Protein AF-A0AAW1YZZ3-F1 (afdb_monomer)

Structure (mmCIF, N/CA/C/O backbone):
data_AF-A0AAW1YZZ3-F1
#
_entry.id   AF-A0AAW1YZZ3-F1
#
loop_
_atom_site.group_PDB
_atom_site.id
_atom_site.type_symbol
_atom_site.label_atom_id
_atom_site.label_alt_id
_atom_site.label_comp_id
_atom_site.label_asym_id
_atom_site.label_entity_id
_atom_site.label_seq_id
_atom_site.pdbx_PDB_ins_code
_atom_site.Cartn_x
_atom_site.Cartn_y
_atom_site.Cartn_z
_atom_site.occupancy
_atom_site.B_iso_or_equiv
_atom_site.auth_seq_id
_atom_site.auth_comp_id
_atom_site.auth_asym_id
_atom_site.auth_atom_id
_atom_site.pdbx_PDB_model_num
ATOM 1 N N . MET A 1 1 ? 16.097 3.789 -34.627 1.00 82.50 1 MET A N 1
ATOM 2 C CA . MET A 1 1 ? 17.532 3.646 -34.958 1.00 82.50 1 MET A CA 1
ATOM 3 C C . MET A 1 1 ? 18.376 4.429 -33.959 1.00 82.50 1 MET A C 1
ATOM 5 O O . MET A 1 1 ? 18.066 5.586 -33.705 1.00 82.50 1 MET A O 1
ATOM 9 N N . PHE A 1 2 ? 19.416 3.809 -33.402 1.00 86.00 2 PHE A N 1
ATOM 10 C CA . PHE A 1 2 ? 20.401 4.399 -32.495 1.00 86.00 2 PHE A CA 1
ATOM 11 C C . PHE A 1 2 ? 21.767 4.456 -33.185 1.00 86.00 2 PHE A C 1
ATOM 13 O O . PHE A 1 2 ? 22.247 3.450 -33.706 1.00 86.00 2 PHE A O 1
ATOM 20 N N . VAL A 1 3 ? 22.403 5.628 -33.183 1.00 87.69 3 VAL A N 1
ATOM 21 C CA . VAL A 1 3 ? 23.716 5.834 -33.811 1.00 87.69 3 VAL A CA 1
ATOM 22 C C . VAL A 1 3 ? 24.708 6.311 -32.757 1.00 87.69 3 VAL A C 1
ATOM 24 O O . VAL A 1 3 ? 24.566 7.403 -32.211 1.00 87.69 3 VAL A O 1
ATOM 27 N N . HIS A 1 4 ? 25.726 5.499 -32.487 1.00 86.88 4 HIS A N 1
ATOM 28 C CA . HIS A 1 4 ? 26.848 5.856 -31.624 1.00 86.88 4 HIS A CA 1
ATOM 29 C C . HIS A 1 4 ? 27.950 6.498 -32.465 1.00 86.88 4 HIS A C 1
ATOM 31 O O . HIS A 1 4 ? 28.500 5.856 -33.354 1.00 86.88 4 HIS A O 1
ATOM 37 N N . GLN A 1 5 ? 28.267 7.763 -32.198 1.00 85.44 5 GLN A N 1
ATOM 38 C CA . GLN A 1 5 ? 29.272 8.521 -32.947 1.00 85.44 5 GLN A CA 1
ATOM 39 C C . GLN A 1 5 ? 30.652 8.456 -32.281 1.00 85.44 5 GLN A C 1
ATOM 41 O O . GLN A 1 5 ? 30.757 8.217 -31.079 1.00 85.44 5 GLN A O 1
ATOM 46 N N . ASN A 1 6 ? 31.698 8.744 -33.059 1.00 82.44 6 ASN A N 1
ATOM 47 C CA . ASN A 1 6 ? 33.088 8.874 -32.609 1.00 82.44 6 ASN A CA 1
ATOM 48 C C . ASN A 1 6 ? 33.712 7.610 -32.004 1.00 82.44 6 ASN A C 1
ATOM 50 O O . ASN A 1 6 ? 34.569 7.676 -31.119 1.00 82.44 6 ASN A O 1
ATOM 54 N N . VAL A 1 7 ? 33.316 6.453 -32.512 1.00 82.62 7 VAL A N 1
ATOM 55 C CA . VAL A 1 7 ? 33.827 5.163 -32.070 1.00 82.62 7 VAL A CA 1
ATOM 56 C C . VAL A 1 7 ? 35.192 4.922 -32.715 1.00 82.62 7 VAL A C 1
ATOM 58 O O . VAL A 1 7 ? 35.328 4.986 -33.932 1.00 82.62 7 VAL A O 1
ATOM 61 N N . SER A 1 8 ? 36.226 4.707 -31.903 1.00 70.19 8 SER A N 1
ATOM 62 C CA . SER A 1 8 ? 37.606 4.551 -32.386 1.00 70.19 8 SER A CA 1
ATOM 63 C C . SER A 1 8 ? 37.901 3.161 -32.952 1.00 70.19 8 SER A C 1
ATOM 65 O O . SER A 1 8 ? 38.760 3.026 -33.817 1.00 70.19 8 SER A O 1
ATOM 67 N N . ASP A 1 9 ? 37.201 2.130 -32.476 1.00 73.12 9 ASP A N 1
ATOM 68 C CA . ASP A 1 9 ? 37.412 0.742 -32.887 1.00 73.12 9 ASP A CA 1
ATOM 69 C C . ASP A 1 9 ? 36.406 0.331 -33.973 1.00 73.12 9 ASP A C 1
ATOM 71 O O . ASP A 1 9 ? 35.195 0.337 -33.750 1.00 73.12 9 ASP A O 1
ATOM 75 N N . ILE A 1 10 ? 36.913 -0.073 -35.139 1.00 67.50 10 ILE A N 1
ATOM 76 C CA . ILE A 1 10 ? 36.113 -0.552 -36.279 1.00 67.50 10 ILE A CA 1
ATOM 77 C C . ILE A 1 10 ? 35.351 -1.842 -35.906 1.00 67.50 10 ILE A C 1
ATOM 79 O O . ILE A 1 10 ? 34.252 -2.084 -36.398 1.00 67.50 10 ILE A O 1
ATOM 83 N N . THR A 1 11 ? 35.868 -2.629 -34.952 1.00 70.50 11 THR A N 1
ATOM 84 C CA . THR A 1 11 ? 35.225 -3.853 -34.431 1.00 70.50 11 THR A CA 1
ATOM 85 C C . THR A 1 11 ? 34.248 -3.595 -33.280 1.00 70.50 11 THR A C 1
ATOM 87 O O . THR A 1 11 ? 33.712 -4.535 -32.689 1.00 70.50 11 THR A O 1
ATOM 90 N N . ALA A 1 12 ? 33.967 -2.332 -32.940 1.00 71.06 12 ALA A N 1
ATOM 91 C CA . ALA A 1 12 ? 33.078 -1.992 -31.829 1.00 71.06 12 ALA A CA 1
ATOM 92 C C . ALA A 1 12 ? 31.659 -2.561 -31.975 1.00 71.06 12 ALA A C 1
ATOM 94 O O . ALA A 1 12 ? 31.012 -2.816 -30.962 1.00 71.06 12 ALA A O 1
ATOM 95 N N . GLY A 1 13 ? 31.182 -2.791 -33.203 1.00 70.12 13 GLY A N 1
ATOM 96 C CA . GLY A 1 13 ? 29.907 -3.472 -33.443 1.00 70.12 13 GLY A CA 1
ATOM 97 C C . GLY A 1 13 ? 29.881 -4.903 -32.907 1.00 70.12 13 GLY A C 1
ATOM 98 O O . GLY A 1 13 ? 28.924 -5.291 -32.242 1.00 70.12 13 GLY A O 1
ATOM 99 N N . GLU A 1 14 ? 30.958 -5.653 -33.131 1.00 70.50 14 GLU A N 1
ATOM 100 C CA . GLU A 1 14 ? 31.103 -7.046 -32.694 1.00 70.50 14 GLU A CA 1
ATOM 101 C C . GLU A 1 14 ? 31.482 -7.137 -31.213 1.00 70.50 14 GLU A C 1
ATOM 103 O O . GLU A 1 14 ? 30.962 -7.970 -30.471 1.00 70.50 14 GLU A O 1
ATOM 108 N N . LYS A 1 15 ? 32.345 -6.233 -30.739 1.00 76.62 15 LYS A N 1
ATOM 109 C CA . LYS A 1 15 ? 32.779 -6.209 -29.335 1.00 76.62 15 LYS A CA 1
ATOM 110 C C . LYS A 1 15 ? 31.675 -5.760 -28.374 1.00 76.62 15 LYS A C 1
ATOM 112 O O . LYS A 1 15 ? 31.672 -6.184 -27.221 1.00 76.62 15 LYS A O 1
ATOM 117 N N . ASN A 1 16 ? 30.709 -4.959 -28.832 1.00 80.00 16 ASN A N 1
ATOM 118 C CA . ASN A 1 16 ? 29.606 -4.459 -28.001 1.00 80.00 16 ASN A CA 1
ATOM 119 C C . ASN A 1 16 ? 28.310 -5.281 -28.101 1.00 80.00 16 ASN A C 1
ATOM 121 O O . ASN A 1 16 ? 27.244 -4.789 -27.722 1.00 80.00 16 ASN A O 1
ATOM 125 N N . MET A 1 17 ? 28.372 -6.542 -28.537 1.00 79.44 17 MET A N 1
ATOM 126 C CA . MET A 1 17 ? 27.196 -7.424 -28.596 1.00 79.44 17 MET A CA 1
ATOM 127 C C . MET A 1 17 ? 26.496 -7.582 -27.238 1.00 79.44 17 MET A C 1
ATOM 129 O O . MET A 1 17 ? 25.269 -7.558 -27.157 1.00 79.44 17 MET A O 1
ATOM 133 N N . GLU A 1 18 ? 27.264 -7.642 -26.150 1.00 80.56 18 GLU A N 1
ATOM 134 C CA . GLU A 1 18 ? 26.723 -7.669 -24.786 1.00 80.56 18 GLU A CA 1
ATOM 135 C C . GLU A 1 18 ? 26.038 -6.342 -24.404 1.00 80.56 18 GLU A C 1
ATOM 137 O O . GLU A 1 18 ? 25.015 -6.337 -23.720 1.00 80.56 18 GLU A O 1
ATOM 142 N N . GLY A 1 19 ? 26.553 -5.206 -24.886 1.00 81.75 19 GLY A N 1
ATOM 143 C CA . GLY A 1 19 ? 25.923 -3.897 -24.700 1.00 81.75 19 GLY A CA 1
ATOM 144 C C . GLY A 1 19 ? 24.588 -3.786 -25.440 1.00 81.75 19 GLY A C 1
ATOM 145 O O . GLY A 1 19 ? 23.613 -3.293 -24.875 1.00 81.75 19 GLY A O 1
ATOM 146 N N . ARG A 1 20 ? 24.523 -4.313 -26.669 1.00 84.25 20 ARG A N 1
ATOM 147 C CA . ARG A 1 20 ? 23.284 -4.425 -27.455 1.00 84.25 20 ARG A CA 1
ATOM 148 C C . ARG A 1 20 ? 22.235 -5.278 -26.741 1.00 84.25 20 ARG A C 1
ATOM 150 O O . ARG A 1 20 ? 21.100 -4.834 -26.597 1.00 84.25 20 ARG A O 1
ATOM 157 N N . ARG A 1 21 ? 22.627 -6.452 -26.230 1.00 85.50 21 ARG A N 1
ATOM 158 C CA . ARG A 1 21 ? 21.737 -7.342 -25.464 1.00 85.50 21 ARG A CA 1
ATOM 159 C C . ARG A 1 21 ? 21.132 -6.626 -24.255 1.00 85.50 21 ARG A C 1
ATOM 161 O O . ARG A 1 21 ? 19.919 -6.625 -24.090 1.00 85.50 21 ARG A O 1
ATOM 168 N N . ARG A 1 22 ? 21.963 -5.950 -23.454 1.00 85.88 22 ARG A N 1
ATOM 169 C CA . ARG A 1 22 ? 21.502 -5.190 -22.277 1.00 85.88 22 ARG A CA 1
ATOM 170 C C . ARG A 1 22 ? 20.572 -4.035 -22.640 1.00 85.88 22 ARG A C 1
ATOM 172 O O . ARG A 1 22 ? 19.635 -3.761 -21.898 1.00 85.88 22 ARG A O 1
ATOM 179 N N . LEU A 1 23 ? 20.838 -3.344 -23.751 1.00 86.31 23 LEU A N 1
ATOM 180 C CA . LEU A 1 23 ? 19.967 -2.275 -24.237 1.00 86.31 23 LEU A CA 1
ATOM 181 C C . LEU A 1 23 ? 18.580 -2.824 -24.585 1.00 86.31 23 LEU A C 1
ATOM 183 O O . LEU A 1 23 ? 17.589 -2.264 -24.128 1.00 86.31 23 LEU A O 1
ATOM 187 N N . GLN A 1 24 ? 18.521 -3.918 -25.346 1.00 88.31 24 GLN A N 1
ATOM 188 C CA . GLN A 1 24 ? 17.260 -4.557 -25.716 1.00 88.31 24 GLN A CA 1
ATOM 189 C C . GLN A 1 24 ? 16.493 -5.046 -24.483 1.00 88.31 24 GLN A C 1
ATOM 191 O O . GLN A 1 24 ? 15.337 -4.683 -24.315 1.00 88.31 24 GLN A O 1
ATOM 196 N N . GLU A 1 25 ? 17.154 -5.763 -23.570 1.00 88.69 25 GLU A N 1
ATOM 197 C CA . GLU A 1 25 ? 16.528 -6.245 -22.331 1.00 88.69 25 GLU A CA 1
ATOM 198 C C . GLU A 1 25 ? 15.920 -5.107 -21.511 1.00 88.69 25 GLU A C 1
ATOM 200 O O . GLU A 1 25 ? 14.801 -5.225 -21.015 1.00 88.69 25 GLU A O 1
ATOM 205 N N . LYS A 1 26 ? 16.629 -3.978 -21.412 1.00 85.69 26 LYS A N 1
ATOM 206 C CA . LYS A 1 26 ? 16.136 -2.803 -20.696 1.00 85.69 26 LYS A CA 1
ATOM 207 C C . LYS A 1 26 ? 14.932 -2.166 -21.393 1.00 85.69 26 LYS A C 1
ATOM 209 O O . LYS A 1 26 ? 13.995 -1.752 -20.718 1.00 85.69 26 LYS A O 1
ATOM 214 N N . LEU A 1 27 ? 14.955 -2.057 -22.722 1.00 86.62 27 LEU A N 1
ATOM 215 C CA . LEU A 1 27 ? 13.833 -1.519 -23.498 1.00 86.62 27 LEU A CA 1
ATOM 216 C C . LEU A 1 27 ? 12.591 -2.411 -23.378 1.00 86.62 27 LEU A C 1
ATOM 218 O O . LEU A 1 27 ? 11.498 -1.897 -23.142 1.00 86.62 27 LEU A O 1
ATOM 222 N N . ASP A 1 28 ? 12.764 -3.728 -23.466 1.00 89.00 28 ASP A N 1
ATOM 223 C CA . ASP A 1 28 ? 11.676 -4.698 -23.332 1.00 89.00 28 ASP A CA 1
ATOM 224 C C . ASP A 1 28 ? 11.082 -4.674 -21.919 1.00 89.00 28 ASP A C 1
ATOM 226 O O . ASP A 1 28 ? 9.864 -4.630 -21.759 1.00 89.00 28 ASP A O 1
ATOM 230 N N . GLU A 1 29 ? 11.918 -4.621 -20.877 1.00 85.62 29 GLU A N 1
ATOM 231 C CA . GLU A 1 29 ? 11.454 -4.511 -19.490 1.00 85.62 29 GLU A CA 1
ATOM 232 C C . GLU A 1 29 ? 10.631 -3.237 -19.256 1.00 85.62 29 GLU A C 1
ATOM 234 O O . GLU A 1 29 ? 9.527 -3.307 -18.713 1.00 85.62 29 GLU A O 1
ATOM 239 N N . MET A 1 30 ? 11.125 -2.080 -19.709 1.00 82.50 30 MET A N 1
ATOM 240 C CA . MET A 1 30 ? 10.398 -0.814 -19.575 1.00 82.50 30 MET A CA 1
ATOM 241 C C . MET A 1 30 ? 9.076 -0.831 -20.354 1.00 82.50 30 MET A C 1
ATOM 243 O O . MET A 1 30 ? 8.077 -0.299 -19.871 1.00 82.50 30 MET A O 1
ATOM 247 N N . THR A 1 31 ? 9.049 -1.480 -21.520 1.00 85.31 31 THR A N 1
ATOM 248 C CA . THR A 1 31 ? 7.838 -1.610 -22.341 1.00 85.31 31 THR A CA 1
ATOM 249 C C . THR A 1 31 ? 6.792 -2.483 -21.657 1.00 85.31 31 THR A C 1
ATOM 251 O O . THR A 1 31 ? 5.651 -2.054 -21.514 1.00 85.31 31 THR A O 1
ATOM 254 N N . LYS A 1 32 ? 7.184 -3.652 -21.129 1.00 86.00 32 LYS A N 1
ATOM 255 C CA . LYS A 1 32 ? 6.287 -4.534 -20.358 1.00 86.00 32 LYS A CA 1
ATOM 256 C C . LYS A 1 32 ? 5.681 -3.833 -19.150 1.00 86.00 32 LYS A C 1
ATOM 258 O O . LYS A 1 32 ? 4.520 -4.059 -18.814 1.00 86.00 32 LYS A O 1
ATOM 263 N N . LEU A 1 33 ? 6.485 -3.040 -18.440 1.00 80.56 33 LEU A N 1
ATOM 264 C CA . LEU A 1 33 ? 6.013 -2.305 -17.271 1.00 80.56 33 LEU A CA 1
ATOM 265 C C . LEU A 1 33 ? 4.966 -1.270 -17.665 1.00 80.56 33 LEU A C 1
ATOM 267 O O . LEU A 1 33 ? 3.906 -1.233 -17.049 1.00 80.56 33 LEU A O 1
ATOM 271 N N . ALA A 1 34 ? 5.231 -0.491 -18.708 1.00 80.94 34 ALA A N 1
ATOM 272 C CA . ALA A 1 34 ? 4.301 0.536 -19.141 1.00 80.94 34 ALA A CA 1
ATOM 273 C C . ALA A 1 34 ? 3.021 -0.045 -19.765 1.00 80.94 34 ALA A C 1
ATOM 275 O O . ALA A 1 34 ? 1.929 0.437 -19.483 1.00 80.94 34 ALA A O 1
ATOM 276 N N . ALA A 1 35 ? 3.129 -1.147 -20.513 1.00 84.19 35 ALA A N 1
ATOM 277 C CA . ALA A 1 35 ? 1.976 -1.866 -21.051 1.00 84.19 35 ALA A CA 1
ATOM 278 C C . ALA A 1 35 ? 1.010 -2.319 -19.941 1.00 84.19 35 ALA A C 1
ATOM 280 O O . ALA A 1 35 ? -0.201 -2.174 -20.071 1.00 84.19 35 ALA A O 1
ATOM 281 N N . LYS A 1 36 ? 1.532 -2.782 -18.795 1.00 81.56 36 LYS A N 1
ATOM 282 C CA . LYS A 1 36 ? 0.701 -3.132 -17.629 1.00 81.56 36 LYS A CA 1
ATOM 283 C C . LYS A 1 36 ? -0.011 -1.937 -17.001 1.00 81.56 36 LYS A C 1
ATOM 285 O O . LYS A 1 36 ? -1.084 -2.124 -16.436 1.00 81.56 36 LYS A O 1
ATOM 290 N N . GLU A 1 37 ? 0.594 -0.752 -17.023 1.00 73.25 37 GLU A N 1
ATOM 291 C CA . GLU A 1 37 ? -0.016 0.455 -16.450 1.00 73.25 37 GLU A CA 1
ATOM 292 C C . GLU A 1 37 ? -1.137 0.996 -17.336 1.00 73.25 37 GLU A C 1
ATOM 294 O O . GLU A 1 37 ? -2.181 1.377 -16.814 1.00 73.25 37 GLU A O 1
ATOM 299 N N . GLU A 1 38 ? -0.953 0.931 -18.652 1.00 74.56 38 GLU A N 1
ATOM 300 C CA . GLU A 1 38 ? -1.923 1.396 -19.651 1.00 74.56 38 GLU A CA 1
ATOM 301 C C . GLU A 1 38 ? -2.948 0.322 -20.063 1.00 74.56 38 GLU A C 1
ATOM 303 O O . GLU A 1 38 ? -3.822 0.574 -20.886 1.00 74.56 38 GLU A O 1
ATOM 308 N N . VAL A 1 39 ? -2.874 -0.884 -19.481 1.00 79.25 39 VAL A N 1
ATOM 309 C CA . VAL A 1 39 ? -3.753 -2.026 -19.810 1.00 79.25 39 VAL A CA 1
ATOM 310 C C . VAL A 1 39 ? -3.658 -2.406 -21.300 1.00 79.25 39 VAL A C 1
ATOM 312 O O . VAL A 1 39 ? -4.650 -2.677 -21.974 1.00 79.25 39 VAL A O 1
ATOM 315 N N . CYS A 1 40 ? -2.429 -2.451 -21.810 1.00 80.00 40 CYS A N 1
ATOM 316 C CA . CYS A 1 40 ? -2.091 -2.837 -23.177 1.00 80.00 40 CYS A CA 1
ATOM 317 C C . CYS A 1 40 ? -1.381 -4.199 -23.209 1.00 80.00 40 CYS A C 1
ATOM 319 O O . CYS A 1 40 ? -0.654 -4.560 -22.281 1.00 80.00 40 CYS A O 1
ATOM 321 N N . ASP A 1 41 ? -1.559 -4.938 -24.304 1.00 82.81 41 ASP A N 1
ATOM 322 C CA . ASP A 1 41 ? -0.908 -6.231 -24.535 1.00 82.81 41 ASP A CA 1
ATOM 323 C C . ASP A 1 41 ? 0.352 -6.031 -25.392 1.00 82.81 41 ASP A C 1
ATOM 325 O O . ASP A 1 41 ? 0.301 -6.059 -26.621 1.00 82.81 41 ASP A O 1
ATOM 329 N N . ALA A 1 42 ? 1.471 -5.715 -24.737 1.00 85.06 42 ALA A N 1
ATOM 330 C CA . ALA A 1 42 ? 2.780 -5.596 -25.378 1.00 85.06 42 ALA A CA 1
ATOM 331 C C . ALA A 1 42 ? 3.850 -6.267 -24.511 1.00 85.06 42 ALA A C 1
ATOM 333 O O . ALA A 1 42 ? 4.015 -5.940 -23.329 1.00 85.06 42 ALA A O 1
ATOM 334 N N . GLU A 1 43 ? 4.594 -7.204 -25.101 1.00 83.75 43 GLU A N 1
ATOM 335 C CA . GLU A 1 43 ? 5.634 -7.956 -24.404 1.00 83.75 43 GLU A CA 1
ATOM 336 C C . GLU A 1 43 ? 7.037 -7.426 -24.711 1.00 83.75 43 GLU A C 1
ATOM 338 O O . GLU A 1 43 ? 7.934 -7.570 -23.888 1.00 83.75 43 GLU A O 1
ATOM 343 N N . GLY A 1 44 ? 7.266 -6.798 -25.857 1.00 86.12 44 GLY A N 1
ATOM 344 C CA . GLY A 1 44 ? 8.579 -6.290 -26.246 1.00 86.12 44 GLY A CA 1
ATOM 345 C C . GLY A 1 44 ? 8.528 -4.867 -26.772 1.00 86.12 44 GLY A C 1
ATOM 346 O O . GLY A 1 44 ? 7.501 -4.390 -27.252 1.00 86.12 44 GLY A O 1
ATOM 347 N N . PHE A 1 45 ? 9.673 -4.187 -26.751 1.00 86.69 45 PHE A N 1
ATOM 348 C CA . PHE A 1 45 ? 9.811 -2.879 -27.392 1.00 86.69 45 PHE A CA 1
ATOM 349 C C . PHE A 1 45 ? 9.551 -2.966 -28.904 1.00 86.69 45 PHE A C 1
ATOM 351 O O . PHE A 1 45 ? 9.011 -2.028 -29.490 1.00 86.69 45 PHE A O 1
ATOM 358 N N . SER A 1 46 ? 9.867 -4.118 -29.511 1.00 86.31 46 SER A N 1
ATOM 359 C CA . SER A 1 46 ? 9.587 -4.435 -30.916 1.00 86.31 46 SER A CA 1
ATOM 360 C C . SER A 1 46 ? 8.100 -4.416 -31.281 1.00 86.31 46 SER A C 1
ATOM 362 O O . SER A 1 46 ? 7.772 -4.169 -32.440 1.00 86.31 46 SER A O 1
ATOM 364 N N . ASP A 1 47 ? 7.218 -4.679 -30.312 1.00 85.12 47 ASP A N 1
ATOM 365 C CA . ASP A 1 47 ? 5.768 -4.753 -30.533 1.00 85.12 47 ASP A CA 1
ATOM 366 C C . ASP A 1 47 ? 5.159 -3.352 -30.657 1.00 85.12 47 ASP A C 1
ATOM 368 O O . ASP A 1 47 ? 4.168 -3.152 -31.356 1.00 85.12 47 ASP A O 1
ATOM 372 N N . VAL A 1 48 ? 5.784 -2.368 -30.004 1.00 84.31 48 VAL A N 1
ATOM 373 C CA . VAL A 1 48 ? 5.362 -0.961 -30.025 1.00 84.31 48 VAL A CA 1
ATOM 374 C C . VAL A 1 48 ? 6.007 -0.220 -31.194 1.00 84.31 48 VAL A C 1
ATOM 376 O O . VAL A 1 48 ? 5.355 0.548 -31.899 1.00 84.31 48 VAL A O 1
ATOM 379 N N . ILE A 1 49 ? 7.305 -0.440 -31.413 1.00 84.06 49 ILE A N 1
ATOM 380 C CA . ILE A 1 49 ? 8.080 0.158 -32.501 1.00 84.06 49 ILE A CA 1
ATOM 381 C C . ILE A 1 49 ? 8.900 -0.957 -33.134 1.00 84.06 49 ILE A C 1
ATOM 383 O O . ILE A 1 49 ? 9.641 -1.621 -32.422 1.00 84.06 49 ILE A O 1
ATOM 387 N N . GLY A 1 50 ? 8.836 -1.117 -34.461 1.00 83.44 50 GLY A N 1
ATOM 388 C CA . GLY A 1 50 ? 9.589 -2.132 -35.213 1.00 83.44 50 GLY A CA 1
ATOM 389 C C . GLY A 1 50 ? 11.111 -1.949 -35.134 1.00 83.44 50 GLY A C 1
ATOM 390 O O . GLY A 1 50 ? 11.735 -1.499 -36.090 1.00 83.44 50 GLY A O 1
ATOM 391 N N . PHE A 1 51 ? 11.688 -2.274 -33.981 1.00 87.25 51 PHE A N 1
ATOM 392 C CA . PHE A 1 51 ? 13.084 -2.090 -33.619 1.00 87.25 51 PHE A CA 1
ATOM 393 C C . PHE A 1 51 ? 13.832 -3.423 -33.667 1.00 87.25 51 PHE A C 1
ATOM 395 O O . PHE A 1 51 ? 13.445 -4.388 -33.011 1.00 87.25 51 PHE A O 1
ATOM 402 N N . ASP A 1 52 ? 14.942 -3.456 -34.400 1.00 86.50 52 ASP A N 1
ATOM 403 C CA . ASP A 1 52 ? 15.853 -4.597 -34.485 1.00 86.50 52 ASP A CA 1
ATOM 404 C C . ASP A 1 52 ? 17.237 -4.179 -33.980 1.00 86.50 52 ASP A C 1
ATOM 406 O O . ASP A 1 52 ? 17.959 -3.437 -34.647 1.00 86.50 52 ASP A O 1
ATOM 410 N N . VAL A 1 53 ? 17.651 -4.685 -32.814 1.00 84.94 53 VAL A N 1
ATOM 411 C CA . VAL A 1 53 ? 18.929 -4.307 -32.188 1.00 84.94 53 VAL A CA 1
ATOM 412 C C . VAL A 1 53 ? 20.147 -4.559 -33.089 1.00 84.94 53 VAL A C 1
ATOM 414 O O . VAL A 1 53 ? 21.162 -3.875 -32.958 1.00 84.94 53 VAL A O 1
ATOM 417 N N . GLN A 1 54 ? 20.069 -5.522 -34.014 1.00 82.94 54 GLN A N 1
ATOM 418 C CA . GLN A 1 54 ? 21.185 -5.853 -34.898 1.00 82.94 54 GLN A CA 1
ATOM 419 C C . GLN A 1 54 ? 21.302 -4.881 -36.069 1.00 82.94 54 GLN A C 1
ATOM 421 O O . GLN A 1 54 ? 22.415 -4.564 -36.490 1.00 82.94 54 GLN A O 1
ATOM 426 N N . LYS A 1 55 ? 20.171 -4.391 -36.585 1.00 82.69 55 LYS A N 1
ATOM 427 C CA . LYS A 1 55 ? 20.130 -3.512 -37.766 1.00 82.69 55 LYS A CA 1
ATOM 428 C C . LYS A 1 55 ? 20.050 -2.033 -37.405 1.00 82.69 55 LYS A C 1
ATOM 430 O O . LYS A 1 55 ? 20.591 -1.191 -38.122 1.00 82.69 55 LYS A O 1
ATOM 435 N N . ASP A 1 56 ? 19.400 -1.723 -36.290 1.00 86.31 56 ASP A N 1
ATOM 436 C CA . ASP A 1 56 ? 19.077 -0.361 -35.885 1.00 86.31 56 ASP A CA 1
ATOM 437 C C . ASP A 1 56 ? 20.084 0.251 -34.913 1.00 86.31 56 ASP A C 1
ATOM 439 O O . ASP A 1 56 ? 19.982 1.448 -34.657 1.00 86.31 56 ASP A O 1
ATOM 443 N N . VAL A 1 57 ? 21.046 -0.510 -34.378 1.00 87.31 57 VAL A N 1
ATOM 444 C CA . VAL A 1 57 ? 22.133 0.018 -33.534 1.00 87.31 57 VAL A CA 1
ATOM 445 C C . VAL A 1 57 ? 23.430 0.069 -34.336 1.00 87.31 57 VAL A C 1
ATOM 447 O O . VAL A 1 57 ? 24.082 -0.955 -34.548 1.00 87.31 57 VAL A O 1
ATOM 450 N N . LYS A 1 58 ? 23.841 1.268 -34.756 1.00 86.88 58 LYS A N 1
ATOM 451 C CA . LYS A 1 58 ? 25.036 1.479 -35.589 1.00 86.88 58 LYS A CA 1
ATOM 452 C C . LYS A 1 58 ? 26.149 2.204 -34.828 1.00 86.88 58 LYS A C 1
ATOM 454 O O . LYS A 1 58 ? 25.874 3.074 -34.002 1.00 86.88 58 LYS A O 1
ATOM 459 N N . TYR A 1 59 ? 27.403 1.864 -35.130 1.00 86.75 59 TYR A N 1
ATOM 460 C CA . TYR A 1 59 ? 28.603 2.474 -34.547 1.00 86.75 59 TYR A CA 1
ATOM 461 C C . TYR A 1 59 ? 29.399 3.162 -35.644 1.00 86.75 59 TYR A C 1
ATOM 463 O O . TYR A 1 59 ? 29.770 2.532 -36.627 1.00 86.75 59 TYR A O 1
ATOM 471 N N . PHE A 1 60 ? 29.614 4.464 -35.501 1.00 87.31 60 PHE A N 1
ATOM 472 C CA . PHE A 1 60 ? 30.256 5.279 -36.519 1.00 87.31 60 PHE A CA 1
ATOM 473 C C . PHE A 1 60 ? 31.671 5.609 -36.096 1.00 87.31 60 PHE A C 1
ATOM 475 O O . PHE A 1 60 ? 31.902 6.085 -34.980 1.00 87.31 60 PHE A O 1
ATOM 482 N N . ALA A 1 61 ? 32.589 5.410 -37.036 1.00 84.81 61 ALA A N 1
ATOM 483 C CA . ALA A 1 61 ? 33.961 5.851 -36.891 1.00 84.81 61 ALA A CA 1
ATOM 484 C C . ALA A 1 61 ? 34.040 7.374 -36.676 1.00 84.81 61 ALA A C 1
ATOM 486 O O . ALA A 1 61 ? 33.105 8.120 -36.972 1.00 84.81 61 ALA A O 1
ATOM 487 N N . GLN A 1 62 ? 35.160 7.854 -36.148 1.00 87.19 62 GLN A N 1
ATOM 488 C CA . GLN A 1 62 ? 35.433 9.292 -36.090 1.00 87.19 62 GLN A CA 1
ATOM 489 C C . GLN A 1 62 ? 35.612 9.854 -37.506 1.00 87.19 62 GLN A C 1
ATOM 491 O O . GLN A 1 62 ? 36.137 9.160 -38.374 1.00 87.19 62 GLN A O 1
ATOM 496 N N . LEU A 1 63 ? 35.193 11.105 -37.734 1.00 85.88 63 LEU A N 1
ATOM 497 C CA . LEU A 1 63 ? 35.298 11.752 -39.051 1.00 85.88 63 LEU A CA 1
ATOM 498 C C . LEU A 1 63 ? 36.750 11.886 -39.522 1.00 85.88 63 LEU A C 1
ATOM 500 O O . LEU A 1 63 ? 37.006 11.772 -40.714 1.00 85.88 63 LEU A O 1
ATOM 504 N N . TRP A 1 64 ? 37.678 12.143 -38.604 1.00 84.94 64 TRP A N 1
ATOM 505 C CA . TRP A 1 64 ? 39.086 12.387 -38.906 1.00 84.94 64 TRP A CA 1
ATOM 506 C C . TRP A 1 64 ? 39.940 11.209 -38.448 1.00 84.94 64 TRP A C 1
ATOM 508 O O . TRP A 1 64 ? 39.750 10.693 -37.346 1.00 84.94 64 TRP A O 1
ATOM 518 N N . GLU A 1 65 ? 40.905 10.807 -39.270 1.00 82.50 65 GLU A N 1
ATOM 519 C CA . GLU A 1 65 ? 41.915 9.812 -38.905 1.00 82.50 65 GLU A CA 1
ATOM 520 C C . GLU A 1 65 ? 43.081 10.510 -38.180 1.00 82.50 65 GLU A C 1
ATOM 522 O O . GLU A 1 65 ? 44.175 10.685 -38.712 1.00 82.50 65 GLU A O 1
ATOM 527 N N . GLY A 1 66 ? 42.805 11.010 -36.969 1.00 78.69 66 GLY A N 1
ATOM 528 C CA . GLY A 1 66 ? 43.763 11.730 -36.123 1.00 78.69 66 GLY A CA 1
ATOM 529 C C . GLY A 1 66 ? 43.312 13.136 -35.717 1.00 78.69 66 GLY A C 1
ATOM 530 O O . GLY A 1 66 ? 42.149 13.511 -35.864 1.00 78.69 66 GLY A O 1
ATOM 531 N N . SER A 1 67 ? 44.243 13.926 -35.176 1.00 76.69 67 SER A N 1
ATOM 532 C CA . SER A 1 67 ? 43.958 15.272 -34.664 1.00 76.69 67 SER A CA 1
ATOM 533 C C . SER A 1 67 ? 44.040 16.337 -35.773 1.00 76.69 67 SER A C 1
ATOM 535 O O . SER A 1 67 ? 45.059 16.410 -36.466 1.00 76.69 67 SER A O 1
ATOM 537 N N . PRO A 1 68 ? 43.021 17.204 -35.934 1.00 79.31 68 PRO A N 1
ATOM 538 C CA . PRO A 1 68 ? 43.074 18.367 -36.830 1.00 79.31 68 PRO A CA 1
ATOM 539 C C . PRO A 1 68 ? 44.285 19.281 -36.527 1.00 79.31 68 PRO A C 1
ATOM 541 O O . PRO A 1 68 ? 44.772 19.269 -35.395 1.00 79.31 68 PRO A O 1
ATOM 544 N N . PRO A 1 69 ? 44.773 20.111 -37.475 1.00 79.56 69 PRO A N 1
ATOM 545 C CA . PRO A 1 69 ? 44.115 20.530 -38.719 1.00 79.56 69 PRO A CA 1
ATOM 546 C C . PRO A 1 69 ? 44.499 19.743 -39.985 1.00 79.56 69 PRO A C 1
ATOM 548 O O . PRO A 1 69 ? 43.870 19.951 -41.014 1.00 79.56 69 PRO A O 1
ATOM 551 N N . MET A 1 70 ? 45.504 18.861 -39.933 1.00 86.62 70 MET A N 1
ATOM 552 C CA . MET A 1 70 ? 46.017 18.137 -41.116 1.00 86.62 70 MET A CA 1
ATOM 553 C C . MET A 1 70 ? 45.537 16.678 -41.210 1.00 86.62 70 MET A C 1
ATOM 555 O O . MET A 1 70 ? 46.005 15.936 -42.070 1.00 86.62 70 MET A O 1
ATOM 559 N N . ALA A 1 71 ? 44.635 16.244 -40.325 1.00 85.88 71 ALA A N 1
ATOM 560 C CA . ALA A 1 71 ? 44.100 14.886 -40.346 1.00 85.88 71 ALA A CA 1
ATOM 561 C C . ALA A 1 71 ? 43.223 14.660 -41.595 1.00 85.88 71 ALA A C 1
ATOM 563 O O . ALA A 1 71 ? 42.347 15.485 -41.873 1.00 85.88 71 ALA A O 1
ATOM 564 N N . PRO A 1 72 ? 43.420 13.564 -42.348 1.00 85.69 72 PRO A N 1
ATOM 565 C CA . PRO A 1 72 ? 42.556 13.233 -43.473 1.00 85.69 72 PRO A CA 1
ATOM 566 C C . PRO A 1 72 ? 41.183 12.719 -42.990 1.00 85.69 72 PRO A C 1
ATOM 568 O O . PRO A 1 72 ? 41.069 12.209 -41.868 1.00 85.69 72 PRO A O 1
ATOM 571 N N . PRO A 1 73 ? 40.121 12.838 -43.811 1.00 84.88 73 PRO A N 1
ATOM 572 C CA . PRO A 1 73 ? 38.833 12.218 -43.515 1.00 84.88 73 PRO A CA 1
ATOM 573 C C . PRO A 1 73 ? 38.949 10.691 -43.461 1.00 84.88 73 PRO A C 1
ATOM 575 O O . PRO A 1 73 ? 39.543 10.082 -44.346 1.00 84.88 73 PRO A O 1
ATOM 578 N N . ASN A 1 74 ? 38.331 10.075 -42.459 1.00 86.12 74 ASN A N 1
ATOM 579 C CA . ASN A 1 74 ? 38.303 8.634 -42.262 1.00 86.12 74 ASN A CA 1
ATOM 580 C C . ASN A 1 74 ? 37.410 7.957 -43.325 1.00 86.12 74 ASN A C 1
ATOM 582 O O . ASN A 1 74 ? 36.196 8.202 -43.340 1.00 86.12 74 ASN A O 1
ATOM 586 N N . PRO A 1 75 ? 37.950 7.065 -44.176 1.00 86.81 75 PRO A N 1
ATOM 587 C CA . PRO A 1 75 ? 37.161 6.354 -45.185 1.00 86.81 75 PRO A CA 1
ATOM 588 C C . PRO A 1 75 ? 36.009 5.538 -44.585 1.00 86.81 75 PRO A C 1
ATOM 590 O O . PRO A 1 75 ? 34.895 5.551 -45.111 1.00 86.81 75 PRO A O 1
ATOM 593 N N . SER A 1 76 ? 36.237 4.924 -43.420 1.00 85.38 76 SER A N 1
ATOM 594 C CA . SER A 1 76 ? 35.240 4.111 -42.712 1.00 85.38 76 SER A CA 1
ATOM 595 C C . SER A 1 76 ? 34.030 4.941 -42.277 1.00 85.38 76 SER A C 1
ATOM 597 O O . SER A 1 76 ? 32.913 4.436 -42.183 1.00 85.38 76 SER A O 1
ATOM 599 N N . TYR A 1 77 ? 34.209 6.238 -42.003 1.00 87.88 77 T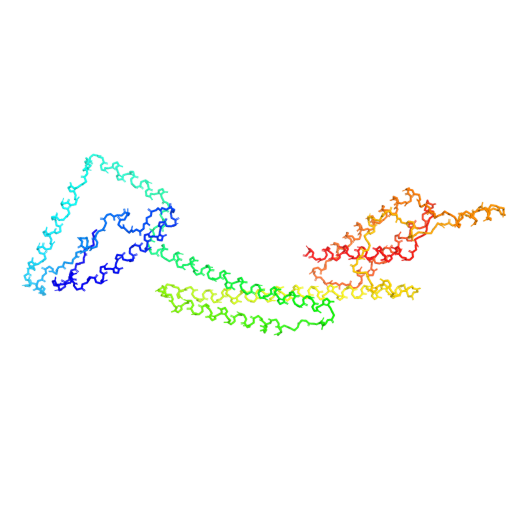YR A N 1
ATOM 600 C CA . TYR A 1 77 ? 33.085 7.126 -41.701 1.00 87.88 77 TYR A CA 1
ATOM 601 C C . TYR A 1 77 ? 32.183 7.313 -42.927 1.00 87.88 77 TYR A C 1
ATOM 603 O O . TYR A 1 77 ? 30.959 7.222 -42.821 1.00 87.88 77 TYR A O 1
ATOM 611 N N . CYS A 1 78 ? 32.777 7.529 -44.102 1.00 86.31 78 CYS A N 1
ATOM 612 C CA . CYS A 1 78 ? 32.037 7.681 -45.352 1.00 86.31 78 CYS A CA 1
ATOM 613 C C . CYS A 1 78 ? 31.236 6.419 -45.698 1.00 86.31 78 CYS A C 1
ATOM 615 O O . CYS A 1 78 ? 30.065 6.531 -46.068 1.00 86.31 78 CYS A O 1
ATOM 617 N N . GLU A 1 79 ? 31.830 5.237 -45.523 1.00 88.00 79 GLU A N 1
ATOM 618 C CA . GLU A 1 79 ? 31.155 3.947 -45.718 1.00 88.00 79 GLU A CA 1
ATOM 619 C C . GLU A 1 79 ? 29.956 3.788 -44.769 1.00 88.00 79 GLU A C 1
ATOM 621 O O . GLU A 1 79 ? 28.836 3.551 -45.228 1.00 88.00 79 GLU A O 1
ATOM 626 N N . ASN A 1 80 ? 30.147 4.050 -43.470 1.00 88.31 80 ASN A N 1
ATOM 627 C CA . ASN A 1 80 ? 29.076 4.012 -42.465 1.00 88.31 80 ASN A CA 1
ATOM 628 C C . ASN A 1 80 ? 27.898 4.941 -42.823 1.00 88.31 80 ASN A C 1
ATOM 630 O O . ASN A 1 80 ? 26.726 4.582 -42.675 1.00 88.31 80 ASN A O 1
ATOM 634 N N . ILE A 1 81 ? 28.192 6.145 -43.326 1.00 89.62 81 ILE A N 1
ATOM 635 C CA . ILE A 1 81 ? 27.174 7.115 -43.751 1.00 89.62 81 ILE A CA 1
ATOM 636 C C . ILE A 1 81 ? 26.426 6.631 -44.995 1.00 89.6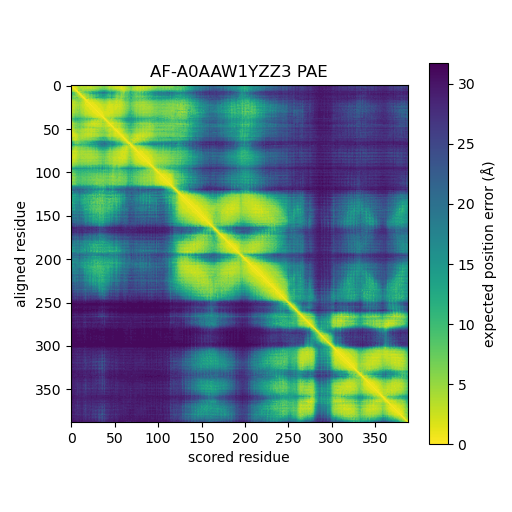2 81 ILE A C 1
ATOM 638 O O . ILE A 1 81 ? 25.206 6.804 -45.084 1.00 89.62 81 ILE A O 1
ATOM 642 N N . GLN A 1 82 ? 27.124 6.043 -45.967 1.00 90.56 82 GLN A N 1
ATOM 643 C CA . GLN A 1 82 ? 26.480 5.489 -47.157 1.00 90.56 82 GLN A CA 1
ATOM 644 C C . GLN A 1 82 ? 25.556 4.324 -46.798 1.00 90.56 82 GLN A C 1
ATOM 646 O O . GLN A 1 82 ? 24.406 4.297 -47.243 1.00 90.56 82 GLN A O 1
ATOM 651 N N . GLU A 1 83 ? 26.010 3.416 -45.936 1.00 89.19 83 GLU A N 1
ATOM 652 C CA . GLU A 1 83 ? 25.206 2.299 -45.447 1.00 89.19 83 GLU A CA 1
ATOM 653 C C . GLU A 1 83 ? 23.962 2.789 -44.687 1.00 89.19 83 GLU A C 1
ATOM 655 O O . GLU A 1 83 ? 22.847 2.302 -44.902 1.00 89.19 83 GLU A O 1
ATOM 660 N N . LEU A 1 84 ? 24.114 3.810 -43.835 1.00 90.12 84 LEU A N 1
ATOM 661 C CA . LEU A 1 84 ? 22.997 4.454 -43.145 1.00 90.12 84 LEU A CA 1
ATOM 662 C C . LEU A 1 84 ? 21.978 5.036 -44.129 1.00 90.12 84 LEU A C 1
ATOM 664 O O . LEU A 1 84 ? 20.785 4.760 -43.998 1.00 90.12 84 LEU A O 1
ATOM 668 N N . LYS A 1 85 ? 22.430 5.802 -45.130 1.00 91.06 85 LYS A N 1
ATOM 669 C CA . LYS A 1 85 ? 21.546 6.379 -46.156 1.00 91.06 85 LYS A CA 1
ATOM 670 C C . LYS A 1 85 ? 20.750 5.296 -46.880 1.00 91.06 85 LYS A C 1
ATOM 672 O O . LYS A 1 85 ? 19.542 5.450 -47.058 1.00 91.06 85 LYS A O 1
ATOM 677 N N . GLN A 1 86 ? 21.403 4.196 -47.257 1.00 90.81 86 GLN A N 1
ATOM 678 C CA . GLN A 1 86 ? 20.728 3.071 -47.906 1.00 90.81 86 GLN A CA 1
ATOM 679 C C . GLN A 1 86 ? 19.724 2.388 -46.979 1.00 90.81 86 GLN A C 1
ATOM 681 O O . GLN A 1 86 ? 18.614 2.067 -47.403 1.00 90.81 86 GLN A O 1
ATOM 686 N N . THR A 1 87 ? 20.066 2.229 -45.700 1.00 88.50 87 THR A N 1
ATOM 687 C CA . THR A 1 87 ? 19.166 1.641 -44.698 1.00 88.50 87 THR A CA 1
ATOM 688 C C . THR A 1 87 ? 17.908 2.494 -44.522 1.00 88.50 87 THR A C 1
ATOM 690 O O . THR A 1 87 ? 16.799 1.971 -44.611 1.00 88.50 87 THR A O 1
ATOM 693 N N . ILE A 1 88 ? 18.065 3.813 -44.352 1.00 89.12 88 ILE A N 1
ATOM 694 C CA . ILE A 1 88 ? 16.942 4.756 -44.219 1.00 89.12 88 ILE A CA 1
ATOM 695 C C . ILE A 1 88 ? 16.061 4.715 -45.468 1.00 89.12 88 ILE A C 1
ATOM 697 O O . ILE A 1 88 ? 14.842 4.625 -45.354 1.00 89.12 88 ILE A O 1
ATOM 701 N N . ARG A 1 89 ? 16.665 4.730 -46.662 1.00 88.19 89 ARG A N 1
ATOM 702 C CA . ARG A 1 89 ? 15.923 4.674 -47.927 1.00 88.19 89 ARG A CA 1
ATOM 703 C C . ARG A 1 89 ? 15.139 3.371 -48.071 1.00 88.19 89 ARG A C 1
ATOM 705 O O . ARG A 1 89 ? 13.976 3.403 -48.460 1.00 88.19 89 ARG A O 1
ATOM 712 N N . THR A 1 90 ? 15.751 2.247 -47.707 1.00 87.75 90 THR A N 1
ATOM 713 C CA . THR A 1 90 ? 15.102 0.929 -47.728 1.00 87.75 90 THR A CA 1
ATOM 714 C C . THR A 1 90 ? 13.943 0.875 -46.734 1.00 87.75 90 THR A C 1
ATOM 716 O O . THR A 1 90 ? 12.872 0.381 -47.070 1.00 87.75 90 THR A O 1
ATOM 719 N N . HIS A 1 91 ? 14.111 1.423 -45.528 1.00 85.06 91 HIS A N 1
ATOM 720 C CA . HIS A 1 91 ? 13.039 1.479 -44.536 1.00 85.06 91 HIS A CA 1
ATOM 721 C C . HIS A 1 91 ? 11.884 2.383 -44.994 1.00 85.06 91 HIS A C 1
ATOM 723 O O . HIS A 1 91 ? 10.731 1.967 -44.960 1.00 85.06 91 HIS A O 1
ATOM 729 N N . ALA A 1 92 ? 12.187 3.584 -45.492 1.00 84.19 92 ALA A N 1
ATOM 730 C CA . ALA A 1 92 ? 11.190 4.529 -45.997 1.00 84.19 92 ALA A CA 1
ATOM 731 C C . ALA A 1 92 ? 10.419 3.989 -47.214 1.00 84.19 92 ALA A C 1
ATOM 733 O O . ALA A 1 92 ? 9.249 4.304 -47.389 1.00 84.19 92 ALA A O 1
ATOM 734 N N . SER A 1 93 ? 11.046 3.142 -48.038 1.00 84.88 93 SER A N 1
ATOM 735 C CA . SER A 1 93 ? 10.378 2.535 -49.198 1.00 84.88 93 SER A CA 1
ATOM 736 C C . SER A 1 93 ? 9.312 1.494 -48.841 1.00 84.88 93 SER A C 1
ATOM 738 O O . SER A 1 93 ? 8.519 1.134 -49.703 1.00 84.88 93 SER A O 1
ATOM 740 N N . LYS A 1 94 ? 9.284 1.007 -47.592 1.00 83.62 94 LYS A N 1
ATOM 741 C CA . LYS A 1 94 ? 8.299 0.019 -47.123 1.00 83.62 94 LYS A CA 1
ATOM 742 C C . LYS A 1 94 ? 6.978 0.634 -46.658 1.00 83.62 94 LYS A C 1
ATOM 744 O O . LYS A 1 94 ? 6.028 -0.112 -46.465 1.00 83.62 94 LYS A O 1
ATOM 749 N N . SER A 1 95 ? 6.923 1.945 -46.419 1.00 80.38 95 SER A N 1
ATOM 750 C CA . SER A 1 95 ? 5.693 2.611 -45.984 1.00 80.38 95 SER A CA 1
ATOM 751 C C . SER A 1 95 ? 4.907 3.136 -47.177 1.00 80.38 95 SER A C 1
ATOM 753 O O . SER A 1 95 ? 5.499 3.734 -48.079 1.00 80.38 95 SER A O 1
ATOM 755 N N . ASP A 1 96 ? 3.583 3.015 -47.117 1.00 75.44 96 ASP A N 1
ATOM 756 C CA . ASP A 1 96 ? 2.670 3.715 -48.016 1.00 75.44 96 ASP A CA 1
ATOM 757 C C . ASP A 1 96 ? 2.806 5.219 -47.756 1.00 75.44 96 ASP A C 1
ATOM 759 O O . ASP A 1 96 ? 2.349 5.751 -46.743 1.00 75.44 96 ASP A O 1
ATOM 763 N N . GLY A 1 97 ? 3.572 5.894 -48.614 1.00 78.25 97 GLY A N 1
ATOM 764 C CA . GLY A 1 97 ? 3.915 7.300 -48.439 1.00 78.25 97 GLY A CA 1
ATOM 765 C C . GLY A 1 97 ? 2.678 8.196 -48.333 1.00 78.25 97 GLY A C 1
ATOM 766 O O . GLY A 1 97 ? 1.613 7.902 -48.872 1.00 78.25 97 GLY A O 1
ATOM 767 N N . ILE A 1 98 ? 2.832 9.332 -47.657 1.00 83.00 98 ILE A N 1
ATOM 768 C CA . ILE A 1 98 ? 1.760 10.312 -47.460 1.00 83.00 98 ILE A CA 1
ATOM 769 C C . ILE A 1 98 ? 1.993 11.484 -48.419 1.00 83.00 98 ILE A C 1
ATOM 771 O O . ILE A 1 98 ? 3.132 11.919 -48.604 1.00 83.00 98 ILE A O 1
ATOM 775 N N . MET A 1 99 ? 0.932 12.031 -49.023 1.00 87.19 99 MET A N 1
ATOM 776 C CA . MET A 1 99 ? 1.072 13.269 -49.798 1.00 87.19 99 MET A CA 1
ATOM 777 C C . MET A 1 99 ? 1.461 14.429 -48.876 1.00 87.19 99 MET A C 1
ATOM 779 O O . MET A 1 99 ? 0.914 14.577 -47.783 1.00 87.19 99 MET A O 1
ATOM 783 N N . LEU A 1 100 ? 2.362 15.297 -49.344 1.00 85.81 100 LEU A N 1
ATOM 784 C CA . LEU A 1 100 ? 2.862 16.434 -48.563 1.00 85.81 100 LEU A CA 1
ATOM 785 C C . LEU A 1 100 ? 1.736 17.376 -48.096 1.00 85.81 100 LEU A C 1
ATOM 787 O O . LEU A 1 100 ? 1.838 17.991 -47.041 1.00 85.81 100 LEU A O 1
ATOM 791 N N . THR A 1 101 ? 0.639 17.445 -48.850 1.00 87.81 101 THR A N 1
ATOM 792 C CA . THR A 1 101 ? -0.566 18.212 -48.506 1.00 87.81 101 THR A CA 1
ATOM 793 C C . THR A 1 101 ? -1.222 17.738 -47.210 1.00 87.81 101 THR A C 1
ATOM 795 O O . THR A 1 101 ? -1.689 18.568 -46.440 1.00 87.81 101 THR A O 1
ATOM 798 N N . HIS A 1 102 ? -1.205 16.432 -46.935 1.00 87.94 102 HIS A N 1
ATOM 799 C CA . HIS A 1 102 ? -1.771 15.849 -45.716 1.00 87.94 102 HIS A CA 1
ATOM 800 C C . HIS A 1 102 ? -0.809 15.897 -44.527 1.00 87.94 102 HIS A C 1
ATOM 802 O O . HIS A 1 102 ? -1.233 15.671 -43.398 1.00 87.94 102 HIS A O 1
ATOM 808 N N . LEU A 1 103 ? 0.477 16.195 -44.747 1.00 90.00 103 LEU A N 1
ATOM 809 C CA . LEU A 1 103 ? 1.467 16.247 -43.670 1.00 90.00 103 LEU A CA 1
ATOM 810 C C . LEU A 1 103 ? 1.095 17.296 -42.619 1.00 90.00 103 LEU A C 1
ATOM 812 O O . LEU A 1 103 ? 1.204 17.027 -41.429 1.00 90.00 103 LEU A O 1
ATOM 816 N N . ARG A 1 104 ? 0.637 18.475 -43.059 1.00 90.62 104 ARG A N 1
ATOM 817 C CA . ARG A 1 104 ? 0.215 19.550 -42.153 1.00 90.62 104 ARG A CA 1
ATOM 818 C C . ARG A 1 104 ? -0.913 19.078 -41.242 1.00 90.62 104 ARG A C 1
ATOM 820 O O . ARG A 1 104 ? -0.813 19.232 -40.032 1.00 90.62 104 ARG A O 1
ATOM 827 N N . ASP A 1 105 ? -1.948 18.495 -41.834 1.00 91.62 105 ASP A N 1
ATOM 828 C CA . ASP A 1 105 ? -3.133 18.063 -41.097 1.00 91.62 105 ASP A CA 1
ATOM 829 C C . ASP A 1 105 ? -2.770 16.911 -40.142 1.00 91.62 105 ASP A C 1
ATOM 831 O O . ASP A 1 105 ? -3.129 16.949 -38.976 1.00 91.62 105 ASP A O 1
ATOM 835 N N . ARG A 1 106 ? -1.911 15.970 -40.563 1.00 89.38 106 ARG A N 1
ATOM 836 C CA . ARG A 1 106 ? -1.386 14.905 -39.688 1.00 89.38 106 ARG A CA 1
ATOM 837 C C . ARG A 1 106 ? -0.550 15.417 -38.517 1.00 89.38 106 ARG A C 1
ATOM 839 O O . ARG A 1 106 ? -0.626 14.847 -37.433 1.00 89.38 106 ARG A O 1
ATOM 846 N N . ILE A 1 107 ? 0.275 16.446 -38.729 1.00 91.44 107 ILE A N 1
ATOM 847 C CA . ILE A 1 107 ? 1.048 17.072 -37.647 1.00 91.44 107 ILE A CA 1
ATOM 848 C C . ILE A 1 107 ? 0.098 17.760 -36.663 1.00 91.44 107 ILE A C 1
ATOM 850 O O . ILE A 1 107 ? 0.315 17.653 -35.460 1.00 91.44 107 ILE A O 1
ATOM 854 N N . GLN A 1 108 ? -0.949 18.425 -37.162 1.00 92.00 108 GLN A N 1
ATOM 855 C CA . GLN A 1 108 ? -1.970 19.052 -36.326 1.00 92.00 108 GLN A CA 1
ATOM 856 C C . GLN A 1 108 ? -2.730 18.005 -35.498 1.00 92.00 108 GLN A C 1
ATOM 858 O O . GLN A 1 108 ? -2.791 18.140 -34.280 1.00 92.00 108 GLN A O 1
ATOM 863 N N . ASP A 1 109 ? -3.212 16.931 -36.132 1.00 91.75 109 ASP A N 1
ATOM 864 C CA . ASP A 1 109 ? -3.901 15.823 -35.460 1.00 91.75 109 ASP A CA 1
ATOM 865 C C . ASP A 1 109 ? -3.024 15.201 -34.362 1.00 91.75 109 ASP A C 1
ATOM 867 O O . ASP A 1 109 ? -3.475 14.984 -33.238 1.00 91.75 109 ASP A O 1
ATOM 871 N N . LEU A 1 110 ? -1.746 14.937 -34.671 1.00 89.69 110 LEU A N 1
ATOM 872 C CA . LEU A 1 110 ? -0.791 14.388 -33.709 1.00 89.69 110 LEU A CA 1
ATOM 873 C C . LEU A 1 110 ? -0.559 15.355 -32.546 1.00 89.69 110 LEU A C 1
ATOM 875 O O . LEU A 1 110 ? -0.497 14.926 -31.401 1.00 89.69 110 LEU A O 1
ATOM 879 N N . TRP A 1 111 ? -0.427 16.652 -32.821 1.00 90.19 111 TRP A N 1
ATOM 880 C CA . TRP A 1 111 ? -0.208 17.663 -31.790 1.00 90.19 111 TRP A CA 1
ATOM 881 C C . TRP A 1 111 ? -1.409 17.803 -30.850 1.00 90.19 111 TRP A C 1
ATOM 883 O O . TRP A 1 111 ? -1.237 17.876 -29.634 1.00 90.19 111 TRP A O 1
ATOM 893 N N . GLU A 1 112 ? -2.626 17.791 -31.391 1.00 90.62 112 GLU A N 1
ATOM 894 C CA . GLU A 1 112 ? -3.855 17.824 -30.595 1.00 90.62 112 GLU A CA 1
ATOM 895 C C . GLU A 1 112 ? -4.026 16.548 -29.766 1.00 90.62 112 GLU A C 1
ATOM 897 O O . GLU A 1 112 ? -4.360 16.629 -28.584 1.00 90.62 112 GLU A O 1
ATOM 902 N N . ALA A 1 113 ? -3.730 15.377 -30.337 1.00 85.44 113 ALA A N 1
ATOM 903 C CA . ALA A 1 113 ? -3.691 14.125 -29.587 1.00 85.44 113 ALA A CA 1
ATOM 904 C C . ALA A 1 113 ? -2.656 14.187 -28.453 1.00 85.44 113 ALA A C 1
ATOM 906 O O . ALA A 1 113 ? -2.974 13.848 -27.316 1.00 85.44 113 ALA A O 1
ATOM 907 N N . LEU A 1 114 ? -1.455 14.712 -28.729 1.00 80.31 114 LEU A N 1
ATOM 908 C CA . LEU A 1 114 ? -0.392 14.826 -27.734 1.00 80.31 114 LEU A CA 1
ATOM 909 C C . LEU A 1 114 ? -0.769 15.729 -26.550 1.00 80.31 114 LEU A C 1
ATOM 911 O O . LEU A 1 114 ? -0.383 15.446 -25.420 1.00 80.31 114 LEU A O 1
ATOM 915 N N . LEU A 1 115 ? -1.497 16.820 -26.804 1.00 80.00 115 LEU A N 1
ATOM 916 C CA . LEU A 1 115 ? -1.966 17.738 -25.761 1.00 80.00 115 LEU A CA 1
ATOM 917 C C . LEU A 1 115 ? -3.100 17.151 -24.914 1.00 80.00 115 LEU A C 1
ATOM 919 O O . LEU A 1 115 ? -3.238 17.512 -23.746 1.00 80.00 115 LEU A O 1
ATOM 923 N N . ASN A 1 116 ? -3.920 16.285 -25.509 1.00 77.56 116 ASN A N 1
ATOM 924 C CA . ASN A 1 116 ? -5.050 15.652 -24.836 1.00 77.56 116 ASN A CA 1
ATOM 925 C C . ASN A 1 116 ? -4.648 14.387 -24.064 1.00 77.56 116 ASN A C 1
ATOM 927 O O . ASN A 1 116 ? -5.345 14.002 -23.124 1.00 77.56 116 ASN A O 1
ATOM 931 N N . GLU A 1 117 ? -3.542 13.741 -24.434 1.00 70.50 117 GLU A N 1
ATOM 932 C CA . GLU A 1 117 ? -3.035 12.578 -23.717 1.00 70.50 117 GLU A CA 1
ATOM 933 C C . GLU A 1 117 ? -2.361 12.958 -22.392 1.00 70.50 117 GLU A C 1
ATOM 935 O O . GLU A 1 117 ? -1.489 13.824 -22.309 1.00 70.50 117 GLU A O 1
ATOM 940 N N . GLN A 1 118 ? -2.728 12.242 -21.328 1.00 58.72 118 GLN A N 1
ATOM 941 C CA . GLN A 1 118 ? -1.996 12.260 -20.066 1.00 58.72 118 GLN A CA 1
ATOM 942 C C . GLN A 1 118 ? -0.830 11.278 -20.160 1.00 58.72 118 GLN A C 1
ATOM 944 O O . GLN A 1 118 ? -0.874 10.212 -19.554 1.00 58.72 118 GLN A O 1
ATOM 949 N N . PHE A 1 119 ? 0.206 11.607 -20.939 1.00 56.16 119 PHE A N 1
ATOM 950 C CA . PHE A 1 119 ? 1.382 10.743 -21.037 1.00 56.16 119 PHE A CA 1
ATOM 951 C C . PHE A 1 119 ? 1.995 10.513 -19.653 1.00 56.16 119 PHE A C 1
ATOM 953 O O . PHE A 1 119 ? 2.702 11.362 -19.108 1.00 56.16 119 PHE A O 1
ATOM 960 N N . VAL A 1 120 ? 1.793 9.313 -19.115 1.00 51.06 120 VAL A N 1
ATOM 961 C CA . VAL A 1 120 ? 2.550 8.792 -17.969 1.00 51.06 120 VAL A CA 1
ATOM 962 C C . VAL A 1 120 ? 4.009 8.507 -18.381 1.00 51.06 120 VAL A C 1
ATOM 964 O O . VAL A 1 120 ? 4.907 8.381 -17.543 1.00 51.06 120 VAL A O 1
ATOM 967 N N . PHE A 1 121 ? 4.288 8.482 -19.689 1.00 51.81 121 PHE A N 1
ATOM 968 C CA . PHE A 1 121 ? 5.576 8.130 -20.267 1.00 51.81 121 PHE A CA 1
ATOM 969 C C . PHE A 1 121 ? 6.639 9.226 -20.130 1.00 51.81 121 PHE A C 1
ATOM 971 O O . PHE A 1 121 ? 6.936 9.991 -21.045 1.00 51.81 121 PHE A O 1
ATOM 978 N N . SER A 1 122 ? 7.386 9.145 -19.034 1.00 54.25 122 SER A N 1
ATOM 979 C CA . SER A 1 122 ? 8.829 9.020 -19.214 1.00 54.25 122 SER A CA 1
ATOM 980 C C . SER A 1 122 ? 9.217 7.600 -18.801 1.00 54.25 122 SER A C 1
ATOM 982 O O . SER A 1 122 ? 8.872 7.159 -17.711 1.00 54.25 122 SER A O 1
ATOM 984 N N . PHE A 1 123 ? 9.912 6.848 -19.662 1.00 54.53 123 PHE A N 1
ATOM 985 C CA . PHE A 1 123 ? 10.319 5.458 -19.373 1.00 54.53 123 PHE A CA 1
ATOM 986 C C . PHE A 1 123 ? 11.080 5.316 -18.044 1.00 54.53 123 PHE A C 1
ATOM 988 O O . PHE A 1 123 ? 11.040 4.277 -17.386 1.00 54.53 123 PHE A O 1
ATOM 995 N N . LYS A 1 124 ? 11.754 6.394 -17.631 1.00 59.41 124 LYS A N 1
ATOM 996 C CA . LYS A 1 124 ? 12.400 6.507 -16.327 1.00 59.41 124 LYS A CA 1
ATOM 997 C C . LYS A 1 124 ? 11.375 6.513 -15.183 1.00 59.41 124 LYS A C 1
ATOM 999 O O . LYS A 1 124 ? 11.565 5.779 -14.220 1.00 59.41 124 LYS A O 1
ATOM 1004 N N . ASN A 1 125 ? 10.271 7.247 -15.329 1.00 68.62 125 ASN A N 1
ATOM 1005 C CA . ASN A 1 125 ? 9.175 7.252 -14.362 1.00 68.62 125 ASN A CA 1
ATOM 1006 C C . ASN A 1 125 ? 8.485 5.888 -14.278 1.00 68.62 125 ASN A C 1
ATOM 1008 O O . ASN A 1 125 ? 8.225 5.450 -13.172 1.00 68.62 125 ASN A O 1
ATOM 1012 N N . SER A 1 126 ? 8.231 5.177 -15.382 1.00 69.38 126 SER A N 1
ATOM 1013 C CA . SER A 1 126 ? 7.533 3.876 -15.316 1.00 69.38 126 SER A CA 1
ATOM 1014 C C . SER A 1 126 ? 8.321 2.818 -14.530 1.00 69.38 126 SER A C 1
ATOM 1016 O O . SER A 1 126 ? 7.751 2.092 -13.715 1.00 69.38 126 SER A O 1
ATOM 1018 N N . LEU A 1 127 ? 9.649 2.757 -14.701 1.00 72.12 127 LEU A N 1
ATOM 1019 C CA . LEU A 1 127 ? 10.505 1.871 -13.901 1.00 72.12 127 LEU A CA 1
ATOM 1020 C C . LEU A 1 127 ? 10.562 2.313 -12.427 1.00 72.12 127 LEU A C 1
ATOM 1022 O O . LEU A 1 127 ? 10.452 1.484 -11.521 1.00 72.12 127 LEU A O 1
ATOM 1026 N N . GLU A 1 128 ? 10.692 3.616 -12.167 1.00 73.12 128 GLU A N 1
ATOM 1027 C CA . GLU A 1 128 ? 10.657 4.173 -10.807 1.00 73.12 128 GLU A CA 1
ATOM 1028 C C . GLU A 1 128 ? 9.297 3.921 -10.121 1.00 73.12 128 GLU A C 1
ATOM 1030 O O . GLU A 1 128 ? 9.252 3.543 -8.953 1.00 73.12 128 GLU A O 1
ATOM 1035 N N . ILE A 1 129 ? 8.182 4.019 -10.845 1.00 72.81 129 ILE A N 1
ATOM 1036 C CA . ILE A 1 129 ? 6.830 3.752 -10.338 1.00 72.81 129 ILE A CA 1
ATOM 1037 C C . ILE A 1 129 ? 6.649 2.260 -10.055 1.00 72.81 129 ILE A C 1
ATOM 1039 O O . ILE A 1 129 ? 6.126 1.896 -9.002 1.00 72.81 129 ILE A O 1
ATOM 1043 N N . ALA A 1 130 ? 7.099 1.378 -10.948 1.00 77.69 130 ALA A N 1
ATOM 1044 C CA . ALA A 1 130 ? 7.015 -0.064 -10.736 1.00 77.69 130 ALA A CA 1
ATOM 1045 C C . ALA A 1 130 ? 7.843 -0.514 -9.520 1.00 77.69 130 ALA A C 1
ATOM 1047 O O . ALA A 1 130 ? 7.355 -1.271 -8.672 1.00 77.69 130 ALA A O 1
ATOM 1048 N N . THR A 1 131 ? 9.074 -0.011 -9.396 1.00 77.38 131 THR A N 1
ATOM 1049 C CA . THR A 1 131 ? 9.944 -0.285 -8.240 1.00 77.38 131 THR A CA 1
ATOM 1050 C C . THR A 1 131 ? 9.352 0.287 -6.950 1.00 77.38 131 THR A C 1
ATOM 1052 O O . THR A 1 131 ? 9.334 -0.404 -5.927 1.00 77.38 131 THR A O 1
ATOM 1055 N N . TYR A 1 132 ? 8.761 1.484 -7.000 1.00 78.31 132 TYR A N 1
ATOM 1056 C CA . TYR A 1 132 ? 8.032 2.069 -5.876 1.00 78.31 132 TYR A CA 1
ATOM 1057 C C . TYR A 1 132 ? 6.803 1.237 -5.471 1.00 78.31 132 TYR A C 1
ATOM 1059 O O . TYR A 1 132 ? 6.631 0.933 -4.291 1.00 78.31 132 TYR A O 1
ATOM 1067 N N . LYS A 1 133 ? 5.969 0.795 -6.422 1.00 81.31 133 LYS A N 1
ATOM 1068 C CA . LYS A 1 133 ? 4.797 -0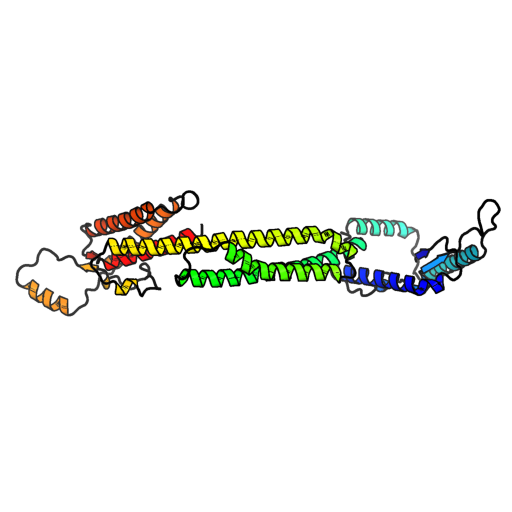.070 -6.165 1.00 81.31 133 LYS A CA 1
ATOM 1069 C C . LYS A 1 133 ? 5.199 -1.389 -5.501 1.00 81.31 133 LYS A C 1
ATOM 1071 O O . LYS A 1 133 ? 4.543 -1.846 -4.558 1.00 81.31 133 LYS A O 1
ATOM 1076 N N . LYS A 1 134 ? 6.301 -1.995 -5.954 1.00 84.81 134 LYS A N 1
ATOM 1077 C CA . LYS A 1 134 ? 6.874 -3.204 -5.343 1.00 84.81 134 LYS A CA 1
ATOM 1078 C C . LYS A 1 134 ? 7.283 -2.944 -3.890 1.00 84.81 134 LYS A C 1
ATOM 1080 O O . LYS A 1 134 ? 6.892 -3.702 -3.004 1.00 84.81 134 LYS A O 1
ATOM 1085 N N . LEU A 1 135 ? 7.988 -1.841 -3.633 1.00 84.88 135 LEU A N 1
ATOM 1086 C CA . LEU A 1 135 ? 8.375 -1.424 -2.282 1.00 84.88 135 LEU A CA 1
ATOM 1087 C C . LEU A 1 135 ? 7.155 -1.161 -1.385 1.00 84.88 135 LEU A C 1
ATOM 1089 O O . LEU A 1 135 ? 7.118 -1.611 -0.242 1.00 84.88 135 LEU A O 1
ATOM 1093 N N . GLN A 1 136 ? 6.128 -0.489 -1.904 1.00 79.62 136 GLN A N 1
ATOM 1094 C CA . GLN A 1 136 ? 4.883 -0.230 -1.181 1.00 79.62 136 GLN A CA 1
ATOM 1095 C C . GLN A 1 136 ? 4.161 -1.531 -0.802 1.00 79.62 136 GLN A C 1
ATOM 1097 O O . GLN A 1 136 ? 3.613 -1.633 0.295 1.00 79.62 136 GLN A O 1
ATOM 1102 N N . THR A 1 137 ? 4.195 -2.537 -1.676 1.00 87.19 137 THR A N 1
ATOM 1103 C CA . THR A 1 137 ? 3.609 -3.858 -1.411 1.00 87.19 137 THR A CA 1
ATOM 1104 C C . THR A 1 137 ? 4.322 -4.566 -0.259 1.00 87.19 137 THR A C 1
ATOM 1106 O O . THR A 1 137 ? 3.665 -5.077 0.648 1.00 87.19 137 THR A O 1
ATOM 1109 N N . GLU A 1 138 ? 5.656 -4.568 -0.252 1.00 88.00 138 GLU A N 1
ATOM 1110 C CA . GLU A 1 138 ? 6.435 -5.144 0.852 1.00 88.00 138 GLU A CA 1
ATOM 1111 C C . GLU A 1 138 ? 6.240 -4.365 2.160 1.00 88.00 138 GLU A C 1
ATOM 1113 O O . GLU A 1 138 ? 6.025 -4.970 3.211 1.00 88.00 138 GLU A O 1
ATOM 1118 N N . TYR A 1 139 ? 6.184 -3.031 2.100 1.00 85.88 139 TYR A N 1
ATOM 1119 C CA . TYR A 1 139 ? 5.862 -2.211 3.268 1.00 85.88 139 TYR A CA 1
ATOM 1120 C C . TYR A 1 139 ? 4.495 -2.559 3.865 1.00 85.88 139 TYR A C 1
ATOM 1122 O O . TYR A 1 139 ? 4.374 -2.678 5.084 1.00 85.88 139 TYR A O 1
ATOM 1130 N N . SER A 1 140 ? 3.472 -2.772 3.035 1.00 85.56 140 SER A N 1
ATOM 1131 C CA . SER A 1 140 ? 2.158 -3.215 3.509 1.00 85.56 140 SER A CA 1
ATOM 1132 C C . SER A 1 140 ? 2.233 -4.547 4.259 1.00 85.56 140 SER A C 1
ATOM 1134 O O . SER A 1 140 ? 1.571 -4.694 5.287 1.00 85.56 140 SER A O 1
ATOM 1136 N N . LYS A 1 141 ? 3.074 -5.492 3.814 1.00 91.31 141 LYS A N 1
ATOM 1137 C CA . LYS A 1 141 ? 3.298 -6.766 4.520 1.00 91.31 141 LYS A CA 1
ATOM 1138 C C . LYS A 1 141 ? 3.977 -6.554 5.874 1.00 91.31 141 LYS A C 1
ATOM 1140 O O . LYS A 1 141 ? 3.528 -7.116 6.870 1.00 91.31 141 LYS A O 1
ATOM 1145 N N . TRP A 1 142 ? 5.015 -5.720 5.934 1.00 90.81 142 TRP A N 1
ATOM 1146 C CA . TRP A 1 142 ? 5.701 -5.380 7.187 1.00 90.81 142 TRP A CA 1
ATOM 1147 C C . TRP A 1 142 ? 4.772 -4.682 8.181 1.00 90.81 142 TRP A C 1
ATOM 1149 O O . TRP A 1 142 ? 4.697 -5.071 9.346 1.00 90.81 142 TRP A O 1
ATOM 1159 N N . ALA A 1 143 ? 4.013 -3.691 7.708 1.00 88.81 143 ALA A N 1
ATOM 1160 C CA . ALA A 1 143 ? 3.038 -2.971 8.514 1.00 88.81 143 ALA A CA 1
ATOM 1161 C C . ALA A 1 143 ? 1.952 -3.907 9.058 1.00 88.81 143 ALA A C 1
ATOM 1163 O O . ALA A 1 143 ? 1.570 -3.805 10.224 1.00 88.81 143 ALA A O 1
ATOM 1164 N N . TRP A 1 144 ? 1.475 -4.838 8.229 1.00 90.50 144 TRP A N 1
ATOM 1165 C CA . TRP A 1 144 ? 0.506 -5.843 8.650 1.00 90.50 144 TRP A CA 1
ATOM 1166 C C . TRP A 1 144 ? 1.083 -6.786 9.708 1.00 90.50 144 TRP A C 1
ATOM 1168 O O . TRP A 1 144 ? 0.439 -6.986 10.731 1.00 90.50 144 TRP A O 1
ATOM 1178 N N . SER A 1 145 ? 2.312 -7.279 9.526 1.00 88.75 145 SER A N 1
ATOM 1179 C CA . SER A 1 145 ? 2.971 -8.158 10.500 1.00 88.75 145 SER A CA 1
ATOM 1180 C C . SER A 1 145 ? 3.157 -7.504 11.874 1.00 88.75 145 SER A C 1
ATOM 1182 O O . SER A 1 145 ? 3.067 -8.192 12.889 1.00 88.75 145 SER A O 1
ATOM 1184 N N . LEU A 1 146 ? 3.437 -6.195 11.924 1.00 88.69 146 LEU A N 1
ATOM 1185 C CA . LEU A 1 146 ? 3.537 -5.454 13.188 1.00 88.69 146 LEU A CA 1
ATOM 1186 C C . LEU A 1 146 ? 2.167 -5.308 13.854 1.00 88.69 146 LEU A C 1
ATOM 1188 O O . LEU A 1 146 ? 2.029 -5.555 15.049 1.00 88.69 146 LEU A O 1
ATOM 1192 N N . ARG A 1 147 ? 1.140 -4.951 13.074 1.00 87.50 147 ARG A N 1
ATOM 1193 C CA . ARG A 1 147 ? -0.232 -4.807 13.581 1.00 87.50 147 ARG A CA 1
ATOM 1194 C C . ARG A 1 147 ? -0.803 -6.129 14.080 1.00 87.50 147 ARG A C 1
ATOM 1196 O O . ARG A 1 147 ? -1.407 -6.148 15.143 1.00 87.50 147 ARG A O 1
ATOM 1203 N N . SER A 1 148 ? -0.603 -7.226 13.350 1.00 86.88 148 SER A N 1
ATOM 1204 C CA . SER A 1 148 ? -1.100 -8.544 13.753 1.00 86.88 148 SER A CA 1
ATOM 1205 C C . SER A 1 148 ? -0.428 -9.027 15.036 1.00 86.88 148 SER A C 1
ATOM 1207 O O . SER A 1 148 ? -1.113 -9.486 15.943 1.00 86.88 148 SER A O 1
ATOM 1209 N N . ALA A 1 149 ? 0.895 -8.852 15.153 1.00 87.50 149 ALA A N 1
ATOM 1210 C CA . ALA A 1 149 ? 1.615 -9.174 16.381 1.00 87.50 149 ALA A CA 1
ATOM 1211 C C . ALA A 1 149 ? 1.088 -8.357 17.566 1.00 87.50 149 ALA A C 1
ATOM 1213 O O . ALA A 1 149 ? 0.873 -8.913 18.639 1.00 87.50 149 ALA A O 1
ATOM 1214 N N . MET A 1 150 ? 0.819 -7.062 17.366 1.00 85.19 150 MET A N 1
ATOM 1215 C CA . MET A 1 150 ? 0.264 -6.237 18.433 1.00 85.19 150 MET A CA 1
ATOM 1216 C C . MET A 1 150 ? -1.142 -6.671 18.844 1.00 85.19 150 MET A C 1
ATOM 1218 O O . MET A 1 150 ? -1.419 -6.738 20.036 1.00 85.19 150 MET A O 1
ATOM 1222 N N . LEU A 1 151 ? -2.009 -7.015 17.890 1.00 83.06 151 LEU A N 1
ATOM 1223 C CA . LEU A 1 151 ? -3.352 -7.515 18.192 1.00 83.06 151 LEU A CA 1
ATOM 1224 C C . LEU A 1 151 ? -3.307 -8.796 19.036 1.00 83.06 151 LEU A C 1
ATOM 1226 O O . LEU A 1 151 ? -4.088 -8.951 19.973 1.00 83.06 151 LEU A O 1
ATOM 1230 N N . ASP A 1 152 ? -2.366 -9.701 18.763 1.00 84.75 152 ASP A N 1
ATOM 1231 C CA . ASP A 1 152 ? -2.183 -10.908 19.575 1.00 84.75 152 ASP A CA 1
ATOM 1232 C C . ASP A 1 152 ? -1.739 -10.580 21.009 1.00 84.75 152 ASP A C 1
ATOM 1234 O O . ASP A 1 152 ? -2.192 -11.217 21.966 1.00 84.75 152 ASP A O 1
ATOM 1238 N N . ILE A 1 153 ? -0.856 -9.590 21.172 1.00 83.12 153 ILE A N 1
ATOM 1239 C CA . ILE A 1 153 ? -0.392 -9.106 22.481 1.00 83.12 153 ILE A CA 1
ATOM 1240 C C . ILE A 1 153 ? -1.549 -8.440 23.235 1.00 83.12 153 ILE A C 1
ATOM 1242 O O . ILE A 1 153 ? -1.787 -8.755 24.403 1.00 83.12 153 ILE A O 1
ATOM 1246 N N . GLU A 1 154 ? -2.303 -7.573 22.558 1.00 80.06 154 GLU A N 1
ATOM 1247 C CA . GLU A 1 154 ? -3.484 -6.895 23.091 1.00 80.06 154 GLU A CA 1
ATOM 1248 C C . GLU A 1 154 ? -4.506 -7.914 23.603 1.00 80.06 154 GLU A C 1
ATOM 1250 O O . GLU A 1 154 ? -4.905 -7.845 24.764 1.00 80.06 154 GLU A O 1
ATOM 1255 N N . ASN A 1 155 ? -4.843 -8.928 22.801 1.00 81.75 155 ASN A N 1
ATOM 1256 C CA . ASN A 1 155 ? -5.774 -9.989 23.190 1.00 81.75 155 ASN A CA 1
ATOM 1257 C C . ASN A 1 155 ? -5.283 -10.788 24.407 1.00 81.75 155 ASN A C 1
ATOM 1259 O O . ASN A 1 155 ? -6.051 -11.078 25.328 1.00 81.75 155 ASN A O 1
ATOM 1263 N N . LYS A 1 156 ? -3.990 -11.135 24.455 1.00 82.38 156 LYS A N 1
ATOM 1264 C CA . LYS A 1 156 ? -3.402 -11.835 25.610 1.00 82.38 156 LYS A CA 1
ATOM 1265 C C . LYS A 1 156 ? -3.476 -10.991 26.879 1.00 82.38 156 LYS A C 1
ATOM 1267 O O . LYS A 1 156 ? -3.767 -11.533 27.947 1.00 82.38 156 LYS A O 1
ATOM 1272 N N . LEU A 1 157 ? -3.199 -9.693 26.784 1.00 78.88 157 LEU A N 1
ATOM 1273 C CA . LEU A 1 157 ? -3.256 -8.782 27.924 1.00 78.88 157 LEU A CA 1
ATOM 1274 C C . LEU A 1 157 ? -4.693 -8.521 28.361 1.00 78.88 157 LEU A C 1
ATOM 1276 O O . LEU A 1 157 ? -4.959 -8.579 29.557 1.00 78.88 157 LEU A O 1
ATOM 1280 N N . HIS A 1 158 ? -5.621 -8.349 27.423 1.00 76.06 158 HIS A N 1
ATOM 1281 C CA . HIS A 1 158 ? -7.046 -8.218 27.708 1.00 76.06 158 HIS A CA 1
ATOM 1282 C C . HIS A 1 158 ? -7.560 -9.415 28.520 1.00 76.06 158 HIS A C 1
ATOM 1284 O O . HIS A 1 158 ? -8.083 -9.242 29.620 1.00 76.06 158 HIS A O 1
ATOM 1290 N N . ASN A 1 159 ? -7.265 -10.638 28.065 1.00 77.12 159 ASN A N 1
ATOM 1291 C CA . ASN A 1 159 ? -7.622 -11.866 28.781 1.00 77.12 159 ASN A CA 1
ATOM 1292 C C . ASN A 1 159 ? -7.005 -11.931 30.188 1.00 77.12 159 ASN A C 1
ATOM 1294 O O . ASN A 1 159 ? -7.641 -12.395 31.134 1.00 77.12 159 ASN A O 1
ATOM 1298 N N . LYS A 1 160 ? -5.758 -11.479 30.366 1.00 76.31 160 LYS A N 1
ATOM 1299 C CA . LYS A 1 160 ? -5.108 -11.446 31.690 1.00 76.31 160 LYS A CA 1
ATOM 1300 C C . LYS A 1 160 ? -5.699 -10.372 32.608 1.00 76.31 160 LYS A C 1
ATOM 1302 O O . LYS A 1 160 ? -5.773 -10.590 33.818 1.00 76.31 160 LYS A O 1
ATOM 1307 N N . ILE A 1 161 ? -6.118 -9.236 32.052 1.00 71.00 161 ILE A N 1
ATOM 1308 C CA . ILE A 1 161 ? -6.785 -8.158 32.788 1.00 71.00 161 ILE A CA 1
ATOM 1309 C C . ILE A 1 161 ? -8.164 -8.622 33.262 1.00 71.00 161 ILE A C 1
ATOM 1311 O O . ILE A 1 161 ? -8.500 -8.386 34.422 1.00 71.00 161 ILE A O 1
ATOM 1315 N N . GLU A 1 162 ? -8.941 -9.312 32.427 1.00 66.12 162 GLU A N 1
ATOM 1316 C CA . GLU A 1 162 ? -10.246 -9.852 32.829 1.00 66.12 162 GLU A CA 1
ATOM 1317 C C . GLU A 1 162 ? -10.125 -10.944 33.902 1.00 66.12 162 GLU A C 1
ATOM 1319 O O . GLU A 1 162 ? -10.877 -10.931 34.876 1.00 66.12 162 GLU A O 1
ATOM 1324 N N . ASN A 1 163 ? -9.122 -11.823 33.792 1.00 68.00 163 ASN A N 1
ATOM 1325 C CA . ASN A 1 163 ? -8.869 -12.923 34.738 1.00 68.00 163 ASN A CA 1
ATOM 1326 C C . ASN A 1 163 ? -8.162 -12.505 36.044 1.00 68.00 163 ASN A C 1
ATOM 1328 O O . ASN A 1 163 ? -7.667 -13.342 36.793 1.00 68.00 163 ASN A O 1
ATOM 1332 N N . GLU A 1 164 ? -8.101 -11.207 36.331 1.00 63.72 164 GLU A N 1
ATOM 1333 C CA . GLU A 1 164 ? -7.520 -10.623 37.542 1.00 63.72 164 GLU A CA 1
ATOM 1334 C C . GLU A 1 164 ? -6.004 -10.746 37.754 1.00 63.72 164 GLU A C 1
ATOM 1336 O O . GLU A 1 164 ? -5.506 -10.328 38.800 1.00 63.72 164 GLU A O 1
ATOM 1341 N N . ALA A 1 165 ? -5.254 -11.206 36.754 1.00 59.19 165 ALA A N 1
ATOM 1342 C CA . ALA A 1 165 ? -3.823 -11.481 36.885 1.00 59.19 165 ALA A CA 1
ATOM 1343 C C . ALA A 1 165 ? -2.921 -10.231 36.823 1.00 59.19 165 ALA A C 1
ATOM 1345 O O . ALA A 1 165 ? -1.785 -10.285 37.287 1.00 59.19 165 ALA A O 1
ATOM 1346 N N . ILE A 1 166 ? -3.397 -9.114 36.258 1.00 60.53 166 ILE A N 1
ATOM 1347 C CA . ILE A 1 166 ? -2.611 -7.880 36.070 1.00 60.53 166 ILE A CA 1
ATOM 1348 C C . ILE A 1 166 ? -3.388 -6.676 36.624 1.00 60.53 166 ILE A C 1
ATOM 1350 O O . ILE A 1 166 ? -4.599 -6.569 36.414 1.00 60.53 166 ILE A O 1
ATOM 1354 N N . HIS A 1 167 ? -2.694 -5.811 37.373 1.00 55.38 167 HIS A N 1
ATOM 1355 C CA . HIS A 1 167 ? -3.227 -4.561 37.944 1.00 55.38 167 HIS A CA 1
ATOM 1356 C C . HIS A 1 167 ? -2.577 -3.299 37.352 1.00 55.38 167 HIS A C 1
ATOM 1358 O O . HIS A 1 167 ? -3.181 -2.241 37.451 1.00 55.38 167 HIS A O 1
ATOM 1364 N N . ASP A 1 168 ? -1.419 -3.424 36.695 1.00 56.84 168 ASP A N 1
ATOM 1365 C CA . ASP A 1 168 ? -0.761 -2.356 35.939 1.00 56.84 168 ASP A CA 1
ATOM 1366 C C . ASP A 1 168 ? -0.100 -2.935 34.684 1.00 56.84 168 ASP A C 1
ATOM 1368 O O . ASP A 1 168 ? 0.446 -4.040 34.709 1.00 56.84 168 ASP A O 1
ATOM 1372 N N . ILE A 1 169 ? -0.162 -2.197 33.575 1.00 61.31 169 ILE A N 1
ATOM 1373 C CA . ILE A 1 169 ? 0.529 -2.566 32.336 1.00 61.31 169 ILE A CA 1
ATOM 1374 C C . ILE A 1 169 ? 1.951 -2.017 32.425 1.00 61.31 169 ILE A C 1
ATOM 1376 O O . ILE A 1 169 ? 2.160 -0.810 32.317 1.00 61.31 169 ILE A O 1
ATOM 1380 N N . GLU A 1 170 ? 2.937 -2.894 32.596 1.00 62.91 170 GLU A N 1
ATOM 1381 C CA . GLU A 1 170 ? 4.337 -2.498 32.456 1.00 62.91 170 GLU A CA 1
ATOM 1382 C C . GLU A 1 170 ? 4.620 -2.138 30.991 1.00 62.91 170 GLU A C 1
ATOM 1384 O O . GLU A 1 170 ? 4.614 -2.996 30.107 1.00 62.91 170 GLU A O 1
ATOM 1389 N N . GLU A 1 171 ? 4.894 -0.858 30.740 1.00 57.78 171 GLU A N 1
ATOM 1390 C CA . GLU A 1 171 ? 5.284 -0.301 29.434 1.00 57.78 171 GLU A CA 1
ATOM 1391 C C . GLU A 1 171 ? 6.440 -1.088 28.793 1.00 57.78 171 GLU A C 1
ATOM 1393 O O . GLU A 1 171 ? 6.416 -1.406 27.605 1.00 57.78 171 GLU A O 1
ATOM 1398 N N . PHE A 1 172 ? 7.369 -1.548 29.632 1.00 61.06 172 PHE A N 1
ATOM 1399 C CA . PHE A 1 172 ? 8.510 -2.368 29.244 1.00 61.06 172 PHE A CA 1
ATOM 1400 C C . PHE A 1 172 ? 8.129 -3.752 28.678 1.00 61.06 172 PHE A C 1
ATOM 1402 O O . PHE A 1 172 ? 8.854 -4.305 27.851 1.00 61.06 172 PHE A O 1
ATOM 1409 N N . TYR A 1 173 ? 6.993 -4.336 29.083 1.00 68.88 173 TYR A N 1
ATOM 1410 C CA . TYR A 1 173 ? 6.551 -5.637 28.566 1.00 68.88 173 TYR A CA 1
ATOM 1411 C C . TYR A 1 173 ? 6.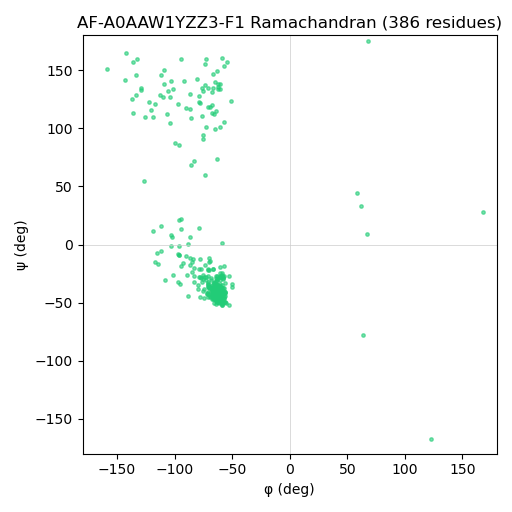059 -5.529 27.117 1.00 68.88 173 TYR A C 1
ATOM 1413 O O . TYR A 1 173 ? 6.407 -6.373 26.288 1.00 68.88 173 TYR A O 1
ATOM 1421 N N . LEU A 1 174 ? 5.287 -4.478 26.812 1.00 70.75 174 LEU A N 1
ATOM 1422 C CA . LEU A 1 174 ? 4.768 -4.202 25.468 1.00 70.75 174 LEU A CA 1
ATOM 1423 C C . LEU A 1 174 ? 5.898 -3.897 24.486 1.00 70.75 174 LEU A C 1
ATOM 1425 O O . LEU A 1 174 ? 5.943 -4.477 23.402 1.00 70.75 174 LEU A O 1
ATOM 1429 N N . GLU A 1 175 ? 6.837 -3.039 24.893 1.00 70.81 175 GLU A N 1
ATOM 1430 C CA . GLU A 1 175 ? 8.019 -2.732 24.089 1.00 70.81 175 GLU A CA 1
ATOM 1431 C C . GLU A 1 175 ? 8.843 -3.990 23.814 1.00 70.81 175 GLU A C 1
ATOM 1433 O O . GLU A 1 175 ? 9.208 -4.251 22.672 1.00 70.81 175 GLU A O 1
ATOM 1438 N N . ARG A 1 176 ? 9.0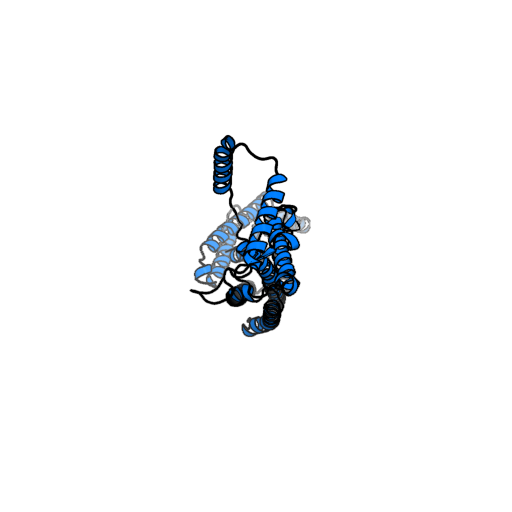87 -4.831 24.826 1.00 76.00 176 ARG A N 1
ATOM 1439 C CA . ARG A 1 176 ? 9.891 -6.047 24.656 1.00 76.00 176 ARG A CA 1
ATOM 1440 C C . ARG A 1 176 ? 9.242 -7.072 23.722 1.00 76.00 176 ARG A C 1
ATOM 1442 O O . ARG A 1 176 ? 9.949 -7.667 22.910 1.00 76.00 176 ARG A O 1
ATOM 1449 N N . GLU A 1 177 ? 7.934 -7.310 23.833 1.00 73.19 177 GLU A N 1
ATOM 1450 C CA . GLU A 1 177 ? 7.255 -8.267 22.945 1.00 73.19 177 GLU A CA 1
ATOM 1451 C C . GLU A 1 177 ? 7.147 -7.749 21.506 1.00 73.19 177 GLU A C 1
ATOM 1453 O O . GLU A 1 177 ? 7.329 -8.530 20.568 1.00 73.19 177 GLU A O 1
ATOM 1458 N N . LEU A 1 178 ? 6.928 -6.443 21.310 1.00 80.38 178 LEU A N 1
ATOM 1459 C CA . LEU A 1 178 ? 6.918 -5.857 19.971 1.00 80.38 178 LEU A CA 1
ATOM 1460 C C . LEU A 1 178 ? 8.328 -5.805 19.361 1.00 80.38 178 LEU A C 1
ATOM 1462 O O . LEU A 1 178 ? 8.470 -6.019 18.155 1.00 80.38 178 LEU A O 1
ATOM 1466 N N . ASN A 1 179 ? 9.369 -5.603 20.178 1.00 79.94 179 ASN A N 1
ATOM 1467 C CA . ASN A 1 179 ? 10.757 -5.499 19.721 1.00 79.94 179 ASN A CA 1
ATOM 1468 C C . ASN A 1 179 ? 11.253 -6.755 18.992 1.00 79.94 179 ASN A C 1
ATOM 1470 O O . ASN A 1 179 ? 11.935 -6.660 17.976 1.00 79.94 179 ASN A O 1
ATOM 1474 N N . ALA A 1 180 ? 10.842 -7.946 19.432 1.00 82.06 180 ALA A N 1
ATOM 1475 C CA . ALA A 1 180 ? 11.206 -9.182 18.738 1.00 82.06 180 ALA A CA 1
ATOM 1476 C C . ALA A 1 180 ? 10.682 -9.214 17.287 1.00 82.06 180 ALA A C 1
ATOM 1478 O O . ALA A 1 180 ? 11.367 -9.682 16.375 1.00 82.06 180 ALA A O 1
ATOM 1479 N N . LYS A 1 181 ? 9.469 -8.693 17.055 1.00 84.69 181 LYS A N 1
ATOM 1480 C CA . LYS A 1 181 ? 8.869 -8.615 15.716 1.00 84.69 181 LYS A CA 1
ATOM 1481 C C . LYS A 1 181 ? 9.341 -7.404 14.919 1.00 84.69 181 LYS A C 1
ATOM 1483 O O . LYS A 1 181 ? 9.477 -7.513 13.700 1.00 84.69 181 LYS A O 1
ATOM 1488 N N . SER A 1 182 ? 9.645 -6.283 15.571 1.00 80.38 182 SER A N 1
ATOM 1489 C CA . SER A 1 182 ? 10.254 -5.130 14.906 1.00 80.38 182 SER A CA 1
ATOM 1490 C C . SER A 1 182 ? 11.640 -5.463 14.355 1.00 80.38 182 SER A C 1
ATOM 1492 O O . SER A 1 182 ? 11.923 -5.121 13.208 1.00 80.38 182 SER A O 1
ATOM 1494 N N . GLU A 1 183 ? 12.466 -6.204 15.097 1.00 85.31 183 GLU A N 1
ATOM 1495 C CA . GLU A 1 183 ? 13.783 -6.660 14.639 1.00 85.31 183 GLU A CA 1
ATOM 1496 C C . GLU A 1 183 ? 13.686 -7.578 13.412 1.00 85.31 183 GLU A C 1
ATOM 1498 O O . GLU A 1 183 ? 14.456 -7.430 12.457 1.00 85.31 183 GLU A O 1
ATOM 1503 N N . GLU A 1 184 ? 12.710 -8.491 13.384 1.00 87.81 184 GLU A N 1
ATOM 1504 C CA . GLU A 1 184 ? 12.438 -9.348 12.223 1.00 87.81 184 GLU A CA 1
ATOM 1505 C C . GLU A 1 184 ? 12.059 -8.514 10.986 1.00 87.81 184 GLU A C 1
ATOM 1507 O O . GLU A 1 184 ? 12.589 -8.727 9.888 1.00 87.81 184 GLU A O 1
ATOM 1512 N N . VAL A 1 185 ? 11.196 -7.511 11.165 1.00 86.75 185 VAL A N 1
ATOM 1513 C CA . VAL A 1 185 ? 10.794 -6.578 10.103 1.00 86.75 185 VAL A CA 1
ATOM 1514 C C . VAL A 1 185 ? 11.976 -5.734 9.616 1.00 86.75 185 VAL A C 1
ATOM 1516 O O . VAL A 1 185 ? 12.195 -5.615 8.413 1.00 86.75 185 VAL A O 1
ATOM 1519 N N . ILE A 1 186 ? 12.809 -5.209 10.516 1.00 84.75 186 ILE A N 1
ATOM 1520 C CA . ILE A 1 186 ? 14.001 -4.427 10.151 1.00 84.75 186 ILE A CA 1
ATOM 1521 C C . ILE A 1 186 ? 15.008 -5.295 9.385 1.00 84.75 186 ILE A C 1
ATOM 1523 O O . ILE A 1 186 ? 15.608 -4.845 8.400 1.00 84.75 186 ILE A O 1
ATOM 1527 N N . LYS A 1 187 ? 15.179 -6.561 9.787 1.00 87.12 187 LYS A N 1
ATOM 1528 C CA . LYS A 1 187 ? 16.071 -7.515 9.117 1.00 87.12 187 LYS A CA 1
ATOM 1529 C C . LYS A 1 187 ? 15.570 -7.886 7.721 1.00 87.12 187 LYS A C 1
ATOM 1531 O O . LYS A 1 187 ? 16.364 -7.908 6.778 1.00 87.12 187 LYS A O 1
ATOM 1536 N N . THR A 1 188 ? 14.275 -8.158 7.575 1.00 87.50 188 THR A N 1
ATOM 1537 C CA . THR A 1 188 ? 13.653 -8.480 6.277 1.00 87.50 188 THR A CA 1
ATOM 1538 C C . THR A 1 188 ? 13.675 -7.276 5.334 1.00 87.50 188 THR A C 1
ATOM 1540 O O . THR A 1 188 ? 14.079 -7.424 4.179 1.00 87.50 188 THR A O 1
ATOM 1543 N N . MET A 1 189 ? 13.390 -6.073 5.839 1.00 84.88 189 MET A N 1
ATOM 1544 C CA . MET A 1 189 ? 13.548 -4.816 5.105 1.00 84.88 189 MET A CA 1
ATOM 1545 C C . MET A 1 189 ? 14.993 -4.607 4.642 1.00 84.88 189 MET A C 1
ATOM 1547 O O . MET A 1 189 ? 15.249 -4.392 3.458 1.00 84.88 189 MET A O 1
ATOM 1551 N N . SER A 1 190 ? 15.968 -4.752 5.542 1.00 83.62 190 SER A N 1
ATOM 1552 C CA . SER A 1 190 ? 17.389 -4.607 5.202 1.00 83.62 190 SER A CA 1
ATOM 1553 C C . SER A 1 190 ? 17.853 -5.613 4.144 1.00 83.62 190 SER A C 1
ATOM 1555 O O . SER A 1 190 ? 18.716 -5.295 3.325 1.00 83.62 190 SER A O 1
ATOM 1557 N N . ALA A 1 191 ? 17.302 -6.829 4.149 1.00 85.81 191 ALA A N 1
ATOM 1558 C CA . ALA A 1 191 ? 17.589 -7.841 3.139 1.00 85.81 191 ALA A CA 1
ATOM 1559 C C . ALA A 1 191 ? 16.982 -7.488 1.770 1.00 85.81 191 ALA A C 1
ATOM 1561 O O . ALA A 1 191 ? 17.641 -7.713 0.753 1.00 85.81 191 ALA A O 1
ATOM 1562 N N . PHE A 1 192 ? 15.779 -6.904 1.742 1.00 83.75 192 PHE A N 1
ATOM 1563 C CA . PHE A 1 192 ? 15.117 -6.451 0.516 1.00 83.75 192 PHE A CA 1
ATOM 1564 C C . PHE A 1 192 ? 15.962 -5.403 -0.221 1.00 83.75 192 PHE A C 1
ATOM 1566 O O . PHE A 1 192 ? 16.286 -5.582 -1.392 1.00 83.75 192 PHE A O 1
ATOM 1573 N N . PHE A 1 193 ? 16.452 -4.388 0.498 1.00 79.38 193 PHE A N 1
ATOM 1574 C CA . PHE A 1 193 ? 17.300 -3.339 -0.085 1.00 79.38 193 PHE A CA 1
ATOM 1575 C C . PHE A 1 193 ? 18.684 -3.827 -0.555 1.00 79.38 193 PHE A C 1
ATOM 1577 O O . PHE A 1 193 ? 19.310 -3.171 -1.381 1.00 79.38 193 PHE A O 1
ATOM 1584 N N . LYS A 1 194 ? 19.182 -4.966 -0.051 1.00 77.19 194 LYS A N 1
ATOM 1585 C CA . LYS A 1 194 ? 20.489 -5.530 -0.448 1.00 77.19 194 LYS A CA 1
ATOM 1586 C C . LYS A 1 194 ? 20.422 -6.477 -1.646 1.00 77.19 194 LYS A C 1
ATOM 1588 O O . LYS A 1 194 ? 21.440 -6.672 -2.303 1.00 77.19 194 LYS A O 1
ATOM 1593 N N . LYS A 1 195 ? 19.277 -7.124 -1.883 1.00 69.81 195 LYS A N 1
ATOM 1594 C CA . LYS A 1 195 ? 19.134 -8.173 -2.908 1.00 69.81 195 LYS A CA 1
ATOM 1595 C C . LYS A 1 195 ? 18.624 -7.670 -4.258 1.00 69.81 195 LYS A C 1
ATOM 1597 O O . LYS A 1 195 ? 18.764 -8.406 -5.231 1.00 69.81 195 LYS A O 1
ATOM 1602 N N . ASP A 1 196 ? 18.005 -6.492 -4.324 1.00 67.25 196 ASP A N 1
ATOM 1603 C CA . ASP A 1 196 ? 17.304 -6.075 -5.541 1.00 67.25 196 ASP A CA 1
ATOM 1604 C C . ASP A 1 196 ? 18.243 -5.506 -6.618 1.00 67.25 196 ASP A C 1
ATOM 1606 O O . ASP A 1 196 ? 19.197 -4.786 -6.313 1.00 67.25 196 ASP A O 1
ATOM 1610 N N . ARG A 1 197 ? 17.956 -5.812 -7.892 1.00 64.62 197 ARG A N 1
ATOM 1611 C CA . ARG A 1 197 ? 18.715 -5.298 -9.052 1.00 64.62 197 ARG A CA 1
ATOM 1612 C C . ARG A 1 197 ? 18.655 -3.768 -9.127 1.00 64.62 197 ARG A C 1
ATOM 1614 O O . ARG A 1 197 ? 19.623 -3.145 -9.555 1.00 64.62 197 ARG A O 1
ATOM 1621 N N . ASP A 1 198 ? 17.576 -3.181 -8.609 1.00 67.94 198 ASP A N 1
ATOM 1622 C CA . ASP A 1 198 ? 17.311 -1.738 -8.586 1.00 67.94 198 ASP A CA 1
ATOM 1623 C C . ASP A 1 198 ? 17.745 -1.052 -7.281 1.00 67.94 198 ASP A C 1
ATOM 1625 O O . ASP A 1 198 ? 17.256 0.028 -6.939 1.00 67.94 198 ASP A O 1
ATOM 1629 N N . ALA A 1 199 ? 18.679 -1.654 -6.531 1.00 70.12 199 ALA A N 1
ATOM 1630 C CA . ALA A 1 199 ? 19.148 -1.133 -5.244 1.00 70.12 199 ALA A CA 1
ATOM 1631 C C . ALA A 1 199 ? 19.551 0.354 -5.297 1.00 70.12 199 ALA A C 1
ATOM 1633 O O . ALA A 1 199 ? 19.323 1.087 -4.338 1.00 70.12 199 ALA A O 1
ATOM 1634 N N . ALA A 1 200 ? 20.101 0.830 -6.421 1.00 69.44 200 ALA A N 1
ATOM 1635 C CA . ALA A 1 200 ? 20.479 2.232 -6.601 1.00 69.44 200 ALA A CA 1
ATOM 1636 C C . ALA A 1 200 ? 19.283 3.205 -6.544 1.00 69.44 200 ALA A C 1
ATOM 1638 O O . ALA A 1 200 ? 19.411 4.279 -5.958 1.00 69.44 200 ALA A O 1
ATOM 1639 N N . VAL A 1 201 ? 18.131 2.826 -7.108 1.00 70.81 201 VAL A N 1
ATOM 1640 C CA . VAL A 1 201 ? 16.895 3.629 -7.086 1.00 70.81 201 VAL A CA 1
ATOM 1641 C C . VAL A 1 201 ? 16.217 3.495 -5.722 1.00 70.81 201 VAL A C 1
ATOM 1643 O O . VAL A 1 201 ? 15.884 4.490 -5.083 1.00 70.81 201 VAL A O 1
ATOM 1646 N N . LEU A 1 202 ? 16.115 2.266 -5.206 1.00 73.69 202 LEU A N 1
ATOM 1647 C CA . LEU A 1 202 ? 15.461 1.975 -3.926 1.00 73.69 202 LEU A CA 1
ATOM 1648 C C . LEU A 1 202 ? 16.154 2.634 -2.723 1.00 73.69 202 LEU A C 1
ATOM 1650 O O . LEU A 1 202 ? 15.483 3.053 -1.778 1.00 73.69 202 LEU A O 1
ATOM 1654 N N . ASN A 1 203 ? 17.484 2.768 -2.752 1.00 76.50 203 ASN A N 1
ATOM 1655 C CA . ASN A 1 203 ? 18.244 3.397 -1.670 1.00 76.50 203 ASN A CA 1
ATOM 1656 C C . ASN A 1 203 ? 17.822 4.851 -1.401 1.00 76.50 203 ASN A C 1
ATOM 1658 O O . ASN A 1 203 ? 17.973 5.311 -0.271 1.00 76.50 203 ASN A O 1
ATOM 1662 N N . GLN A 1 204 ? 17.245 5.551 -2.386 1.00 77.75 204 GLN A N 1
ATOM 1663 C CA . GLN A 1 204 ? 16.724 6.910 -2.197 1.00 77.75 204 GLN A CA 1
ATOM 1664 C C . GLN A 1 204 ? 15.533 6.948 -1.229 1.00 77.75 204 GLN A C 1
ATOM 1666 O O . GLN A 1 204 ? 15.380 7.900 -0.468 1.00 77.75 204 GLN A O 1
ATOM 1671 N N . TRP A 1 205 ? 14.709 5.896 -1.209 1.00 80.88 205 TRP A N 1
ATOM 1672 C CA . TRP A 1 205 ? 13.515 5.817 -0.361 1.00 80.88 205 TRP A CA 1
ATOM 1673 C C . TRP A 1 205 ? 13.743 5.073 0.952 1.00 80.88 205 TRP A C 1
ATOM 1675 O O . TRP A 1 205 ? 12.887 5.112 1.835 1.00 80.88 205 TRP A O 1
ATOM 1685 N N . LYS A 1 206 ? 14.899 4.424 1.114 1.00 81.50 206 LYS A N 1
ATOM 1686 C CA . LYS A 1 206 ? 15.220 3.613 2.292 1.00 81.50 206 LYS A CA 1
ATOM 1687 C C . LYS A 1 206 ? 15.030 4.379 3.607 1.00 81.50 206 LYS A C 1
ATOM 1689 O O . LYS A 1 206 ? 14.285 3.918 4.466 1.00 81.50 206 LYS A O 1
ATOM 1694 N N . GLY A 1 207 ? 15.630 5.566 3.731 1.00 81.69 207 GLY A N 1
ATOM 1695 C CA . GLY A 1 207 ? 15.533 6.371 4.957 1.00 81.69 207 GLY A CA 1
ATOM 1696 C C . GLY A 1 207 ? 14.101 6.816 5.274 1.00 81.69 207 GLY A C 1
ATOM 1697 O O . GLY A 1 207 ? 13.683 6.798 6.428 1.00 81.69 207 GLY A O 1
ATOM 1698 N N . PHE A 1 208 ? 13.307 7.140 4.249 1.00 81.75 208 PHE A N 1
ATOM 1699 C CA . PHE A 1 208 ? 11.898 7.494 4.427 1.00 81.75 208 PHE A CA 1
ATOM 1700 C C . PHE A 1 208 ? 11.075 6.317 4.970 1.00 81.75 208 PHE A C 1
ATOM 1702 O O . PHE A 1 208 ? 10.293 6.489 5.903 1.00 81.75 208 PHE A O 1
ATOM 1709 N N . PHE A 1 209 ? 11.257 5.112 4.420 1.00 80.25 209 PHE A N 1
ATOM 1710 C CA . PHE A 1 209 ? 10.533 3.926 4.883 1.00 80.25 209 PHE A CA 1
ATOM 1711 C C . PHE A 1 209 ? 10.998 3.441 6.262 1.00 80.25 209 PHE A C 1
ATOM 1713 O O . PHE A 1 209 ? 10.161 2.982 7.037 1.00 80.25 209 PHE A O 1
ATOM 1720 N N . GLU A 1 210 ? 12.279 3.603 6.605 1.00 83.94 210 GLU A N 1
ATOM 1721 C CA . GLU A 1 210 ? 12.796 3.354 7.959 1.00 83.94 210 GLU A CA 1
ATOM 1722 C C . GLU A 1 210 ? 12.081 4.231 8.996 1.00 83.94 210 GLU A C 1
ATOM 1724 O O . GLU A 1 210 ? 11.502 3.704 9.949 1.00 83.94 210 GLU A O 1
ATOM 1729 N N . ILE A 1 211 ? 12.014 5.546 8.754 1.00 85.00 211 ILE A N 1
ATOM 1730 C CA . ILE A 1 211 ? 11.284 6.492 9.615 1.00 85.00 211 ILE A CA 1
ATOM 1731 C C . ILE A 1 211 ? 9.799 6.116 9.688 1.00 85.00 211 ILE A C 1
ATOM 1733 O O . ILE A 1 211 ? 9.199 6.102 10.761 1.00 85.00 211 ILE A O 1
ATOM 1737 N N . LYS A 1 212 ? 9.193 5.758 8.552 1.00 83.44 212 LYS A N 1
ATOM 1738 C CA . LYS A 1 212 ? 7.771 5.402 8.484 1.00 83.44 212 LYS A CA 1
ATOM 1739 C C . LYS A 1 212 ? 7.434 4.134 9.279 1.00 83.44 212 LYS A C 1
ATOM 1741 O O . LYS A 1 212 ? 6.335 4.031 9.822 1.00 83.44 212 LYS A O 1
ATOM 1746 N N . ILE A 1 213 ? 8.338 3.152 9.337 1.00 86.69 213 ILE A N 1
ATOM 1747 C CA . ILE A 1 213 ? 8.165 1.952 10.172 1.00 86.69 213 ILE A CA 1
ATOM 1748 C C . 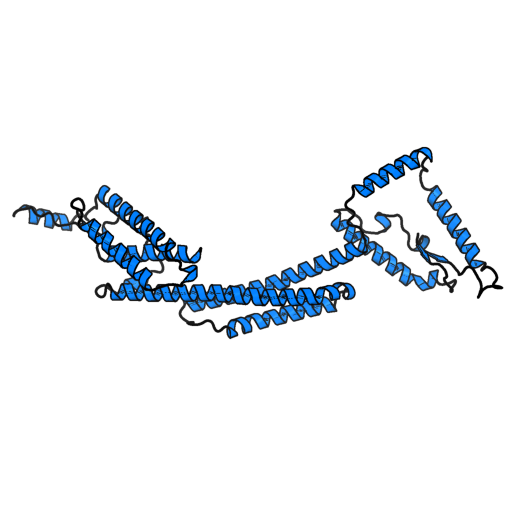ILE A 1 213 ? 8.326 2.296 11.654 1.00 86.69 213 ILE A C 1
ATOM 1750 O O . ILE A 1 213 ? 7.526 1.823 12.456 1.00 86.69 213 ILE A O 1
ATOM 1754 N N . GLN A 1 214 ? 9.299 3.136 12.014 1.00 85.12 214 GLN A N 1
ATOM 1755 C CA . GLN A 1 214 ? 9.484 3.589 13.398 1.00 85.12 214 GLN A CA 1
ATOM 1756 C C . GLN A 1 214 ? 8.244 4.329 13.914 1.00 85.12 214 GLN A C 1
ATOM 1758 O O . GLN A 1 214 ? 7.683 3.952 14.938 1.00 85.12 214 GLN A O 1
ATOM 1763 N N . GLN A 1 215 ? 7.725 5.283 13.137 1.00 85.00 215 GLN A N 1
ATOM 1764 C CA . GLN A 1 215 ? 6.482 5.990 13.466 1.00 85.00 215 GLN A CA 1
ATOM 1765 C C . GLN A 1 215 ? 5.289 5.037 13.597 1.00 85.00 215 GLN A C 1
ATOM 1767 O O . GLN A 1 215 ? 4.440 5.207 14.469 1.00 85.00 215 GLN A O 1
ATOM 1772 N N . LEU A 1 216 ? 5.203 4.016 12.739 1.00 85.88 216 LEU A N 1
ATOM 1773 C CA . LEU A 1 216 ? 4.150 3.009 12.844 1.00 85.88 216 LEU A CA 1
ATOM 1774 C C . LEU A 1 216 ? 4.254 2.221 14.159 1.00 85.88 216 LEU A C 1
ATOM 1776 O O . LEU A 1 216 ? 3.226 1.959 14.775 1.00 85.88 216 LEU A O 1
ATOM 1780 N N . GLN A 1 217 ? 5.463 1.858 14.592 1.00 84.19 217 GLN A N 1
ATOM 1781 C CA . GLN A 1 217 ? 5.685 1.150 15.857 1.00 84.19 217 GLN A CA 1
ATOM 1782 C C . GLN A 1 217 ? 5.286 2.009 17.058 1.00 84.19 217 GLN A C 1
ATOM 1784 O O . GLN A 1 217 ? 4.518 1.547 17.899 1.00 84.19 217 GLN A O 1
ATOM 1789 N N . GLU A 1 218 ? 5.726 3.267 17.097 1.00 85.19 218 GLU A N 1
ATOM 1790 C CA . GLU A 1 218 ? 5.365 4.220 18.155 1.00 85.19 218 GLU A CA 1
ATOM 1791 C C . GLU A 1 218 ? 3.847 4.443 18.227 1.00 85.19 218 GLU A C 1
ATOM 1793 O O . GLU A 1 218 ? 3.249 4.399 19.306 1.00 85.19 218 GLU A O 1
ATOM 1798 N N . ASN A 1 219 ? 3.191 4.604 17.075 1.00 86.25 219 ASN A N 1
ATOM 1799 C CA . ASN A 1 219 ? 1.740 4.777 17.006 1.00 86.25 219 ASN A CA 1
ATOM 1800 C C . ASN A 1 219 ? 0.985 3.535 17.501 1.00 86.25 219 ASN A C 1
ATOM 1802 O O . ASN A 1 219 ? 0.031 3.652 18.264 1.00 86.25 219 ASN A O 1
ATOM 1806 N N . ILE A 1 220 ? 1.421 2.335 17.107 1.00 84.69 220 ILE A N 1
ATOM 1807 C CA . ILE A 1 220 ? 0.798 1.081 17.550 1.00 84.69 220 ILE A CA 1
ATOM 1808 C C . ILE A 1 220 ? 0.966 0.892 19.070 1.00 84.69 220 ILE A C 1
ATOM 1810 O O . ILE A 1 220 ? 0.017 0.487 19.750 1.00 84.69 220 ILE A O 1
ATOM 1814 N N . LEU A 1 221 ? 2.142 1.213 19.620 1.00 82.44 221 LEU A N 1
ATOM 1815 C CA . LEU A 1 221 ? 2.416 1.128 21.058 1.00 82.44 221 LEU A CA 1
ATOM 1816 C C . LEU A 1 221 ? 1.545 2.098 21.859 1.00 82.44 221 LEU A C 1
ATOM 1818 O O . LEU A 1 221 ? 0.870 1.690 22.806 1.00 82.44 221 LEU A O 1
ATOM 1822 N N . THR A 1 222 ? 1.529 3.369 21.460 1.00 82.75 222 THR A N 1
ATOM 1823 C CA . THR A 1 222 ? 0.750 4.417 22.134 1.00 82.75 222 THR A CA 1
ATOM 1824 C C . THR A 1 222 ? -0.751 4.133 22.083 1.00 82.75 222 THR A C 1
ATOM 1826 O O . THR A 1 222 ? -1.433 4.245 23.105 1.00 82.75 222 THR A O 1
ATOM 1829 N N . GLU A 1 223 ? -1.269 3.693 20.934 1.00 82.69 223 GLU A N 1
ATOM 1830 C CA . GLU A 1 223 ? -2.682 3.346 20.779 1.00 82.69 223 GLU A CA 1
ATOM 1831 C C . GLU A 1 223 ? -3.077 2.156 21.664 1.00 82.69 223 GLU A C 1
ATOM 1833 O O . GLU A 1 223 ? -4.088 2.214 22.367 1.00 82.69 223 GLU A O 1
ATOM 1838 N N . THR A 1 224 ? -2.270 1.094 21.682 1.00 80.44 224 THR A N 1
ATOM 1839 C CA . THR A 1 224 ? -2.582 -0.101 22.480 1.00 80.44 224 THR A CA 1
ATOM 1840 C C . THR A 1 224 ? -2.467 0.177 23.976 1.00 80.44 224 THR A C 1
ATOM 1842 O O . THR A 1 224 ? -3.301 -0.283 24.755 1.00 80.44 224 THR A O 1
ATOM 1845 N N . LYS A 1 225 ? -1.489 0.993 24.394 1.00 79.88 225 LYS A N 1
ATOM 1846 C CA . LYS A 1 225 ? -1.368 1.465 25.781 1.00 79.88 225 LYS A CA 1
ATOM 1847 C C . LYS A 1 225 ? -2.636 2.191 26.224 1.00 79.88 225 LYS A C 1
ATOM 1849 O O . LYS A 1 225 ? -3.158 1.901 27.299 1.00 79.88 225 LYS A O 1
ATOM 1854 N N . ARG A 1 226 ? -3.159 3.095 25.387 1.00 78.31 226 ARG A N 1
ATOM 1855 C CA . ARG A 1 226 ? -4.412 3.810 25.661 1.00 78.31 226 ARG A CA 1
ATOM 1856 C C . ARG A 1 226 ? -5.580 2.834 25.832 1.00 78.31 226 ARG A C 1
ATOM 1858 O O . ARG A 1 226 ? -6.242 2.884 26.866 1.00 78.31 226 ARG A O 1
ATOM 1865 N N . LYS A 1 227 ? -5.781 1.916 24.879 1.00 79.19 227 LYS A N 1
ATOM 1866 C CA . LYS A 1 227 ? -6.871 0.921 24.924 1.00 79.19 227 LYS A CA 1
ATOM 1867 C C . LYS A 1 227 ? -6.804 0.039 26.169 1.00 79.19 227 LYS A C 1
ATOM 1869 O O . LYS A 1 227 ? -7.797 -0.135 26.869 1.00 79.19 227 LYS A O 1
ATOM 1874 N N . LEU A 1 228 ? -5.628 -0.494 26.491 1.00 77.62 228 LEU A N 1
ATOM 1875 C CA . LEU A 1 228 ? -5.464 -1.349 27.666 1.00 77.62 228 LEU A CA 1
ATOM 1876 C C . LEU A 1 228 ? -5.672 -0.570 28.978 1.00 77.62 228 LEU A C 1
ATOM 1878 O O . LEU A 1 228 ? -6.265 -1.102 29.917 1.00 77.62 228 LEU A O 1
ATOM 1882 N N . ASN A 1 229 ? -5.247 0.696 29.041 1.00 76.25 229 ASN A N 1
ATOM 1883 C CA . ASN A 1 229 ? -5.496 1.559 30.196 1.00 76.25 229 ASN A CA 1
ATOM 1884 C C . ASN A 1 229 ? -6.995 1.866 30.377 1.00 76.25 229 ASN A C 1
ATOM 1886 O O . ASN A 1 229 ? -7.495 1.850 31.500 1.00 76.25 229 ASN A O 1
ATOM 1890 N N . GLU A 1 230 ? -7.736 2.078 29.287 1.00 74.06 230 GLU A N 1
ATOM 1891 C CA . GLU A 1 230 ? -9.199 2.226 29.320 1.00 74.06 230 GLU A CA 1
ATOM 1892 C C . GLU A 1 230 ? -9.880 0.967 29.875 1.00 74.06 230 GLU A C 1
ATOM 1894 O O . GLU A 1 230 ? -10.736 1.061 30.758 1.00 74.06 230 GLU A O 1
ATOM 1899 N N . VAL A 1 231 ? -9.450 -0.221 29.440 1.00 73.12 231 VAL A N 1
ATOM 1900 C CA . VAL A 1 231 ? -9.961 -1.502 29.960 1.00 73.12 231 VAL A CA 1
ATOM 1901 C C . VAL A 1 231 ? -9.652 -1.663 31.456 1.00 73.12 231 VAL A C 1
ATOM 1903 O O . VAL A 1 231 ? -10.525 -2.069 32.230 1.00 73.12 231 VAL A O 1
ATOM 1906 N N . LEU A 1 232 ? -8.442 -1.304 31.903 1.00 75.06 232 LEU A N 1
ATOM 1907 C CA . LEU A 1 232 ? -8.095 -1.308 33.330 1.00 75.06 232 LEU A CA 1
ATOM 1908 C C . LEU A 1 232 ? -8.996 -0.366 34.135 1.00 75.06 232 LEU A C 1
ATOM 1910 O O . LEU A 1 232 ? -9.532 -0.763 35.176 1.00 75.06 232 LEU A O 1
ATOM 1914 N N . GLN A 1 233 ? -9.207 0.860 33.651 1.00 69.88 233 GLN A N 1
ATOM 1915 C CA . GLN A 1 233 ? -10.093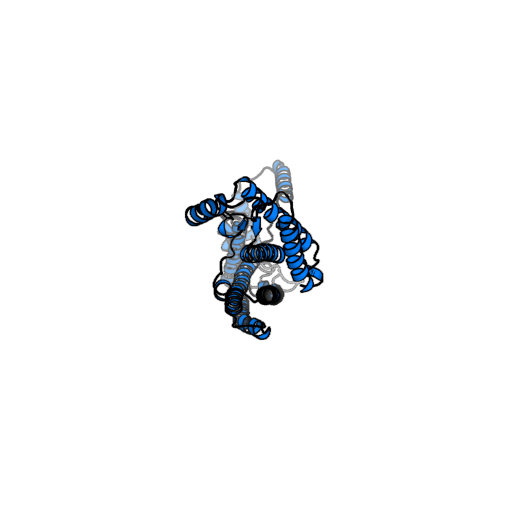 1.823 34.301 1.00 69.88 233 GLN A CA 1
ATOM 1916 C C . GLN A 1 233 ? -11.516 1.271 34.419 1.00 69.88 233 GLN A C 1
ATOM 1918 O O . GLN A 1 233 ? -12.076 1.270 35.517 1.00 69.88 233 GLN A O 1
ATOM 1923 N N . GLN A 1 234 ? -12.075 0.711 33.345 1.00 66.75 234 GLN A N 1
ATOM 1924 C CA . GLN A 1 234 ? -13.399 0.079 33.366 1.00 66.75 234 GLN A CA 1
ATOM 1925 C C . GLN A 1 234 ? -13.495 -1.041 34.404 1.00 66.75 234 GLN A C 1
ATOM 1927 O O . GLN A 1 234 ? -14.478 -1.135 35.148 1.00 66.75 234 GLN A O 1
ATOM 1932 N N . ARG A 1 235 ? -12.460 -1.875 34.518 1.00 71.00 235 ARG A N 1
ATOM 1933 C CA . ARG A 1 235 ? -12.428 -2.936 35.526 1.00 71.00 235 ARG A CA 1
ATOM 1934 C C . ARG A 1 235 ? -12.402 -2.375 36.948 1.00 71.00 235 ARG A C 1
ATOM 1936 O O . ARG A 1 235 ? -13.162 -2.842 37.804 1.00 71.00 235 ARG A O 1
ATOM 1943 N N . HIS A 1 236 ? -11.580 -1.359 37.213 1.00 68.75 236 HIS A N 1
ATOM 1944 C CA . HIS A 1 236 ? -11.563 -0.676 38.509 1.00 68.75 236 HIS A CA 1
ATOM 1945 C C . HIS A 1 236 ? -12.928 -0.065 38.855 1.00 68.75 236 HIS A C 1
ATOM 1947 O O . HIS A 1 236 ? -13.369 -0.178 40.004 1.00 68.75 236 HIS A O 1
ATOM 1953 N N . LEU A 1 237 ? -13.623 0.521 37.873 1.00 65.69 237 LEU A N 1
ATOM 1954 C CA . LEU A 1 237 ? -14.979 1.052 38.034 1.00 65.69 237 LEU A CA 1
ATOM 1955 C C . LEU A 1 237 ? -15.972 -0.047 38.409 1.00 65.69 237 LEU A C 1
ATOM 1957 O O . LEU A 1 237 ? -16.669 0.072 39.419 1.00 65.69 237 LEU A O 1
ATOM 1961 N N . LYS A 1 238 ? -15.973 -1.161 37.670 1.00 65.25 238 LYS A N 1
ATOM 1962 C CA . LYS A 1 238 ? -16.843 -2.314 37.938 1.00 65.25 238 LYS A CA 1
ATOM 1963 C C . LYS A 1 238 ? -16.627 -2.877 39.348 1.00 65.25 238 LYS A C 1
ATOM 1965 O O . LYS A 1 238 ? -17.591 -3.170 40.057 1.00 65.25 238 LYS A O 1
ATOM 1970 N N . LYS A 1 239 ? -15.369 -2.975 39.796 1.00 69.88 239 LYS A N 1
ATOM 1971 C CA . LYS A 1 239 ? -15.016 -3.450 41.147 1.00 69.88 239 LYS A CA 1
ATOM 1972 C C . LYS A 1 239 ? -15.490 -2.484 42.240 1.00 69.88 239 LYS A C 1
ATOM 1974 O O . LYS A 1 239 ? -16.063 -2.925 43.235 1.00 69.88 239 LYS A O 1
ATOM 1979 N N . LYS A 1 240 ? -15.303 -1.172 42.053 1.00 67.06 240 LYS A N 1
ATOM 1980 C CA . LYS A 1 240 ? -15.773 -0.147 43.002 1.00 67.06 240 LYS A CA 1
ATOM 1981 C C . LYS A 1 240 ? -17.300 -0.087 43.084 1.00 67.06 240 LYS A C 1
ATOM 1983 O O . LYS A 1 240 ? -17.827 -0.039 44.191 1.00 67.06 240 LYS A O 1
ATOM 1988 N N . MET A 1 241 ? -18.008 -0.173 41.956 1.00 63.59 241 MET A N 1
ATOM 1989 C CA . MET A 1 241 ? -19.475 -0.257 41.936 1.00 63.59 241 MET A CA 1
ATOM 1990 C C . MET A 1 241 ? -19.985 -1.459 42.724 1.00 63.59 241 MET A C 1
ATOM 1992 O O . MET A 1 241 ? -20.864 -1.316 43.571 1.00 63.59 241 MET A O 1
ATOM 1996 N N . LYS A 1 242 ? -19.391 -2.636 42.497 1.00 64.75 242 LYS A N 1
ATOM 1997 C CA . LYS A 1 242 ? -19.738 -3.846 43.246 1.00 64.75 242 LYS A CA 1
ATOM 1998 C C . LYS A 1 242 ? -19.570 -3.639 44.756 1.00 64.75 242 LYS A C 1
ATOM 2000 O O . LYS A 1 242 ? -20.451 -4.031 45.514 1.00 64.75 242 LYS A O 1
ATOM 2005 N N . ASN A 1 243 ? -18.506 -2.963 45.190 1.00 67.62 243 ASN A N 1
ATOM 2006 C CA . ASN A 1 243 ? -18.296 -2.651 46.606 1.00 67.62 243 ASN A CA 1
ATOM 2007 C C . ASN A 1 243 ? -19.343 -1.675 47.176 1.00 67.62 243 ASN A C 1
ATOM 2009 O O . ASN A 1 243 ? -19.834 -1.920 48.274 1.00 67.62 243 ASN A O 1
ATOM 2013 N N . ILE A 1 244 ? -19.720 -0.616 46.448 1.00 65.88 244 ILE A N 1
ATOM 2014 C CA . ILE A 1 244 ? -20.760 0.343 46.883 1.00 65.88 244 ILE A CA 1
ATOM 2015 C C . ILE A 1 244 ? -22.112 -0.361 47.042 1.00 65.88 244 ILE A C 1
ATOM 2017 O O . ILE A 1 244 ? -22.806 -0.174 48.044 1.00 65.88 244 ILE A O 1
ATOM 2021 N N . LEU A 1 245 ? -22.473 -1.218 46.085 1.00 62.44 245 LEU A N 1
ATOM 2022 C CA . LEU A 1 245 ? -23.704 -2.005 46.145 1.00 62.44 245 LEU A CA 1
ATOM 2023 C C . LEU A 1 245 ? -23.716 -2.951 47.355 1.00 62.44 245 LEU A C 1
ATOM 2025 O O . LEU A 1 245 ? -24.710 -3.004 48.078 1.00 62.44 245 LEU A O 1
ATOM 2029 N N . ILE A 1 246 ? -22.595 -3.632 47.625 1.00 64.88 246 ILE A N 1
ATOM 2030 C CA . ILE A 1 246 ? -22.435 -4.499 48.804 1.00 64.88 246 ILE A CA 1
ATOM 2031 C C . ILE A 1 246 ? -22.553 -3.692 50.109 1.00 64.88 246 ILE A C 1
ATOM 2033 O O . ILE A 1 246 ? -23.235 -4.127 51.033 1.00 64.88 246 ILE A O 1
ATOM 2037 N N . GLN A 1 247 ? -21.933 -2.510 50.189 1.00 63.56 247 GLN A N 1
ATOM 2038 C CA . GLN A 1 247 ? -21.990 -1.648 51.378 1.00 63.56 247 GLN A CA 1
ATOM 2039 C C . GLN A 1 247 ? -23.399 -1.101 51.649 1.00 63.56 247 GLN A C 1
ATOM 2041 O O . GLN A 1 247 ? -23.812 -1.006 52.802 1.00 63.56 247 GLN A O 1
ATOM 2046 N N . THR A 1 248 ? -24.150 -0.767 50.598 1.00 59.66 248 THR A N 1
ATOM 2047 C CA . THR A 1 248 ? -25.500 -0.187 50.716 1.00 59.66 248 THR A CA 1
ATOM 2048 C C . THR A 1 248 ? -26.554 -1.233 51.112 1.00 59.66 248 THR A C 1
ATOM 2050 O O . THR A 1 248 ? -27.552 -0.891 51.745 1.00 59.66 248 THR A O 1
ATOM 2053 N N . TYR A 1 249 ? -26.325 -2.510 50.785 1.00 57.44 249 TYR A N 1
ATOM 2054 C CA . TYR A 1 249 ? -27.261 -3.620 51.004 1.00 57.44 249 TYR A CA 1
ATOM 2055 C C . TYR A 1 249 ? -26.614 -4.781 51.772 1.00 57.44 249 TYR A C 1
ATOM 2057 O O . TYR A 1 249 ? -26.662 -5.932 51.346 1.00 57.44 249 TYR A O 1
ATOM 2065 N N . ALA A 1 250 ? -26.044 -4.482 52.942 1.00 49.91 250 ALA A N 1
ATOM 2066 C CA . ALA A 1 250 ? -25.312 -5.421 53.800 1.00 49.91 250 ALA A CA 1
ATOM 2067 C C . ALA A 1 250 ? -26.100 -6.665 54.298 1.00 49.91 250 ALA A C 1
ATOM 2069 O O . ALA A 1 250 ? -25.549 -7.462 55.053 1.00 49.91 250 ALA A O 1
ATOM 2070 N N . SER A 1 251 ? -27.372 -6.849 53.922 1.00 51.81 251 SER A N 1
ATOM 2071 C CA . SER A 1 251 ? -28.290 -7.837 54.513 1.00 51.81 251 SER A CA 1
ATOM 2072 C C . SER A 1 251 ? -28.853 -8.923 53.572 1.00 51.81 251 SER A C 1
ATOM 2074 O O . SER A 1 251 ? -29.749 -9.650 53.998 1.00 51.81 251 SER A O 1
ATOM 2076 N N . LEU A 1 252 ? -28.352 -9.114 52.340 1.00 47.78 252 LEU A N 1
ATOM 2077 C CA . LEU A 1 252 ? -28.797 -10.208 51.440 1.00 47.78 252 LEU A CA 1
ATOM 2078 C C . LEU A 1 252 ? -27.629 -10.938 50.725 1.00 47.78 252 LEU A C 1
ATOM 2080 O O . LEU A 1 252 ? -26.537 -10.378 50.624 1.00 47.78 252 LEU A O 1
ATOM 2084 N N . PRO A 1 253 ? -27.817 -12.204 50.274 1.00 46.59 253 PRO A N 1
ATOM 2085 C CA . PRO A 1 253 ? -26.742 -13.190 50.133 1.00 46.59 253 PRO A CA 1
ATOM 2086 C C . PRO A 1 253 ? -25.760 -12.904 48.991 1.00 46.59 253 PRO A C 1
ATOM 2088 O O . PRO A 1 253 ? -26.148 -12.666 47.846 1.00 46.59 253 PRO A O 1
ATOM 2091 N N . LEU A 1 254 ? -24.473 -13.048 49.314 1.00 46.66 254 LEU A N 1
ATOM 2092 C CA . LEU A 1 254 ? -23.299 -12.873 48.449 1.00 46.66 254 LEU A CA 1
ATOM 2093 C C . LEU A 1 254 ? -23.294 -13.752 47.177 1.00 46.66 254 LEU A C 1
ATOM 2095 O O . LEU A 1 254 ? -22.573 -13.445 46.224 1.00 46.66 254 LEU A O 1
ATOM 2099 N N . ASP A 1 255 ? -24.091 -14.823 47.142 1.00 44.28 255 ASP A N 1
ATOM 2100 C CA . ASP A 1 255 ? -24.014 -15.875 46.120 1.00 44.28 255 ASP A CA 1
ATOM 2101 C C . ASP A 1 255 ? -24.536 -15.434 44.742 1.00 44.28 255 ASP A C 1
ATOM 2103 O O . ASP A 1 255 ? -24.018 -15.878 43.717 1.00 44.28 255 ASP A O 1
ATOM 2107 N N . ARG A 1 256 ? -25.483 -14.481 44.672 1.00 45.06 256 ARG A N 1
ATOM 2108 C CA . ARG A 1 256 ? -25.970 -13.942 43.381 1.00 45.06 256 ARG A CA 1
ATOM 2109 C C . ARG A 1 256 ? -24.987 -12.977 42.711 1.00 45.06 256 ARG A C 1
ATOM 2111 O O . ARG A 1 256 ? -24.922 -12.930 41.489 1.00 45.06 256 ARG A O 1
ATOM 2118 N N . ILE A 1 257 ? -24.175 -12.252 43.484 1.00 45.75 257 ILE A N 1
ATOM 2119 C CA . ILE A 1 257 ? -23.228 -11.242 42.963 1.00 45.75 257 ILE A CA 1
ATOM 2120 C C . ILE A 1 257 ? -21.968 -11.908 42.364 1.00 45.75 257 ILE A C 1
ATOM 2122 O O . ILE A 1 257 ? -21.146 -11.261 41.704 1.00 45.75 257 ILE A O 1
ATOM 2126 N N . LYS A 1 258 ? -21.769 -13.210 42.607 1.00 41.19 258 LYS A N 1
ATOM 2127 C CA . LYS A 1 258 ? -20.605 -13.972 42.132 1.00 41.19 258 LYS A CA 1
ATOM 2128 C C . LYS A 1 258 ? -20.838 -14.666 40.779 1.00 41.19 258 LYS A C 1
ATOM 2130 O O . LYS A 1 258 ? -19.854 -15.036 40.153 1.00 41.19 258 LYS A O 1
ATOM 2135 N N . GLY A 1 259 ? -22.092 -14.805 40.326 1.00 37.94 259 GLY A N 1
ATOM 2136 C CA . GLY A 1 259 ? -22.457 -15.674 39.195 1.00 37.94 259 GLY A CA 1
ATOM 2137 C C . GLY A 1 259 ? -23.009 -15.015 37.923 1.00 37.94 259 GLY A C 1
ATOM 2138 O O . GLY A 1 259 ? -23.188 -15.718 36.937 1.00 37.94 259 GLY A O 1
ATOM 2139 N N . SER A 1 260 ? -23.294 -13.711 37.889 1.00 37.47 260 SER A N 1
ATOM 2140 C CA . SER A 1 260 ? -23.955 -13.094 36.728 1.00 37.47 260 SER A CA 1
ATOM 2141 C C . SER A 1 260 ? -22.966 -12.382 35.798 1.00 37.47 260 SER A C 1
ATOM 2143 O O . SER A 1 260 ? -22.741 -11.173 35.892 1.00 37.47 260 SER A O 1
ATOM 2145 N N . SER A 1 261 ? -22.397 -13.133 34.859 1.00 42.78 261 SER A N 1
ATOM 2146 C CA . SER A 1 261 ? -21.920 -12.581 33.583 1.00 42.78 261 SER A CA 1
ATOM 2147 C C . SER A 1 261 ? -23.064 -11.939 32.775 1.00 42.78 261 SER A C 1
ATOM 2149 O O . SER A 1 261 ? -22.815 -11.065 31.949 1.00 42.78 261 SER A O 1
ATOM 2151 N N . GLU A 1 262 ? -24.322 -12.279 33.075 1.00 49.34 262 GLU A N 1
ATOM 2152 C CA . GLU A 1 262 ? -25.527 -11.753 32.428 1.00 49.34 262 GLU A CA 1
ATOM 2153 C C . GLU A 1 262 ? -26.269 -10.773 33.343 1.00 49.34 262 GLU A C 1
ATOM 2155 O O . GLU A 1 262 ? -26.818 -11.136 34.382 1.00 49.34 262 GLU A O 1
ATOM 2160 N N . HIS A 1 263 ? -26.275 -9.500 32.963 1.00 55.72 263 HIS A N 1
ATOM 2161 C CA . HIS A 1 263 ? -27.059 -8.473 33.641 1.00 55.72 263 HIS A CA 1
ATOM 2162 C C . HIS A 1 263 ? -28.492 -8.643 33.125 1.00 55.72 263 HIS A C 1
ATOM 2164 O O . HIS A 1 263 ? -28.686 -8.708 31.911 1.00 55.72 263 HIS A O 1
ATOM 2170 N N . LYS A 1 264 ? -29.495 -8.758 34.004 1.00 63.78 264 LYS A N 1
ATOM 2171 C CA . LYS A 1 264 ? -30.888 -8.881 33.552 1.00 63.78 264 LYS A CA 1
ATOM 2172 C C . LYS A 1 264 ? -31.325 -7.569 32.912 1.00 63.78 264 LYS A C 1
ATOM 2174 O O . LYS A 1 264 ? -31.316 -6.528 33.566 1.00 63.78 264 LYS A O 1
ATOM 2179 N N . ASP A 1 265 ? -31.705 -7.625 31.642 1.00 69.38 265 ASP A N 1
ATOM 2180 C CA . ASP A 1 265 ? -32.233 -6.462 30.943 1.00 69.38 265 ASP A CA 1
ATOM 2181 C C . ASP A 1 265 ? -33.647 -6.158 31.455 1.00 69.38 265 ASP A C 1
ATOM 2183 O O . ASP A 1 265 ? -34.624 -6.828 31.109 1.00 69.38 265 ASP A O 1
ATOM 2187 N N . MET A 1 266 ? -33.745 -5.154 32.326 1.00 75.69 266 MET A N 1
ATOM 2188 C CA . MET A 1 266 ? -35.003 -4.783 32.959 1.00 75.69 266 MET A CA 1
ATOM 2189 C C . MET A 1 266 ? -36.006 -4.142 32.003 1.00 75.69 266 MET A C 1
ATOM 2191 O O . MET A 1 266 ? -37.171 -4.040 32.379 1.00 75.69 266 MET A O 1
ATOM 2195 N N . PHE A 1 267 ? -35.614 -3.756 30.784 1.00 71.88 267 PHE A N 1
ATOM 2196 C CA . PHE A 1 267 ? -36.526 -3.186 29.787 1.00 71.88 267 PHE A CA 1
ATOM 2197 C C . PHE A 1 267 ? -37.372 -4.262 29.090 1.00 71.88 267 PHE A C 1
ATOM 2199 O O . PHE A 1 267 ? -38.511 -4.000 28.699 1.00 71.88 267 PHE A O 1
ATOM 2206 N N . TYR A 1 268 ? -36.853 -5.492 28.987 1.00 74.56 268 TYR A N 1
ATOM 2207 C CA . TYR A 1 268 ? -37.496 -6.594 28.255 1.00 74.56 268 TYR A CA 1
ATOM 2208 C C . TYR A 1 268 ? -38.006 -7.725 29.155 1.00 74.56 268 TYR A C 1
ATOM 2210 O O . TYR A 1 268 ? -38.318 -8.812 28.664 1.00 74.56 268 TYR A O 1
ATOM 2218 N N . LEU A 1 269 ? -38.129 -7.493 30.466 1.00 77.00 269 LEU A N 1
ATOM 2219 C CA . LEU A 1 269 ? -38.675 -8.504 31.370 1.00 77.00 269 LEU A CA 1
ATOM 2220 C C . LEU A 1 269 ? -40.138 -8.850 31.003 1.00 77.00 269 LEU A C 1
ATOM 2222 O O . LEU A 1 269 ? -40.952 -7.939 30.796 1.00 77.00 269 LEU A O 1
ATOM 2226 N N . PRO A 1 270 ? -40.500 -10.154 30.949 1.00 70.88 270 PRO A N 1
ATOM 2227 C CA . PRO A 1 270 ? -41.868 -10.591 30.663 1.00 70.88 270 PRO A CA 1
ATOM 2228 C C . PRO A 1 270 ? -42.881 -10.162 31.729 1.00 70.88 270 PRO A C 1
ATOM 2230 O O . PRO A 1 270 ? -44.042 -9.951 31.404 1.00 70.88 270 PRO A O 1
ATOM 2233 N N . SER A 1 271 ? -42.447 -10.052 32.990 1.00 77.88 271 SER A N 1
ATOM 2234 C CA . SER A 1 271 ? -43.263 -9.601 34.123 1.00 77.88 271 SER A CA 1
ATOM 2235 C C . SER A 1 271 ? -42.373 -9.088 35.261 1.00 77.88 271 SER A C 1
ATOM 2237 O O . SER A 1 271 ? -41.256 -9.572 35.450 1.00 77.88 271 SER A O 1
ATOM 2239 N N . TYR A 1 272 ? -42.888 -8.142 36.053 1.00 79.81 272 TYR A N 1
ATOM 2240 C CA . TYR A 1 272 ? -42.230 -7.613 37.261 1.00 79.81 272 TYR A CA 1
ATOM 2241 C C . TYR A 1 272 ? -42.834 -8.164 38.559 1.00 79.81 272 TYR A C 1
ATOM 2243 O O . TYR A 1 272 ? -42.486 -7.709 39.647 1.00 79.81 272 TYR A O 1
ATOM 2251 N N . SER A 1 273 ? -43.730 -9.149 38.472 1.00 72.12 273 SER A N 1
ATOM 2252 C CA . SER A 1 273 ? -44.418 -9.737 39.632 1.00 72.12 273 SER A CA 1
ATOM 2253 C C . SER A 1 273 ? -43.456 -10.282 40.701 1.00 72.12 273 SER A C 1
ATOM 2255 O O . SER A 1 273 ? -43.715 -10.153 41.897 1.00 72.12 273 SER A O 1
ATOM 2257 N N . GLU A 1 274 ? -42.291 -10.799 40.299 1.00 73.44 274 GLU A N 1
ATOM 2258 C CA . GLU A 1 274 ? -41.255 -11.277 41.225 1.00 73.44 274 GLU A CA 1
ATOM 2259 C C . GLU A 1 274 ? -40.541 -10.150 41.986 1.00 73.44 274 GLU A C 1
ATOM 2261 O O . GLU A 1 274 ? -39.999 -10.389 43.067 1.00 73.44 274 GLU A O 1
ATOM 2266 N N . TYR A 1 275 ? -40.580 -8.923 41.468 1.00 74.12 275 TYR A N 1
ATOM 2267 C CA . TYR A 1 275 ? -39.849 -7.764 41.981 1.00 74.12 275 TYR A CA 1
ATOM 2268 C C . TYR A 1 275 ? -40.669 -6.872 42.921 1.00 74.12 275 TYR A C 1
ATOM 2270 O O . TYR A 1 275 ? -40.167 -5.871 43.437 1.00 74.12 275 TYR A O 1
ATOM 2278 N N . VAL A 1 276 ? -41.937 -7.217 43.149 1.00 77.62 276 VAL A N 1
ATOM 2279 C CA . VAL A 1 276 ? -42.930 -6.302 43.708 1.00 77.62 276 VAL A CA 1
ATOM 2280 C C . VAL A 1 276 ? -43.738 -6.969 44.834 1.00 77.62 276 VAL A C 1
ATOM 2282 O O . VAL A 1 276 ? -43.999 -8.169 44.822 1.00 77.62 276 VAL A O 1
ATOM 2285 N N . LEU A 1 277 ? -44.130 -6.190 45.845 1.00 76.75 277 LEU A N 1
ATOM 2286 C CA . LEU A 1 277 ? -45.010 -6.577 46.950 1.00 76.75 277 LEU A CA 1
ATOM 2287 C C . LEU A 1 277 ? -46.234 -5.654 46.984 1.00 76.75 277 LEU A C 1
ATOM 2289 O O . LEU A 1 277 ? -46.090 -4.444 47.130 1.00 76.75 277 LEU A O 1
ATOM 2293 N N . LEU A 1 278 ? -47.450 -6.199 46.895 1.00 73.88 278 LEU A N 1
ATOM 2294 C CA . LEU A 1 278 ? -48.674 -5.392 46.986 1.00 73.88 278 LEU A CA 1
ATOM 2295 C C . LEU A 1 278 ? -48.851 -4.784 48.392 1.00 73.88 278 LEU A C 1
ATOM 2297 O O . LEU A 1 278 ? -48.726 -5.477 49.409 1.00 73.88 278 LEU A O 1
ATOM 2301 N N . LYS A 1 279 ? -49.194 -3.492 48.447 1.00 73.62 279 LYS A N 1
ATOM 2302 C CA . LYS A 1 279 ? -49.540 -2.763 49.673 1.00 73.62 279 LYS A CA 1
ATOM 2303 C C . LYS A 1 279 ? -50.793 -3.387 50.299 1.00 73.62 279 LYS A C 1
ATOM 2305 O O . LYS A 1 279 ? -51.755 -3.721 49.609 1.00 73.62 279 LYS A O 1
ATOM 2310 N N . LYS A 1 280 ? -50.810 -3.545 51.627 1.00 55.34 280 LYS A N 1
ATOM 2311 C CA . LYS A 1 280 ? -52.007 -4.021 52.343 1.00 55.34 280 LYS A CA 1
ATOM 2312 C C . LYS A 1 280 ? -53.081 -2.931 52.290 1.00 55.34 280 LYS A C 1
ATOM 2314 O O . LYS A 1 280 ? -52.872 -1.857 52.839 1.00 55.34 280 LYS A O 1
ATOM 2319 N N . SER A 1 281 ? -54.233 -3.218 51.687 1.00 48.56 281 SER A N 1
ATOM 2320 C CA . SER A 1 281 ? -55.399 -2.332 51.747 1.00 48.56 281 SER A CA 1
ATOM 2321 C C . SER A 1 281 ? -55.899 -2.229 53.193 1.00 48.56 281 SER A C 1
ATOM 2323 O O . SER A 1 281 ? -56.339 -3.219 53.787 1.00 48.56 281 SER A O 1
ATOM 2325 N N . SER A 1 282 ? -55.820 -1.039 53.780 1.00 42.09 282 SER A N 1
ATOM 2326 C CA . SER A 1 282 ? -56.362 -0.724 55.101 1.00 42.09 282 SER A CA 1
ATOM 2327 C C . SER A 1 282 ? -57.885 -0.590 55.016 1.00 42.09 282 SER A C 1
ATOM 2329 O O . SER A 1 282 ? -58.384 0.475 54.672 1.00 42.09 282 SER A O 1
ATOM 2331 N N . GLY A 1 283 ? -58.633 -1.667 55.289 1.00 46.09 283 GLY A N 1
ATOM 2332 C CA . GLY A 1 283 ? -60.100 -1.571 55.329 1.00 46.09 283 GLY A CA 1
ATOM 2333 C C . GLY A 1 283 ? -60.917 -2.864 55.356 1.00 46.09 283 GLY A C 1
ATOM 2334 O O . GLY A 1 283 ? -62.037 -2.848 54.863 1.00 46.09 283 GLY A O 1
ATOM 2335 N N . ILE A 1 284 ? -60.412 -3.990 55.883 1.00 39.66 284 ILE A N 1
ATOM 2336 C CA . ILE A 1 284 ? -61.209 -5.233 55.929 1.00 39.66 284 ILE A CA 1
ATOM 2337 C C . ILE A 1 284 ? -61.287 -5.789 57.355 1.00 39.66 284 ILE A C 1
ATOM 2339 O O . ILE A 1 284 ? -60.308 -6.300 57.907 1.00 39.66 284 ILE A O 1
ATOM 2343 N N . THR A 1 285 ? -62.486 -5.700 57.930 1.00 38.16 285 THR A N 1
ATOM 2344 C CA . THR A 1 285 ? -62.860 -6.194 59.259 1.00 38.16 285 THR A CA 1
ATOM 2345 C C . THR A 1 285 ? -63.041 -7.720 59.265 1.00 38.16 285 THR A C 1
ATOM 2347 O O . THR A 1 285 ? -63.702 -8.292 58.399 1.00 38.16 285 THR A O 1
ATOM 2350 N N . GLY A 1 286 ? -62.472 -8.375 60.284 1.00 41.41 286 GLY A N 1
ATOM 2351 C CA . GLY A 1 286 ? -62.910 -9.654 60.869 1.00 41.41 286 GLY A CA 1
ATOM 2352 C C . GLY A 1 286 ? -62.889 -10.916 59.998 1.00 41.41 286 GLY A C 1
ATOM 2353 O O . GLY A 1 286 ? -62.014 -11.761 60.163 1.00 41.41 286 GLY A O 1
ATOM 2354 N N . ALA A 1 287 ? -63.871 -11.085 59.111 1.00 39.47 287 ALA A N 1
ATOM 2355 C CA . ALA A 1 287 ? -64.200 -12.380 58.502 1.00 39.47 287 ALA A CA 1
ATOM 2356 C C . ALA A 1 287 ? -63.533 -12.621 57.133 1.00 39.47 287 ALA A C 1
ATOM 2358 O O . ALA A 1 287 ? -63.095 -13.735 56.842 1.00 39.47 287 ALA A O 1
ATOM 2359 N N . LEU A 1 288 ? -63.345 -11.577 56.316 1.00 39.88 288 LEU A N 1
ATOM 2360 C CA . LEU A 1 288 ? -62.686 -11.708 55.006 1.00 39.88 288 LEU A CA 1
ATOM 2361 C C . LEU A 1 288 ? -61.166 -11.909 55.105 1.00 39.88 288 LEU A C 1
ATOM 2363 O O . LEU A 1 288 ? -60.550 -12.390 54.157 1.00 39.88 288 LEU A O 1
ATOM 2367 N N . LYS A 1 289 ? -60.549 -11.604 56.254 1.00 41.62 289 LYS A N 1
ATOM 2368 C CA . LYS A 1 289 ? -59.094 -11.700 56.460 1.00 41.62 289 LYS A CA 1
ATOM 2369 C C . LYS A 1 289 ? -58.575 -13.131 56.290 1.00 41.62 289 LYS A C 1
ATOM 2371 O O . LYS A 1 289 ? -57.496 -13.320 55.738 1.00 41.62 289 LYS A O 1
ATOM 2376 N N . ASN A 1 290 ? -59.355 -14.131 56.705 1.00 40.56 290 ASN A N 1
ATOM 2377 C CA . ASN A 1 290 ? -58.978 -15.546 56.622 1.00 40.56 290 ASN A CA 1
ATOM 2378 C C . ASN A 1 290 ? -59.258 -16.155 55.239 1.00 40.56 290 ASN A C 1
ATOM 2380 O O . ASN A 1 290 ? -58.539 -17.062 54.825 1.00 40.56 290 ASN A O 1
ATOM 2384 N N . MET A 1 291 ? -60.235 -15.619 54.499 1.00 35.94 291 MET A N 1
ATOM 2385 C CA . MET A 1 291 ? -60.525 -16.011 53.114 1.00 35.94 291 MET A CA 1
ATOM 2386 C C . MET A 1 291 ? -59.486 -15.422 52.147 1.00 35.94 291 MET A C 1
ATOM 2388 O O . MET A 1 291 ? -58.962 -16.130 51.293 1.00 35.94 291 MET A O 1
ATOM 2392 N N . TYR A 1 292 ? -59.077 -14.169 52.380 1.00 44.81 292 TYR A N 1
ATOM 2393 C CA . TYR A 1 292 ? -57.954 -13.539 51.680 1.00 44.81 292 TYR A CA 1
ATOM 2394 C C . TYR A 1 292 ? -56.619 -14.225 52.001 1.00 44.81 292 TYR A C 1
ATOM 2396 O O . TYR A 1 292 ? -55.775 -14.359 51.125 1.00 44.81 292 TYR A O 1
ATOM 2404 N N . LYS A 1 293 ? -56.420 -14.699 53.242 1.00 42.09 293 LYS A N 1
ATOM 2405 C CA . LYS A 1 293 ? -55.206 -15.431 53.644 1.00 42.09 293 LYS A CA 1
ATOM 2406 C C . LYS A 1 293 ? -55.110 -16.809 52.976 1.00 42.09 293 LYS A C 1
ATOM 2408 O O . LYS A 1 293 ? -54.024 -17.176 52.554 1.00 42.09 293 LYS A O 1
ATOM 2413 N N . ARG A 1 294 ? -56.239 -17.512 52.813 1.00 35.75 294 ARG A N 1
ATOM 2414 C CA . ARG A 1 294 ? -56.308 -18.826 52.147 1.00 35.75 294 ARG A CA 1
ATOM 2415 C C . ARG A 1 294 ? -56.217 -18.722 50.615 1.00 35.75 294 ARG A C 1
ATOM 2417 O O . ARG A 1 294 ? -55.613 -19.578 49.986 1.00 35.75 294 ARG A O 1
ATOM 2424 N N . GLY A 1 295 ? -56.736 -17.643 50.019 1.00 38.12 295 GLY A N 1
ATOM 2425 C CA . GLY A 1 295 ? -56.553 -17.335 48.589 1.00 38.12 295 GLY A CA 1
ATOM 2426 C C . GLY A 1 295 ? -55.149 -16.821 48.232 1.00 38.12 295 GLY A C 1
ATOM 2427 O O . GLY A 1 295 ? -54.664 -17.070 47.133 1.00 38.12 295 GLY A O 1
ATOM 2428 N N . LYS A 1 296 ? -54.460 -16.166 49.178 1.00 38.84 296 LYS A N 1
ATOM 2429 C CA . LYS A 1 296 ? -53.073 -15.682 49.036 1.00 38.84 296 LYS A CA 1
ATOM 2430 C C . LYS A 1 296 ? -52.037 -16.810 48.921 1.00 38.84 296 LYS A C 1
ATOM 2432 O O . LYS A 1 296 ? -50.943 -16.569 48.426 1.00 38.84 296 LYS A O 1
ATOM 2437 N N . GLU A 1 297 ? -52.379 -18.016 49.371 1.00 35.47 297 GLU A N 1
ATOM 2438 C CA . GLU A 1 297 ? -51.520 -19.205 49.298 1.00 35.47 297 GLU A CA 1
ATOM 2439 C C . GLU A 1 297 ? -51.713 -20.010 47.995 1.00 35.47 297 GLU A C 1
ATOM 2441 O O . GLU A 1 297 ? -50.906 -20.891 47.722 1.00 35.47 297 GLU A O 1
ATOM 2446 N N . MET A 1 298 ? -52.727 -19.705 47.165 1.00 30.20 298 MET A N 1
ATOM 2447 C CA . MET A 1 298 ? -53.108 -20.552 46.017 1.00 30.20 298 MET A CA 1
ATOM 2448 C C . MET A 1 298 ? -52.959 -19.901 44.629 1.00 30.20 298 MET A C 1
ATOM 2450 O O . MET A 1 298 ? -52.979 -20.610 43.628 1.00 30.20 298 MET A O 1
ATOM 2454 N N . ILE A 1 299 ? -52.798 -18.578 44.525 1.00 32.16 299 ILE A N 1
ATOM 2455 C CA . ILE A 1 299 ? -52.673 -17.883 43.233 1.00 32.16 299 ILE A CA 1
ATOM 2456 C C . ILE A 1 299 ? -51.545 -16.857 43.353 1.00 32.16 299 ILE A C 1
ATOM 2458 O O . ILE A 1 299 ? -51.654 -15.900 44.121 1.00 32.16 299 ILE A O 1
ATOM 2462 N N . GLY A 1 300 ? -50.447 -17.070 42.620 1.00 41.50 300 GLY A N 1
ATOM 2463 C CA . GLY A 1 300 ? -49.387 -16.073 42.469 1.00 41.50 300 GLY A CA 1
ATOM 2464 C C . GLY A 1 300 ? -50.012 -14.742 42.057 1.00 41.50 300 GLY A C 1
ATOM 2465 O O . GLY A 1 300 ? -50.786 -14.696 41.105 1.00 41.50 300 GLY A O 1
ATOM 2466 N N . LEU A 1 301 ? -49.761 -13.686 42.833 1.00 48.38 301 LEU A N 1
ATOM 2467 C CA . LEU A 1 301 ? -50.366 -12.373 42.621 1.00 48.38 301 LEU A CA 1
ATOM 2468 C C . LEU A 1 301 ? -49.972 -11.852 41.236 1.00 48.38 301 LEU A C 1
ATOM 2470 O O . LEU A 1 301 ? -48.859 -11.370 41.041 1.00 48.38 301 LEU A O 1
ATOM 2474 N N . VAL A 1 302 ? -50.892 -11.970 40.281 1.00 54.94 302 VAL A N 1
ATOM 2475 C CA . VAL A 1 302 ? -50.755 -11.389 38.948 1.00 54.94 302 VAL A CA 1
ATOM 2476 C C . VAL A 1 302 ? -50.774 -9.872 39.125 1.00 54.94 302 VAL A C 1
ATOM 2478 O O . VAL A 1 302 ? -51.772 -9.303 39.569 1.00 54.94 302 VAL A O 1
ATOM 2481 N N . LEU A 1 303 ? -49.636 -9.236 38.851 1.00 66.44 303 LEU A N 1
ATOM 2482 C CA . LEU A 1 303 ? -49.515 -7.784 38.766 1.00 66.44 303 LEU A CA 1
ATOM 2483 C C . LEU A 1 303 ? -50.449 -7.292 37.643 1.00 66.44 303 LEU A C 1
ATOM 2485 O O . LEU A 1 303 ? -50.553 -7.953 36.609 1.00 66.44 303 LEU A O 1
ATOM 2489 N N . SER A 1 304 ? -51.176 -6.186 37.843 1.00 75.00 304 SER A N 1
ATOM 2490 C CA . SER A 1 304 ? -52.107 -5.702 36.811 1.00 75.00 304 SER A CA 1
ATOM 2491 C C . SER A 1 304 ? -51.343 -5.320 35.547 1.00 75.00 304 SER A C 1
ATOM 2493 O O . SER A 1 304 ? -50.218 -4.826 35.637 1.00 75.00 304 SER A O 1
ATOM 2495 N N . LYS A 1 305 ? -51.958 -5.468 34.368 1.00 74.62 305 LYS A N 1
ATOM 2496 C CA . LYS A 1 305 ? -51.329 -5.036 33.107 1.00 74.62 305 LYS A CA 1
ATOM 2497 C C . LYS A 1 305 ? -50.997 -3.541 33.130 1.00 74.62 305 LYS A C 1
ATOM 2499 O O . LYS A 1 305 ? -49.967 -3.131 32.611 1.00 74.62 305 LYS A O 1
ATOM 2504 N N . GLU A 1 306 ? -51.832 -2.737 33.782 1.00 75.81 306 GLU A N 1
ATOM 2505 C CA . GLU A 1 306 ? -51.617 -1.303 33.980 1.00 75.81 306 GLU A CA 1
ATOM 2506 C C . GLU A 1 306 ? -50.424 -1.020 34.901 1.00 75.81 306 GLU A C 1
ATOM 2508 O O . GLU A 1 306 ? -49.655 -0.101 34.631 1.00 75.81 306 GLU A O 1
ATOM 2513 N N . ASP A 1 307 ? -50.240 -1.819 35.956 1.00 78.44 307 ASP A N 1
ATOM 2514 C CA . ASP A 1 307 ? -49.112 -1.690 36.885 1.00 78.44 307 ASP A CA 1
ATOM 2515 C C . ASP A 1 307 ? -47.799 -2.135 36.211 1.00 78.44 307 ASP A C 1
ATOM 2517 O O . ASP A 1 307 ? -46.759 -1.511 36.405 1.00 78.44 307 ASP A O 1
ATOM 2521 N N . GLU A 1 308 ? -47.833 -3.165 35.357 1.00 79.88 308 GLU A N 1
ATOM 2522 C CA . GLU A 1 308 ? -46.673 -3.571 34.550 1.00 79.88 308 GLU A CA 1
ATOM 2523 C C . GLU A 1 308 ? -46.240 -2.483 33.559 1.00 79.88 308 GLU A C 1
ATOM 2525 O O . GLU A 1 308 ? -45.045 -2.217 33.422 1.00 79.88 308 GLU A O 1
ATOM 2530 N N . VAL A 1 309 ? -47.195 -1.821 32.897 1.00 82.88 309 VAL A N 1
ATOM 2531 C CA . VAL A 1 309 ? -46.910 -0.690 31.999 1.00 82.88 309 VAL A CA 1
ATOM 2532 C C . VAL A 1 309 ? -46.355 0.506 32.778 1.00 82.88 309 VAL A C 1
ATOM 2534 O O . VAL A 1 309 ? -45.397 1.127 32.321 1.00 82.88 309 VAL A O 1
ATOM 2537 N N . GLN A 1 310 ? -46.885 0.794 33.972 1.00 83.94 310 GLN A N 1
ATOM 2538 C CA . GLN A 1 310 ? -46.360 1.855 34.842 1.00 83.94 310 GLN A CA 1
ATOM 2539 C C . GLN A 1 310 ? -44.908 1.595 35.259 1.00 83.94 310 GLN A C 1
ATOM 2541 O O . GLN A 1 310 ? -44.085 2.505 35.193 1.00 83.94 310 GLN A O 1
ATOM 2546 N N . ILE A 1 311 ? -44.562 0.358 35.633 1.00 84.50 311 ILE A N 1
ATOM 2547 C CA . ILE A 1 311 ? -43.176 0.001 35.978 1.00 84.50 311 ILE A CA 1
ATOM 2548 C C . ILE A 1 311 ? -42.252 0.146 34.761 1.00 84.50 311 ILE A C 1
ATOM 2550 O O . ILE A 1 311 ? -41.150 0.673 34.906 1.00 84.50 311 ILE A O 1
ATOM 2554 N N . LYS A 1 312 ? -42.689 -0.260 33.559 1.00 85.12 312 LYS A N 1
ATOM 2555 C CA . LYS A 1 312 ? -41.904 -0.063 32.324 1.00 85.12 312 LYS A CA 1
ATOM 2556 C C . LYS A 1 312 ? -41.667 1.411 32.010 1.00 85.12 312 LYS A C 1
ATOM 2558 O O . LYS A 1 312 ? -40.544 1.766 31.651 1.00 85.12 312 LYS A O 1
ATOM 2563 N N . SER A 1 313 ? -42.692 2.253 32.164 1.00 85.62 313 SER A N 1
ATOM 2564 C CA . SER A 1 313 ? -42.555 3.706 31.994 1.00 85.62 313 SER A CA 1
ATOM 2565 C C . SER A 1 313 ? -41.519 4.253 32.965 1.00 85.62 313 SER A C 1
ATOM 2567 O O . SER A 1 313 ? -40.539 4.834 32.524 1.00 85.62 313 SER A O 1
ATOM 2569 N N . LEU A 1 314 ? -41.648 3.937 34.258 1.00 86.38 314 LEU A N 1
ATOM 2570 C CA . LEU A 1 314 ? -40.720 4.395 35.291 1.00 86.38 314 LEU A CA 1
ATOM 2571 C C . LEU A 1 314 ? -39.266 3.998 34.997 1.00 86.38 314 LEU A C 1
ATOM 2573 O O . LEU A 1 314 ? -38.360 4.813 35.137 1.00 86.38 314 LEU A O 1
ATOM 2577 N N . ILE A 1 315 ? -39.029 2.751 34.577 1.00 85.19 315 ILE A N 1
ATOM 2578 C CA . ILE A 1 315 ? -37.686 2.282 34.203 1.00 85.19 315 ILE A CA 1
ATOM 2579 C C . ILE A 1 315 ? -37.144 3.086 33.012 1.00 85.19 315 ILE A C 1
ATOM 2581 O O . ILE A 1 315 ? -35.970 3.459 33.010 1.00 85.19 315 ILE A O 1
ATOM 2585 N N . THR A 1 316 ? -37.990 3.366 32.019 1.00 85.19 316 THR A N 1
ATOM 2586 C CA . THR A 1 316 ? -37.622 4.140 30.823 1.00 85.19 316 THR A CA 1
ATOM 2587 C C . THR A 1 316 ? -37.306 5.591 31.177 1.00 85.19 316 THR A C 1
ATOM 2589 O O . THR A 1 316 ? -36.251 6.088 30.791 1.00 85.19 316 THR A O 1
ATOM 2592 N N . ASP A 1 317 ? -38.149 6.225 31.989 1.00 86.62 317 ASP A N 1
ATOM 2593 C CA . ASP A 1 317 ? -37.999 7.614 32.429 1.00 86.62 317 ASP A CA 1
ATOM 2594 C C . ASP A 1 317 ? 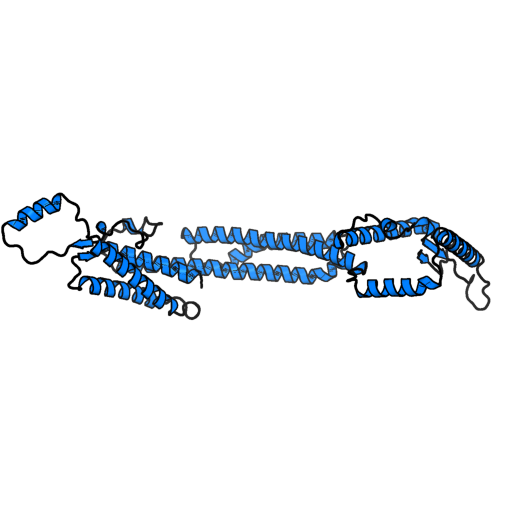-36.720 7.802 33.252 1.00 86.62 317 ASP A C 1
ATOM 2596 O O . ASP A 1 317 ? -35.916 8.702 32.982 1.00 86.62 317 ASP A O 1
ATOM 2600 N N . ILE A 1 318 ? -36.483 6.900 34.215 1.00 85.44 318 ILE A N 1
ATOM 2601 C CA . ILE A 1 318 ? -35.248 6.890 35.000 1.00 85.44 318 ILE A CA 1
ATOM 2602 C C . ILE A 1 318 ? -34.059 6.746 34.050 1.00 85.44 318 ILE A C 1
ATOM 2604 O O . ILE A 1 318 ? -33.130 7.545 34.128 1.00 85.44 318 ILE A O 1
ATOM 2608 N N . ALA A 1 319 ? -34.072 5.783 33.127 1.00 82.88 319 ALA A N 1
ATOM 2609 C CA . ALA A 1 319 ? -32.949 5.546 32.225 1.00 82.88 319 ALA A CA 1
ATOM 2610 C C . ALA A 1 319 ? -32.645 6.733 31.300 1.00 82.88 319 ALA A C 1
ATOM 2612 O O . ALA A 1 319 ? -31.482 7.112 31.169 1.00 82.88 319 ALA A O 1
ATOM 2613 N N . GLU A 1 320 ? -33.664 7.359 30.708 1.00 84.06 320 GLU A N 1
ATOM 2614 C CA . GLU A 1 320 ? -33.491 8.542 29.861 1.00 84.06 320 GLU A CA 1
ATOM 2615 C C . GLU A 1 320 ? -32.909 9.727 30.629 1.00 84.06 320 GLU A C 1
ATOM 2617 O O . GLU A 1 320 ? -32.025 10.429 30.126 1.00 84.06 320 GLU A O 1
ATOM 2622 N N . HIS A 1 321 ? -33.390 9.971 31.850 1.00 84.25 321 HIS A N 1
ATOM 2623 C CA . HIS A 1 321 ? -32.835 11.038 32.673 1.00 84.25 321 HIS A CA 1
ATOM 2624 C C . HIS A 1 321 ? -31.396 10.732 33.079 1.00 84.25 321 HIS A C 1
ATOM 2626 O O . HIS A 1 321 ? -30.533 11.611 33.063 1.00 84.25 321 HIS A O 1
ATOM 2632 N N . THR A 1 322 ? -31.124 9.463 33.369 1.00 82.62 322 THR A N 1
ATOM 2633 C CA . THR A 1 322 ? -29.790 9.019 33.733 1.00 82.62 322 THR A CA 1
ATOM 2634 C C . THR A 1 322 ? -28.796 9.214 32.591 1.00 82.62 322 THR A C 1
ATOM 2636 O O . THR A 1 322 ? -27.704 9.732 32.814 1.00 82.62 322 THR A O 1
ATOM 2639 N N . ASP A 1 323 ? -29.183 8.885 31.359 1.00 80.50 323 ASP A N 1
ATOM 2640 C CA . ASP A 1 323 ? -28.351 9.113 30.176 1.00 80.50 323 ASP A CA 1
ATOM 2641 C C . ASP A 1 323 ? -28.049 10.603 29.966 1.00 80.50 323 ASP A C 1
ATOM 2643 O O . ASP A 1 323 ? -26.915 10.961 29.647 1.00 80.50 323 ASP A O 1
ATOM 2647 N N . LYS A 1 324 ? -29.026 11.490 30.205 1.00 82.19 324 LYS A N 1
ATOM 2648 C CA . LYS A 1 324 ? -28.820 12.949 30.146 1.00 82.19 324 LYS A CA 1
ATOM 2649 C C . LYS A 1 324 ? -27.846 13.433 31.225 1.00 82.19 324 LYS A C 1
ATOM 2651 O O . LYS A 1 324 ? -26.966 14.240 30.927 1.00 82.19 324 LYS A O 1
ATOM 2656 N N . MET A 1 325 ? -27.960 12.925 32.457 1.00 78.81 325 MET A N 1
ATOM 2657 C CA . MET A 1 325 ? -26.993 13.222 33.524 1.00 78.81 325 MET A CA 1
ATOM 2658 C C . MET A 1 325 ? -25.592 12.746 33.133 1.00 78.81 325 MET A C 1
ATOM 2660 O O . MET A 1 325 ? -24.633 13.505 33.245 1.00 78.81 325 MET A O 1
ATOM 2664 N N . ILE A 1 326 ? -25.481 11.533 32.589 1.00 74.94 326 ILE A N 1
ATOM 2665 C CA . ILE A 1 326 ? -24.218 10.954 32.126 1.00 74.94 326 ILE A CA 1
ATOM 2666 C C . ILE A 1 326 ? -23.574 11.798 31.022 1.00 74.94 326 ILE A C 1
ATOM 2668 O O . ILE A 1 326 ? -22.388 12.099 31.111 1.00 74.94 326 ILE A O 1
ATOM 2672 N N . GLN A 1 327 ? -24.346 12.235 30.026 1.00 73.81 327 GLN A N 1
ATOM 2673 C CA . GLN A 1 327 ? -23.857 13.099 28.944 1.00 73.81 327 GLN A CA 1
ATOM 2674 C C . GLN A 1 327 ? -23.391 14.478 29.436 1.00 73.81 327 GLN A C 1
ATOM 2676 O O . GLN A 1 327 ? -22.530 15.095 28.811 1.00 73.81 327 GLN A O 1
ATOM 2681 N N . SER A 1 328 ? -23.938 14.967 30.553 1.00 75.75 328 SER A N 1
ATOM 2682 C CA . SER A 1 328 ? -23.520 16.234 31.166 1.00 75.75 328 SER A CA 1
ATOM 2683 C C . SER A 1 328 ? -22.198 16.128 31.940 1.00 75.75 328 SER A C 1
ATOM 2685 O O . SER A 1 328 ? -21.514 17.135 32.147 1.00 75.75 328 SER A O 1
ATOM 2687 N N . TYR A 1 329 ? -21.804 14.919 32.350 1.00 69.62 329 TYR A N 1
ATOM 2688 C CA . TYR A 1 329 ? -20.529 14.692 33.014 1.00 69.62 329 TYR A CA 1
ATOM 2689 C C . TYR A 1 329 ? -19.410 14.729 31.967 1.00 69.62 329 TYR A C 1
ATOM 2691 O O . TYR A 1 329 ? -19.283 13.843 31.129 1.00 69.62 329 TYR A O 1
ATOM 2699 N N . ASN A 1 330 ? -18.577 15.772 32.009 1.00 62.00 330 ASN A N 1
ATOM 2700 C CA . ASN A 1 330 ? -17.460 15.997 31.083 1.00 62.00 330 ASN A CA 1
ATOM 2701 C C . ASN A 1 330 ? -16.278 15.038 31.371 1.00 62.00 330 ASN A C 1
ATOM 2703 O O . ASN A 1 330 ? -15.173 15.450 31.738 1.00 62.00 330 ASN A O 1
ATOM 2707 N N . ILE A 1 331 ? -16.542 13.734 31.271 1.00 59.62 331 ILE A N 1
ATOM 2708 C CA . ILE A 1 331 ? -15.666 12.644 31.722 1.00 59.62 331 ILE A CA 1
ATOM 2709 C C . ILE A 1 331 ? -14.406 12.549 30.863 1.00 59.62 331 ILE A C 1
ATOM 2711 O O . ILE A 1 331 ? -13.335 12.277 31.404 1.00 59.62 331 ILE A O 1
ATOM 2715 N N . ALA A 1 332 ? -14.497 12.911 29.580 1.00 54.41 332 ALA A N 1
ATOM 2716 C CA . ALA A 1 332 ? -13.350 13.029 28.680 1.00 54.41 332 ALA A CA 1
ATOM 2717 C C . ALA A 1 332 ? -12.291 14.041 29.167 1.00 54.41 332 ALA A C 1
ATOM 2719 O O . ALA A 1 332 ? -11.118 13.914 28.828 1.00 54.41 332 ALA A O 1
ATOM 2720 N N . LYS A 1 333 ? -12.684 15.047 29.968 1.00 49.50 333 LYS A N 1
ATOM 2721 C CA . LYS A 1 333 ? -11.806 16.153 30.386 1.00 49.50 333 LYS A CA 1
ATOM 2722 C C . LYS A 1 333 ? -11.389 16.106 31.859 1.00 49.50 333 LYS A C 1
ATOM 2724 O O . LYS A 1 333 ? -10.305 16.580 32.183 1.00 49.50 333 LYS A O 1
ATOM 2729 N N . MET A 1 334 ? -12.229 15.572 32.753 1.00 50.78 334 MET A N 1
ATOM 2730 C CA . MET A 1 334 ? -11.965 15.554 34.207 1.00 50.78 334 MET A CA 1
ATOM 2731 C C . MET A 1 334 ? -11.706 14.158 34.786 1.00 50.78 334 MET A C 1
ATOM 2733 O O . MET A 1 334 ? -11.363 14.042 35.963 1.00 50.78 334 MET A O 1
ATOM 2737 N N . GLY A 1 335 ? -11.846 13.106 33.978 1.00 51.81 335 GLY A N 1
ATOM 2738 C CA . GLY A 1 335 ? -11.784 11.736 34.463 1.00 51.81 335 GLY A CA 1
ATOM 2739 C C . GLY A 1 335 ? -12.980 11.378 35.349 1.00 51.81 335 GLY A C 1
ATOM 2740 O O . GLY A 1 335 ? -13.864 12.184 35.648 1.00 51.81 335 GLY A O 1
ATOM 2741 N N . TYR A 1 336 ? -13.037 10.114 35.745 1.00 57.84 336 TYR A N 1
ATOM 2742 C CA . TYR A 1 336 ? -14.183 9.579 36.462 1.00 57.84 336 TYR A CA 1
ATOM 2743 C C . TYR A 1 336 ? -14.179 9.985 37.944 1.00 57.84 336 TYR A C 1
ATOM 2745 O O . TYR A 1 336 ? -13.258 9.631 38.683 1.00 57.84 336 TYR A O 1
ATOM 2753 N N . ASN A 1 337 ? -15.235 10.661 38.410 1.00 60.28 337 ASN A N 1
ATOM 2754 C CA . ASN A 1 337 ? -15.409 11.004 39.822 1.00 60.28 337 ASN A CA 1
ATOM 2755 C C . ASN A 1 337 ? -16.402 10.053 40.513 1.00 60.28 337 ASN A C 1
ATOM 2757 O O . ASN A 1 337 ? -17.492 9.782 40.011 1.00 60.28 337 ASN A O 1
ATOM 2761 N N . ILE A 1 338 ? -16.032 9.574 41.704 1.00 59.62 338 ILE A N 1
ATOM 2762 C CA . ILE A 1 338 ? -16.854 8.706 42.565 1.00 59.62 338 ILE A CA 1
ATOM 2763 C C . ILE A 1 338 ? -18.194 9.375 42.912 1.00 59.62 338 ILE A C 1
ATOM 2765 O O . ILE A 1 338 ? -19.204 8.687 43.065 1.00 59.62 338 ILE A O 1
ATOM 2769 N N . SER A 1 339 ? -18.225 10.709 42.974 1.00 65.56 339 SER A N 1
ATOM 2770 C CA . SER A 1 339 ? -19.446 11.476 43.221 1.00 65.56 339 SER A CA 1
ATOM 2771 C C . SER A 1 339 ? -20.530 11.253 42.161 1.00 65.56 339 SER A C 1
ATOM 2773 O O . SER A 1 339 ? -21.706 11.320 42.503 1.00 65.56 339 SER A O 1
ATOM 2775 N N . TYR A 1 340 ? -20.174 10.926 40.913 1.00 69.31 340 TYR A N 1
ATOM 2776 C CA . TYR A 1 340 ? -21.149 10.695 39.843 1.00 69.31 340 TYR A CA 1
ATOM 2777 C C . TYR A 1 340 ? -21.924 9.390 40.041 1.00 69.31 340 TYR A C 1
ATOM 2779 O O . TYR A 1 340 ? -23.144 9.383 39.914 1.00 69.31 340 TYR A O 1
ATOM 2787 N N . ILE A 1 341 ? -21.254 8.300 40.438 1.00 67.44 341 ILE A N 1
ATOM 2788 C CA . ILE A 1 341 ? -21.943 7.039 40.783 1.00 67.44 341 ILE A CA 1
ATOM 2789 C C . ILE A 1 341 ? -22.886 7.266 41.954 1.00 67.44 341 ILE A C 1
ATOM 2791 O O . ILE A 1 341 ? -24.011 6.777 41.944 1.00 67.44 341 ILE A O 1
ATOM 2795 N N . GLN A 1 342 ? -22.429 8.007 42.962 1.00 69.81 342 GLN A N 1
ATOM 2796 C CA . GLN A 1 342 ? -23.236 8.266 44.142 1.00 69.81 342 GLN A CA 1
ATOM 2797 C C . GLN A 1 342 ? -24.489 9.077 43.782 1.00 69.81 342 GLN A C 1
ATOM 2799 O O . GLN A 1 342 ? -25.586 8.676 44.148 1.00 69.81 342 GLN A O 1
ATOM 2804 N N . GLN A 1 343 ? -24.345 10.131 42.969 1.00 74.38 343 GLN A N 1
ATOM 2805 C CA . GLN A 1 343 ? -25.471 10.922 42.455 1.00 74.38 343 GLN A CA 1
ATOM 2806 C C . GLN A 1 343 ? -26.473 10.070 41.668 1.00 74.38 343 GLN A C 1
ATOM 2808 O O . GLN A 1 343 ? -27.677 10.218 41.854 1.00 74.38 343 GLN A O 1
ATOM 2813 N N . LEU A 1 344 ? -25.984 9.153 40.832 1.00 77.38 344 LEU A N 1
ATOM 2814 C CA . LEU A 1 344 ? -26.810 8.224 40.062 1.00 77.38 344 LEU A CA 1
ATOM 2815 C C . LEU A 1 344 ? -27.606 7.268 40.957 1.00 77.38 344 LEU A C 1
ATOM 2817 O O . LEU A 1 344 ? -28.818 7.120 40.805 1.00 77.38 344 LEU A O 1
ATOM 2821 N N . VAL A 1 345 ? -26.929 6.635 41.913 1.00 74.44 345 VAL A N 1
ATOM 2822 C CA . VAL A 1 345 ? -27.544 5.708 42.873 1.00 74.44 345 VAL A CA 1
ATOM 2823 C C . VAL A 1 345 ? -28.570 6.432 43.745 1.00 74.44 345 VAL A C 1
ATOM 2825 O O . VAL A 1 345 ? -29.670 5.917 43.954 1.00 74.44 345 VAL A O 1
ATOM 2828 N N . ASP A 1 346 ? -28.243 7.635 44.217 1.00 80.19 346 ASP A N 1
ATOM 2829 C CA . ASP A 1 346 ? -29.130 8.448 45.046 1.00 80.19 346 ASP A CA 1
ATOM 2830 C C . ASP A 1 346 ? -30.354 8.933 44.254 1.00 80.19 346 ASP A C 1
ATOM 2832 O O . ASP A 1 346 ? -31.474 8.870 44.767 1.00 80.19 346 ASP A O 1
ATOM 2836 N N . TYR A 1 347 ? -30.175 9.319 42.985 1.00 83.12 347 TYR A N 1
ATOM 2837 C CA . TYR A 1 347 ? -31.266 9.686 42.078 1.00 83.12 347 TYR A CA 1
ATOM 2838 C C . TYR A 1 347 ? -32.232 8.519 41.840 1.00 83.12 347 TYR A C 1
ATOM 2840 O O . TYR A 1 347 ? -33.443 8.669 42.020 1.00 83.12 347 TYR A O 1
ATOM 2848 N N . ILE A 1 348 ? -31.721 7.331 41.497 1.00 81.12 348 ILE A N 1
ATOM 2849 C CA . ILE A 1 348 ? -32.555 6.134 41.289 1.00 81.12 348 ILE A CA 1
ATOM 2850 C C . ILE A 1 348 ? -33.328 5.806 42.574 1.00 81.12 348 ILE A C 1
ATOM 2852 O O . ILE A 1 348 ? -34.516 5.486 42.542 1.00 81.12 348 ILE A O 1
ATOM 2856 N N . LYS A 1 349 ? -32.677 5.935 43.735 1.00 81.00 349 LYS A N 1
ATOM 2857 C CA . LYS A 1 349 ? -33.292 5.670 45.040 1.00 81.00 349 LYS A CA 1
ATOM 2858 C C . LYS A 1 349 ? -34.393 6.668 45.386 1.00 81.00 349 LYS A C 1
ATOM 2860 O O . LYS A 1 349 ? -35.391 6.260 45.978 1.00 81.00 349 LYS A O 1
ATOM 2865 N N . ALA A 1 350 ? -34.218 7.942 45.043 1.00 82.94 350 ALA A N 1
ATOM 2866 C CA . ALA A 1 350 ? -35.220 8.979 45.258 1.00 82.94 350 ALA A CA 1
ATOM 2867 C C . ALA A 1 350 ? -36.468 8.737 44.395 1.00 82.94 350 ALA A C 1
ATOM 2869 O O . ALA A 1 350 ? -37.561 8.635 44.947 1.00 82.94 350 ALA A O 1
ATOM 2870 N N . ASN A 1 351 ? -36.300 8.512 43.086 1.00 83.50 351 ASN A N 1
ATOM 2871 C CA . ASN A 1 351 ? -37.428 8.277 42.171 1.00 83.50 351 ASN A CA 1
ATOM 2872 C C . ASN A 1 351 ? -38.229 7.024 42.529 1.00 83.50 351 ASN A C 1
ATOM 2874 O O . ASN A 1 351 ? -39.456 7.023 42.477 1.00 83.50 351 ASN A O 1
ATOM 2878 N N . LEU A 1 352 ? -37.554 5.946 42.940 1.00 83.19 352 LEU A N 1
ATOM 2879 C CA . LEU A 1 352 ? -38.252 4.725 43.346 1.00 83.19 352 LEU A CA 1
ATOM 2880 C C . LEU A 1 352 ? -39.044 4.892 44.644 1.00 83.19 352 LEU A C 1
ATOM 2882 O O . LEU A 1 352 ? -40.048 4.203 44.820 1.00 83.19 352 LEU A O 1
ATOM 2886 N N . LYS A 1 353 ? -38.610 5.777 45.548 1.00 82.44 353 LYS A N 1
ATOM 2887 C CA . LYS A 1 353 ? -39.377 6.121 46.751 1.00 82.44 353 LYS A CA 1
ATOM 2888 C C . LYS A 1 353 ? -40.565 7.016 46.419 1.00 82.44 353 LYS A C 1
ATOM 2890 O O . LYS A 1 353 ? -41.665 6.715 46.863 1.00 82.44 353 LYS A O 1
ATOM 2895 N N . GLU A 1 354 ? -40.359 8.047 45.606 1.00 84.69 354 GLU A N 1
ATOM 2896 C CA . GLU A 1 354 ? -41.414 8.976 45.187 1.00 84.69 354 GLU A CA 1
ATOM 2897 C C . GLU A 1 354 ? -42.554 8.239 44.469 1.00 84.69 354 GLU A C 1
ATOM 2899 O O . GLU A 1 354 ? -43.713 8.349 44.867 1.00 84.69 354 GLU A O 1
ATOM 2904 N N . HIS A 1 355 ? -42.219 7.352 43.525 1.00 82.69 355 HIS A N 1
ATOM 2905 C CA . HIS A 1 355 ? -43.200 6.498 42.844 1.00 82.69 355 HIS A CA 1
ATOM 2906 C C . HIS A 1 355 ? -43.963 5.584 43.813 1.00 82.69 355 HIS A C 1
ATOM 2908 O O . HIS A 1 355 ? -45.160 5.350 43.672 1.00 82.69 355 HIS A O 1
ATOM 2914 N N . GLN A 1 356 ? -43.291 5.054 44.840 1.00 79.31 356 GLN A N 1
ATOM 2915 C CA . GLN A 1 356 ? -43.950 4.246 45.870 1.00 79.31 356 GLN A CA 1
ATOM 2916 C C . GLN A 1 356 ? -44.863 5.064 46.785 1.00 79.31 356 GLN A C 1
ATOM 2918 O O . GLN A 1 356 ? -45.750 4.479 47.405 1.00 79.31 356 GLN A O 1
ATOM 2923 N N . GLU A 1 357 ? -44.669 6.371 46.906 1.00 78.62 357 GLU A N 1
ATOM 2924 C CA . GLU A 1 357 ? -45.490 7.251 47.740 1.00 78.62 357 GLU A CA 1
ATOM 2925 C C . GLU A 1 357 ? -46.734 7.764 46.996 1.00 78.62 357 GLU A C 1
ATOM 2927 O O . GLU A 1 357 ? -47.685 8.223 47.635 1.00 78.62 357 GLU A O 1
ATOM 2932 N N . GLU A 1 358 ? -46.806 7.580 45.672 1.00 79.88 358 GLU A N 1
ATOM 2933 C CA . GLU A 1 358 ? -47.968 7.976 44.882 1.00 79.88 358 GLU A CA 1
ATOM 2934 C C . GLU A 1 358 ? -49.265 7.254 45.317 1.00 79.88 358 GLU A C 1
ATOM 2936 O O . GLU A 1 358 ? -49.300 6.019 45.429 1.00 79.88 358 GLU A O 1
ATOM 2941 N N . PRO A 1 359 ? -50.391 7.984 45.479 1.00 69.00 359 PRO A N 1
ATOM 2942 C CA . PRO A 1 359 ? -51.667 7.411 45.928 1.00 69.00 359 PRO A CA 1
ATOM 2943 C C . PRO A 1 359 ? -52.232 6.324 45.005 1.00 69.00 359 PRO A C 1
ATOM 2945 O O . PRO A 1 359 ? -53.033 5.491 45.431 1.00 69.00 359 PRO A O 1
ATOM 2948 N N . LYS A 1 360 ? -51.844 6.348 43.725 1.00 71.75 360 LYS A N 1
ATOM 2949 C CA . LYS A 1 360 ? -52.314 5.419 42.689 1.00 71.75 360 LYS A CA 1
ATOM 2950 C C . LYS A 1 360 ? -51.542 4.095 42.695 1.00 71.75 360 LYS A C 1
ATOM 2952 O O . LYS A 1 360 ? -52.073 3.092 42.220 1.00 71.75 360 LYS A O 1
ATOM 2957 N N . VAL A 1 361 ? -50.342 4.071 43.279 1.00 76.56 361 VAL A N 1
ATOM 2958 C CA . VAL A 1 361 ? -49.436 2.920 43.253 1.00 76.56 361 VAL A CA 1
ATOM 2959 C C . VAL A 1 361 ? -49.764 1.967 44.397 1.00 76.56 361 VAL A C 1
ATOM 2961 O O . VAL A 1 361 ? -49.639 2.287 45.582 1.00 76.56 361 VAL A O 1
ATOM 2964 N N . LYS A 1 362 ? -50.180 0.748 44.047 1.00 77.12 362 LYS A N 1
ATOM 2965 C CA . LYS A 1 362 ? -50.642 -0.276 45.003 1.00 77.12 362 LYS A CA 1
ATOM 2966 C C . LYS A 1 362 ? -49.546 -1.240 45.438 1.00 77.12 362 LYS A C 1
ATOM 2968 O O . LYS A 1 362 ? -49.843 -2.276 46.031 1.00 77.12 362 LYS A O 1
ATOM 2973 N N . TYR A 1 363 ? -48.287 -0.921 45.166 1.00 78.88 363 TYR A N 1
ATOM 2974 C CA . TYR A 1 363 ? -47.188 -1.850 45.349 1.00 78.88 363 TYR A CA 1
ATOM 2975 C C . TYR A 1 363 ? -45.899 -1.207 45.877 1.00 78.88 363 TYR A C 1
ATOM 2977 O O . TYR A 1 363 ? -45.760 0.011 45.903 1.00 78.88 363 TYR A O 1
ATOM 2985 N N . VAL A 1 364 ? -44.983 -2.047 46.358 1.00 80.69 364 VAL A N 1
ATOM 2986 C CA . VAL A 1 364 ? -43.666 -1.698 46.903 1.00 80.69 364 VAL A CA 1
ATOM 2987 C C . VAL A 1 364 ? -42.622 -2.575 46.218 1.00 80.69 364 VAL A C 1
ATOM 2989 O O . VAL A 1 364 ? -42.798 -3.786 46.107 1.00 80.69 364 VAL A O 1
ATOM 2992 N N . PHE A 1 365 ? -41.533 -1.974 45.758 1.00 80.19 365 PHE A N 1
ATOM 2993 C CA . PHE A 1 365 ? -40.418 -2.681 45.135 1.00 80.19 365 PHE A CA 1
ATOM 2994 C C . PHE A 1 365 ? -39.611 -3.435 46.188 1.00 80.19 365 PHE A C 1
ATOM 2996 O O . PHE A 1 365 ? -39.311 -2.904 47.261 1.00 80.19 365 PHE A O 1
ATOM 3003 N N . LYS A 1 366 ? -39.226 -4.668 45.870 1.00 79.31 366 LYS A N 1
ATOM 3004 C CA . LYS A 1 366 ? -38.240 -5.401 46.659 1.00 79.31 366 LYS A CA 1
ATOM 3005 C C . LYS A 1 366 ? -36.846 -4.815 46.432 1.00 79.31 366 LYS A C 1
ATOM 3007 O O . LYS A 1 366 ? -36.581 -4.179 45.412 1.00 79.31 366 LYS A O 1
ATOM 3012 N N . SER A 1 367 ? -35.929 -5.075 47.359 1.00 67.25 367 SER A N 1
ATOM 3013 C CA . SER A 1 367 ? -34.523 -4.673 47.224 1.00 67.25 367 SER A CA 1
ATOM 3014 C C . SER A 1 367 ? -33.858 -5.247 45.967 1.00 67.25 367 SER A C 1
ATOM 3016 O O . SER A 1 367 ? -32.964 -4.601 45.424 1.00 67.25 367 SER A O 1
ATOM 3018 N N . GLU A 1 368 ? -34.312 -6.402 45.460 1.00 70.06 368 GLU A N 1
ATOM 3019 C CA . GLU A 1 368 ? -33.788 -6.983 44.216 1.00 70.06 368 GLU A CA 1
ATOM 3020 C C . GLU A 1 368 ? -34.063 -6.102 42.989 1.00 70.06 368 GLU A C 1
ATOM 3022 O O . GLU A 1 368 ? -33.220 -6.019 42.102 1.00 70.06 368 GLU A O 1
ATOM 3027 N N . PHE A 1 369 ? -35.202 -5.400 42.954 1.00 79.06 369 PHE A N 1
ATOM 3028 C CA . PHE A 1 369 ? -35.567 -4.527 41.833 1.00 79.06 369 PHE A CA 1
ATOM 3029 C C . PHE A 1 369 ? -34.607 -3.347 41.716 1.00 79.06 369 PHE A C 1
ATOM 3031 O O . PHE A 1 369 ? -34.130 -3.030 40.634 1.00 79.06 369 PHE A O 1
ATOM 3038 N N . PHE A 1 370 ? -34.296 -2.719 42.852 1.00 76.06 370 PHE A N 1
ATOM 3039 C CA . PHE A 1 370 ? -33.347 -1.613 42.903 1.00 76.06 370 PHE A CA 1
ATOM 3040 C C . PHE A 1 370 ? -31.963 -2.043 42.405 1.00 76.06 370 PHE A C 1
ATOM 3042 O O . PHE A 1 370 ? -31.348 -1.351 41.601 1.00 76.06 370 PHE A O 1
ATOM 3049 N N . MET A 1 371 ? -31.484 -3.195 42.877 1.00 71.69 371 MET A N 1
ATOM 3050 C CA . MET A 1 371 ? -30.169 -3.728 42.522 1.00 71.69 371 MET A CA 1
ATOM 3051 C C . MET A 1 371 ? -30.049 -4.009 41.027 1.00 71.69 371 MET A C 1
ATOM 3053 O O . MET A 1 371 ? -29.096 -3.554 40.393 1.00 71.69 371 MET A O 1
ATOM 3057 N N . ASP A 1 372 ? -31.025 -4.724 40.467 1.00 73.12 372 ASP A N 1
ATOM 3058 C CA . ASP A 1 372 ? -31.026 -5.054 39.045 1.00 73.12 372 ASP A CA 1
ATOM 3059 C C . ASP A 1 372 ? -31.179 -3.784 38.190 1.00 73.12 372 ASP A C 1
ATOM 3061 O O . ASP A 1 372 ? -30.550 -3.685 37.136 1.00 73.12 372 ASP A O 1
ATOM 3065 N N . LEU A 1 373 ? -31.911 -2.767 38.672 1.00 79.25 373 LEU A N 1
ATOM 3066 C CA . LEU A 1 373 ? -32.112 -1.509 37.946 1.00 79.25 373 LEU A CA 1
ATOM 3067 C C . LEU A 1 373 ? -30.836 -0.676 37.914 1.00 79.25 373 LEU A C 1
ATOM 3069 O O . LEU A 1 373 ? -30.439 -0.199 36.852 1.00 79.25 373 LEU A O 1
ATOM 3073 N N . VAL A 1 374 ? -30.153 -0.554 39.053 1.00 75.19 374 VAL A N 1
ATOM 3074 C CA . VAL A 1 374 ? -28.851 0.117 39.121 1.00 75.19 374 VAL A CA 1
ATOM 3075 C C . VAL A 1 374 ? -27.838 -0.606 38.234 1.00 75.19 374 VAL A C 1
ATOM 3077 O O . VAL A 1 374 ? -27.154 0.044 37.450 1.00 75.19 374 VAL A O 1
ATOM 3080 N N . LEU A 1 375 ? -27.770 -1.941 38.276 1.00 72.50 375 LEU A N 1
ATOM 3081 C CA . LEU A 1 375 ? -26.865 -2.711 37.415 1.00 72.50 375 LEU A CA 1
ATOM 3082 C C . LEU A 1 375 ? -27.183 -2.538 35.923 1.00 72.50 375 LEU A C 1
ATOM 3084 O O . LEU A 1 375 ? -26.260 -2.391 35.121 1.00 72.50 375 LEU A O 1
ATOM 3088 N N . CYS A 1 376 ? -28.465 -2.525 35.550 1.00 75.94 376 CYS A N 1
ATOM 3089 C CA . CYS A 1 376 ? -28.917 -2.329 34.174 1.00 75.94 376 CYS A CA 1
ATOM 3090 C C . CYS A 1 376 ? -28.533 -0.935 33.648 1.00 75.94 376 CYS A C 1
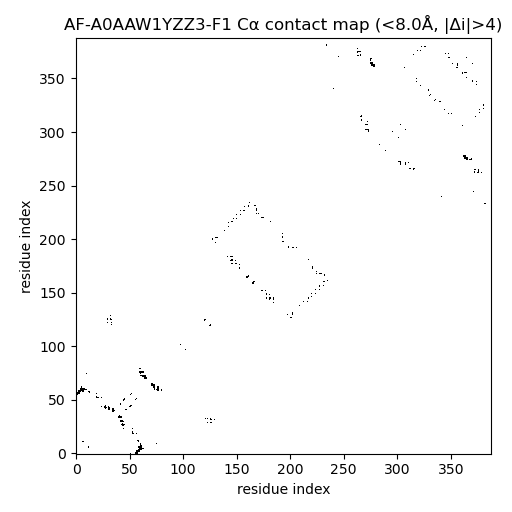ATOM 3092 O O . CYS A 1 376 ? -27.907 -0.809 32.592 1.00 75.94 376 CYS A O 1
ATOM 3094 N N . ILE A 1 377 ? -28.817 0.109 34.429 1.00 76.81 377 ILE A N 1
ATOM 3095 C CA . ILE A 1 377 ? -28.491 1.499 34.094 1.00 76.81 377 ILE A CA 1
ATOM 3096 C C . ILE A 1 377 ? -26.973 1.714 34.042 1.00 76.81 377 ILE A C 1
ATOM 3098 O O . ILE A 1 377 ? -26.467 2.337 33.111 1.00 76.81 377 ILE A O 1
ATOM 3102 N N . CYS A 1 378 ? -26.212 1.154 34.983 1.00 69.62 378 CYS A N 1
ATOM 3103 C CA . CYS A 1 378 ? -24.752 1.247 34.970 1.00 69.62 378 CYS A CA 1
ATOM 3104 C C . CYS A 1 378 ? -24.124 0.499 33.785 1.00 69.62 378 CYS A C 1
ATOM 3106 O O . CYS A 1 378 ? -23.142 0.973 33.214 1.00 69.62 378 CYS A O 1
ATOM 3108 N N . HIS A 1 379 ? -24.683 -0.645 33.380 1.00 70.88 379 HIS A N 1
ATOM 3109 C CA . HIS A 1 379 ? -24.227 -1.356 32.186 1.00 70.88 379 HIS A CA 1
ATOM 3110 C C . HIS A 1 379 ? -24.451 -0.522 30.918 1.00 70.88 379 HIS A C 1
ATOM 3112 O O . HIS A 1 379 ? -23.562 -0.421 30.070 1.00 70.88 379 HIS A O 1
ATOM 3118 N N . ARG A 1 380 ? -25.619 0.124 30.817 1.00 72.62 380 ARG A N 1
ATOM 3119 C CA . ARG A 1 380 ? -25.948 1.059 29.736 1.00 72.62 380 ARG A CA 1
ATOM 3120 C C . ARG A 1 380 ? -24.996 2.260 29.729 1.00 72.62 380 ARG A C 1
ATOM 3122 O O . ARG A 1 380 ? -24.423 2.561 28.687 1.00 72.62 380 ARG A O 1
ATOM 3129 N N . ALA A 1 381 ? -24.719 2.843 30.895 1.00 68.19 381 ALA A N 1
ATOM 3130 C CA . ALA A 1 381 ? -23.747 3.923 31.057 1.00 68.19 381 ALA A CA 1
ATOM 3131 C C . ALA A 1 381 ? -22.339 3.529 30.578 1.00 68.19 381 ALA A C 1
ATOM 3133 O O . ALA A 1 381 ? -21.690 4.295 29.872 1.00 68.19 381 ALA A O 1
ATOM 3134 N N . ASN A 1 382 ? -21.876 2.315 30.903 1.00 63.47 382 ASN A N 1
ATOM 3135 C CA . ASN A 1 382 ? -20.552 1.832 30.503 1.00 63.47 382 ASN A CA 1
ATOM 3136 C C . ASN A 1 382 ? -20.392 1.712 28.976 1.00 63.47 382 ASN A C 1
ATOM 3138 O O . ASN A 1 382 ? -19.316 1.994 28.450 1.00 63.47 382 ASN A O 1
ATOM 3142 N N . LYS A 1 383 ? -21.464 1.350 28.256 1.00 64.31 383 LYS A N 1
ATOM 3143 C CA . LYS A 1 383 ? -21.487 1.368 26.781 1.00 64.31 383 LYS A CA 1
ATOM 3144 C C . LYS A 1 383 ? -21.413 2.788 26.216 1.00 64.31 383 LYS A C 1
ATOM 3146 O O . LYS A 1 383 ? -20.789 3.014 25.186 1.00 64.31 383 LYS A O 1
ATOM 3151 N N . THR A 1 384 ? -22.029 3.754 26.888 1.00 60.38 384 THR A N 1
ATOM 3152 C CA . THR A 1 384 ? -21.976 5.163 26.477 1.00 60.38 384 THR A CA 1
ATOM 3153 C C . THR A 1 384 ? -20.586 5.764 26.711 1.00 60.38 384 THR A C 1
ATOM 3155 O O . THR A 1 384 ? -20.112 6.517 25.870 1.00 60.38 384 THR A O 1
ATOM 3158 N N . PHE A 1 385 ? -19.890 5.367 27.784 1.00 57.22 385 PHE A N 1
ATOM 3159 C CA . PHE A 1 385 ? -18.506 5.788 28.062 1.00 57.22 385 PHE A CA 1
ATOM 3160 C C . PHE A 1 385 ? -17.455 5.191 27.124 1.00 57.22 385 PHE A C 1
ATOM 3162 O O . PHE A 1 385 ? -16.370 5.743 27.017 1.00 57.22 385 PHE A O 1
ATOM 3169 N N . THR A 1 386 ? -17.745 4.061 26.478 1.00 48.44 386 THR A N 1
ATOM 3170 C CA . THR A 1 386 ? -16.814 3.389 25.552 1.00 48.44 386 THR A CA 1
ATOM 3171 C C . THR A 1 386 ? -16.890 3.911 24.121 1.00 48.44 386 THR A C 1
ATOM 3173 O O . THR A 1 386 ? -15.970 3.670 23.347 1.00 48.44 386 THR A O 1
ATOM 3176 N N . ASN A 1 387 ? -17.975 4.602 23.768 1.00 46.03 387 ASN A N 1
ATOM 3177 C CA . ASN A 1 387 ? -18.224 5.117 22.419 1.00 46.03 387 ASN A CA 1
ATOM 3178 C C . ASN A 1 387 ? -17.972 6.634 22.278 1.00 46.03 387 ASN A C 1
ATOM 3180 O O . ASN A 1 387 ? -18.176 7.168 21.188 1.00 46.03 387 ASN A O 1
ATOM 3184 N N . GLN A 1 388 ? -17.584 7.322 23.360 1.00 41.69 388 GLN A N 1
ATOM 3185 C CA . GLN A 1 388 ? -17.101 8.713 23.359 1.00 41.69 388 GLN A CA 1
ATOM 3186 C C . GLN A 1 388 ? -15.578 8.729 23.351 1.00 41.69 388 GLN A C 1
ATOM 3188 O O . GLN A 1 388 ? -15.022 9.619 22.670 1.00 41.69 388 GLN A O 1
#

pLDDT: mean 74.52, std 13.92, range [30.2, 92.0]

Organism: Culter alburnus (NCBI:txid194366)

Secondary structure (DSSP, 8-state):
-EEEEEE--TTHHHHTHHHHHHHHHHHHHHHHHHHHHHT----SHHHHS---HHHHEEEEE-SBSSSTTSPPBPHHHHHHHHHHHHHHHHHHTTS-PPPHHHHHHHHHHHHHHHHHS-----HHHHHHHHHHHHHHHHHHHHHHHHHHHHHHHHHHHHHHHHTT--SS--HHHHHHHHHHHHHHHHHHHHHHHHH-TTHHHHHHHHHHHHHHHHHHHHHHHHHHHHHHHHHHHHHHHHHHHHHHHHHHTTTS-TTSTTT-SS---TTS-S--GGGEEEPP-S---TTHHHHHHHHTTTS-----HHHHHHHHHHHHHHHHHHHHHHHHS-HHHH---HHHHHHHHHHHHHHHHHHHHSTT--EEE-HHHHHHHHHHHHHHHHHHHH--

Sequence (388 aa):
MFVHQNVSDITAGEKNMEGRRRLQEKLDEMTKLAAKEEVCDAEGFSDVIGFDVQKDVKYFAQLWEGSPPMAPPNPSYCENIQELKQTIRTHASKSDGIMLTHLRDRIQDLWEALLNEQFVFSFKNSLEIATYKKLQTEYSKWAWSLRSAMLDIENKLHNKIENEAIHDIEEFYLERELNAKSEEVIKTMSAFFKKDRDAAVLNQWKGFFEIKIQQLQENILTETKRKLNEVLQQRHLKKKMKNILIQTYASLPLDRIKGSSEHKDMFYLPSYSEYVLLKKSSGITGALKNMYKRGKEMIGLVLSKEDEVQIKSLITDIAEHTDKMIQSYNIAKMGYNISYIQQLVDYIKANLKEHQEEPKVKYVFKSEFFMDLVLCICHRANKTFTNQ

Radius of gyration: 43.06 Å; Cα contacts (8 Å, |Δi|>4): 223; chains: 1; bounding box: 110×41×111 Å

Solvent-accessible surface area (backbone atoms only — not comparable to full-atom values): 22715 Å² total; per-residue (Å²): 122,48,78,46,72,63,36,86,54,92,58,49,68,72,73,37,49,68,59,49,51,54,51,51,53,51,44,20,51,44,36,34,51,45,19,63,74,71,74,46,98,43,74,36,41,47,74,81,44,92,63,46,72,82,81,33,53,44,74,30,41,34,63,43,64,60,70,78,92,83,37,52,74,26,66,64,26,56,53,50,51,51,54,47,53,50,50,52,52,57,56,58,69,72,51,88,79,76,60,76,82,54,47,60,55,52,52,49,53,51,50,54,50,58,72,70,48,84,76,74,79,44,69,68,51,44,49,51,50,52,54,47,52,52,51,52,53,53,48,52,52,48,54,46,54,53,51,54,55,48,51,55,51,50,52,54,48,51,54,36,47,75,71,67,77,50,93,72,85,59,69,68,56,58,51,55,63,49,46,62,56,51,52,51,44,52,52,52,51,57,48,53,60,71,70,45,95,58,30,82,66,52,58,74,50,45,66,60,52,52,53,52,51,51,54,49,52,55,50,53,52,55,52,49,52,52,54,52,49,51,53,51,50,52,50,53,49,54,54,50,50,53,48,52,55,47,69,76,49,78,85,67,76,71,70,65,82,76,68,61,93,66,77,64,62,78,89,72,55,94,68,62,50,91,34,49,43,73,58,82,81,90,83,74,74,83,70,58,58,60,54,53,53,58,50,63,76,74,49,83,74,77,63,50,74,68,56,51,50,49,53,53,48,51,54,49,54,53,47,57,53,49,52,53,55,53,71,67,52,61,44,97,80,72,50,90,57,74,65,55,58,51,52,52,54,52,49,56,54,49,54,57,49,54,55,48,66,37,92,85,47,61,42,40,76,39,74,66,41,57,53,48,49,53,53,38,50,50,53,53,49,53,58,57,67,74,75,111

InterPro domains:
  IPR030383 Very large inducible GTPASE (VLIG)-type guanine nucleotide-binding (G) domain [PF25683] (2-77)
  IPR030383 Very large inducible GTPASE (VLIG)-type guanine nucleotide-binding (G) domain [PS51717] (1-115)
  IPR058641 Interferon-induced very large GTPase 1 domain [PF25974] (129-236)

Foldseek 3Di:
DAEAEADADPCCLVVCPVVLVVVQVLQQVLVVLVCVVVVHDDRGNCVVPVDDSNLRYYYAHYQFPDDDDPTDGDPRNVVSVVSVVVSVVVVVVPDPDDPPVCVVVVVVVVVVVVVPDPPPDDSVSSVLVVVVVVVVVLLVVLLVQLLVQLVVVLVVLLVCLVVVNDLDDDLVVSCVSSVVSLVVSVVVLVVVLVPDPVVVSVVVCSVVSVVVSVVSNVVSSVVSNVVSVLSSVVVVVVVVLLVVLCVVCVDDDPVVVPDDPDQDQPLPDPFCLVFKDFADDPDDDDDCVVVVVVVPVPDSPDDDPVLRVVVNVLLVVLLVVLVVLLVPPPCVPPNDDPVNLVVSLVSLVVSLVVLVPDPVDRIHGDPVVSVSSSVNSVVVSVVVVVVD

Mean predicted aligned error: 18.31 Å